Protein AF-0000000070567695 (afdb_homodimer)

Nearest PDB structures (foldseek):
  4chl-assembly1_A  TM=9.919E-01  e=1.614E-39  Homo sapiens
  5ve3-assembly2_A  TM=9.746E-01  e=1.209E-36  Paraburkholderia phytofirmans PsJN
  5ve4-assembly1_A  TM=9.786E-01  e=2.898E-36  Paraburkholderia phytofirmans PsJN
  5ve5-assembly2_B  TM=9.783E-01  e=6.946E-36  Paraburkholderia phytofirmans PsJN
  5ve5-assembly3_C  TM=9.733E-01  e=5.805E-35  Paraburkholderia phytofirmans PsJN

Structure (mmCIF, N/CA/C/O backbone):
data_AF-0000000070567695-model_v1
#
loop_
_entity.id
_entity.type
_entity.pdbx_description
1 polymer 'Persulfide dioxygenase ETHE1, mitochondrial'
#
loop_
_atom_site.group_PDB
_atom_site.id
_atom_site.type_symbol
_atom_site.label_atom_id
_atom_site.label_alt_id
_atom_site.label_comp_id
_atom_site.label_asym_id
_atom_site.label_entity_id
_atom_site.label_seq_id
_atom_site.pdbx_PDB_ins_code
_atom_site.Cartn_x
_atom_site.Cartn_y
_atom_site.Cartn_z
_atom_site.occupancy
_atom_site.B_iso_or_equiv
_atom_site.auth_seq_id
_atom_site.auth_comp_id
_atom_site.auth_asym_id
_atom_site.auth_atom_id
_atom_site.pdbx_PDB_model_num
ATOM 1 N N . MET A 1 1 ? 41.344 11.234 33.781 1 28.08 1 MET A N 1
ATOM 2 C CA . MET A 1 1 ? 39.938 11.641 33.625 1 28.08 1 MET A CA 1
ATOM 3 C C . MET A 1 1 ? 39.219 10.773 32.594 1 28.08 1 MET A C 1
ATOM 5 O O . MET A 1 1 ? 39.562 10.789 31.406 1 28.08 1 MET A O 1
ATOM 9 N N . LEU A 1 2 ? 38.75 9.547 32.938 1 27.72 2 LEU A N 1
ATOM 10 C CA . LEU A 1 2 ? 38.406 8.289 32.281 1 27.72 2 LEU A CA 1
ATOM 11 C C . LEU A 1 2 ? 37.062 8.43 31.562 1 27.72 2 LEU A C 1
ATOM 13 O O . LEU A 1 2 ? 36.031 8.719 32.188 1 27.72 2 LEU A O 1
ATOM 17 N N . GLY A 1 3 ? 37.062 8.945 30.312 1 25.84 3 GLY A N 1
ATOM 18 C CA . GLY A 1 3 ? 35.906 9.266 29.469 1 25.84 3 GLY A CA 1
ATOM 19 C C . GLY A 1 3 ? 34.969 8.094 29.281 1 25.84 3 GLY A C 1
ATOM 20 O O . GLY A 1 3 ? 35.406 7.004 28.891 1 25.84 3 GLY A O 1
ATOM 21 N N . PHE A 1 4 ? 33.812 7.992 30.031 1 26.48 4 PHE A N 1
ATOM 22 C CA . PHE A 1 4 ? 32.781 6.965 30.031 1 26.48 4 PHE A CA 1
ATOM 23 C C . PHE A 1 4 ? 32.125 6.867 28.656 1 26.48 4 PHE A C 1
ATOM 25 O O . PHE A 1 4 ? 31.438 7.797 28.234 1 26.48 4 PHE A O 1
ATOM 32 N N . ALA A 1 5 ? 32.719 6.102 27.719 1 25.38 5 ALA A N 1
ATOM 33 C CA . ALA A 1 5 ? 32.156 5.754 26.422 1 25.38 5 ALA A CA 1
ATOM 34 C C . ALA A 1 5 ? 30.781 5.09 26.594 1 25.38 5 ALA A C 1
ATOM 36 O O . ALA A 1 5 ? 30.703 3.959 27.078 1 25.38 5 ALA A O 1
ATOM 37 N N . ARG A 1 6 ? 29.734 5.883 26.906 1 25.55 6 ARG A N 1
ATOM 38 C CA . ARG A 1 6 ? 28.391 5.297 26.891 1 25.55 6 ARG A CA 1
ATOM 39 C C . ARG A 1 6 ? 28.109 4.656 25.531 1 25.55 6 ARG A C 1
ATOM 41 O O . ARG A 1 6 ? 28.062 5.348 24.516 1 25.55 6 ARG A O 1
ATOM 48 N N . HIS A 1 7 ? 28.469 3.512 25.281 1 25.66 7 HIS A N 1
ATOM 49 C CA . HIS A 1 7 ? 28.062 2.68 24.156 1 25.66 7 HIS A CA 1
ATOM 50 C C . HIS A 1 7 ? 26.547 2.547 24.094 1 25.66 7 HIS A C 1
ATOM 52 O O . HIS A 1 7 ? 25.953 1.84 24.906 1 25.66 7 HIS A O 1
ATOM 58 N N . LEU A 1 8 ? 25.859 3.633 23.844 1 25.98 8 LEU A N 1
ATOM 59 C CA . LEU A 1 8 ? 24.422 3.473 23.625 1 25.98 8 LEU A CA 1
ATOM 60 C C . LEU A 1 8 ? 24.156 2.398 22.578 1 25.98 8 LEU A C 1
ATOM 62 O O . LEU A 1 8 ? 24.609 2.504 21.438 1 25.98 8 LEU A O 1
ATOM 66 N N . SER A 1 9 ? 24 1.186 23 1 25.98 9 SER A N 1
ATOM 67 C CA . SER A 1 9 ? 23.547 0.018 22.25 1 25.98 9 SER A CA 1
ATOM 68 C C . SER A 1 9 ? 22.297 0.337 21.438 1 25.98 9 SER A C 1
ATOM 70 O O . SER A 1 9 ? 21.344 0.899 21.969 1 25.98 9 SER A O 1
ATOM 72 N N . ALA A 1 10 ? 22.422 0.593 20.203 1 28.17 10 ALA A N 1
ATOM 73 C CA . ALA A 1 10 ? 21.406 0.674 19.156 1 28.17 10 ALA A CA 1
ATOM 74 C C . ALA A 1 10 ? 20.438 -0.498 19.25 1 28.17 10 ALA A C 1
ATOM 76 O O . ALA A 1 10 ? 20.734 -1.6 18.781 1 28.17 10 ALA A O 1
ATOM 77 N N . GLY A 1 11 ? 19.766 -0.675 20.312 1 29.2 11 GLY A N 1
ATOM 78 C CA . GLY A 1 11 ? 18.719 -1.691 20.25 1 29.2 11 GLY A CA 1
ATOM 79 C C . GLY A 1 11 ? 17.688 -1.421 19.172 1 29.2 11 GLY A C 1
ATOM 80 O O . GLY A 1 11 ? 16.953 -0.436 19.25 1 29.2 11 GLY A O 1
ATOM 81 N N . ALA A 1 12 ? 17.938 -1.574 17.938 1 31.03 12 ALA A N 1
ATOM 82 C CA . ALA A 1 12 ? 16.922 -1.664 16.891 1 31.03 12 ALA A CA 1
ATOM 83 C C . ALA A 1 12 ? 15.688 -2.391 17.406 1 31.03 12 ALA A C 1
ATOM 85 O O . ALA A 1 12 ? 15.766 -3.545 17.828 1 31.03 12 ALA A O 1
ATOM 86 N N . ASN A 1 13 ? 14.852 -1.794 18.031 1 29.75 13 ASN A N 1
ATOM 87 C CA . ASN A 1 13 ? 13.57 -2.42 18.344 1 29.75 13 ASN A CA 1
ATOM 88 C C . ASN A 1 13 ? 13.039 -3.232 17.156 1 29.75 13 ASN A C 1
ATOM 90 O O . ASN A 1 13 ? 12.617 -2.666 16.141 1 29.75 13 ASN A O 1
ATOM 94 N N . LYS A 1 14 ? 13.555 -4.395 16.812 1 37.34 14 LYS A N 1
ATOM 95 C CA . LYS A 1 14 ? 13.07 -5.449 15.922 1 37.34 14 LYS A CA 1
ATOM 96 C C . LYS A 1 14 ? 11.555 -5.574 16 1 37.34 14 LYS A C 1
ATOM 98 O O . LYS A 1 14 ? 10.977 -5.551 17.094 1 37.34 14 LYS A O 1
ATOM 103 N N . ALA A 1 15 ? 10.836 -5.191 15.07 1 44.59 15 ALA A N 1
ATOM 104 C CA . ALA A 1 15 ? 9.43 -5.602 15.031 1 44.59 15 ALA A CA 1
ATOM 105 C C . ALA A 1 15 ? 9.195 -6.828 15.914 1 44.59 15 ALA A C 1
ATOM 107 O O . ALA A 1 15 ? 10.086 -7.664 16.078 1 44.59 15 ALA A O 1
ATOM 108 N N . LYS A 1 16 ? 8.281 -6.848 16.781 1 49.5 16 LYS A N 1
ATOM 109 C CA . LYS A 1 16 ? 8.039 -7.953 17.703 1 49.5 16 LYS A CA 1
ATOM 110 C C . LYS A 1 16 ? 8.609 -9.258 17.156 1 49.5 16 LYS A C 1
ATOM 112 O O . LYS A 1 16 ? 9.133 -10.078 17.922 1 49.5 16 LYS A O 1
ATOM 117 N N . ASN A 1 17 ? 8.43 -9.57 15.812 1 61.09 17 ASN A N 1
ATOM 118 C CA . ASN A 1 17 ? 8.875 -10.883 15.359 1 61.09 17 ASN A CA 1
ATOM 119 C C . ASN A 1 17 ? 10.07 -10.781 14.422 1 61.09 17 ASN A C 1
ATOM 121 O O . ASN A 1 17 ? 10.484 -11.773 13.82 1 61.09 17 ASN A O 1
ATOM 125 N N . GLY A 1 18 ? 10.703 -9.57 14.336 1 88.69 18 GLY A N 1
ATOM 126 C CA . GLY A 1 18 ? 11.938 -9.508 13.562 1 88.69 18 GLY A CA 1
ATOM 127 C C . GLY A 1 18 ? 11.719 -9.68 12.078 1 88.69 18 GLY A C 1
ATOM 128 O O . GLY A 1 18 ? 12.578 -10.227 11.375 1 88.69 18 GLY A O 1
ATOM 129 N N . VAL A 1 19 ? 10.43 -9.289 11.625 1 95.56 19 VAL A N 1
ATOM 130 C CA . VAL A 1 19 ? 10.18 -9.477 10.203 1 95.56 19 VAL A CA 1
ATOM 131 C C . VAL A 1 19 ? 9.945 -8.125 9.531 1 95.56 19 VAL A C 1
ATOM 133 O O . VAL A 1 19 ? 9.539 -7.164 10.188 1 95.56 19 VAL A O 1
ATOM 136 N N . LEU A 1 20 ? 10.242 -8.055 8.305 1 97.62 20 LEU A N 1
ATOM 137 C CA . LEU A 1 20 ? 9.953 -6.91 7.457 1 97.62 20 LEU A CA 1
ATOM 138 C C . LEU A 1 20 ? 8.969 -7.293 6.352 1 97.62 20 LEU A C 1
ATOM 140 O O . LEU A 1 20 ? 9.102 -8.352 5.734 1 97.62 20 LEU A O 1
ATOM 144 N N . PHE A 1 21 ? 7.969 -6.523 6.141 1 98.31 21 PHE A N 1
ATOM 145 C CA . PHE A 1 21 ? 7.023 -6.625 5.035 1 98.31 21 PHE A CA 1
ATOM 146 C C . PHE A 1 21 ? 6.891 -5.289 4.312 1 98.31 21 PHE A C 1
ATOM 148 O O . PHE A 1 21 ? 6.586 -4.27 4.93 1 98.31 21 PHE A O 1
ATOM 155 N N . ARG A 1 22 ? 7.168 -5.309 2.973 1 98.75 22 ARG A N 1
ATOM 156 C CA . ARG A 1 22 ? 6.941 -4.148 2.119 1 98.75 22 ARG A CA 1
ATOM 157 C C . ARG A 1 22 ? 6.121 -4.523 0.891 1 98.75 22 ARG A C 1
ATOM 159 O O . ARG A 1 22 ? 6.41 -5.52 0.225 1 98.75 22 ARG A O 1
ATOM 166 N N . GLN A 1 23 ? 5.07 -3.766 0.681 1 98.88 23 GLN A N 1
ATOM 167 C CA . GLN A 1 23 ? 4.352 -3.795 -0.589 1 98.88 23 GLN A CA 1
ATOM 168 C C . GLN A 1 23 ? 4.848 -2.697 -1.525 1 98.88 23 GLN A C 1
ATOM 170 O O . GLN A 1 23 ? 4.922 -1.529 -1.138 1 98.88 23 GLN A O 1
ATOM 175 N N . LEU A 1 24 ? 5.273 -3.061 -2.711 1 98.88 24 LEU A N 1
ATOM 176 C CA . LEU A 1 24 ? 5.77 -2.146 -3.734 1 98.88 24 LEU A CA 1
ATOM 177 C C . LEU A 1 24 ? 4.848 -2.141 -4.949 1 98.88 24 LEU A C 1
ATOM 179 O O . LEU A 1 24 ? 4.094 -3.094 -5.168 1 98.88 24 LEU A O 1
ATOM 183 N N . PHE A 1 25 ? 4.895 -1.035 -5.695 1 98.81 25 PHE A N 1
ATOM 184 C CA . PHE A 1 25 ? 3.91 -0.867 -6.758 1 98.81 25 PHE A CA 1
ATOM 185 C C . PHE A 1 25 ? 4.582 -0.434 -8.055 1 98.81 25 PHE A C 1
ATOM 187 O O . PHE A 1 25 ? 5.418 0.471 -8.055 1 98.81 25 PHE A O 1
ATOM 194 N N . ASP A 1 26 ? 4.262 -1.122 -9.133 1 98.38 26 ASP A N 1
ATOM 195 C CA . ASP A 1 26 ? 4.629 -0.687 -10.477 1 98.38 26 ASP A CA 1
ATOM 196 C C . ASP A 1 26 ? 3.445 -0.023 -11.18 1 98.38 26 ASP A C 1
ATOM 198 O O . ASP A 1 26 ? 2.449 -0.681 -11.484 1 98.38 26 ASP A O 1
ATOM 202 N N . GLU A 1 27 ? 3.598 1.193 -11.508 1 95.81 27 GLU A N 1
ATOM 203 C CA . GLU A 1 27 ? 2.51 1.985 -12.07 1 95.81 27 GLU A CA 1
ATOM 204 C C . GLU A 1 27 ? 2.148 1.508 -13.477 1 95.81 27 GLU A C 1
ATOM 206 O O . GLU A 1 27 ? 0.975 1.508 -13.852 1 95.81 27 GLU A O 1
ATOM 211 N N . LYS A 1 28 ? 3.137 1.123 -14.25 1 95.5 28 LYS A N 1
ATOM 212 C CA . LYS A 1 28 ? 2.9 0.802 -15.656 1 95.5 28 LYS A CA 1
ATOM 213 C C . LYS A 1 28 ? 2.045 -0.454 -15.789 1 95.5 28 LYS A C 1
ATOM 215 O O . LYS A 1 28 ? 1.086 -0.475 -16.562 1 95.5 28 LYS A O 1
ATOM 220 N N . SER A 1 29 ? 2.348 -1.438 -15.008 1 96 29 SER A N 1
ATOM 221 C CA . SER A 1 29 ? 1.638 -2.705 -15.141 1 96 29 SER A CA 1
ATOM 222 C C . SER A 1 29 ? 0.618 -2.889 -14.023 1 96 29 SER A C 1
ATOM 224 O O . SER A 1 29 ? -0.108 -3.885 -13.992 1 96 29 SER A O 1
ATOM 226 N N . TRP A 1 30 ? 0.56 -1.921 -13.078 1 97 30 TRP A N 1
ATOM 227 C CA . TRP A 1 30 ? -0.306 -2.014 -11.914 1 97 30 TRP A CA 1
ATOM 228 C C . TRP A 1 30 ? -0.037 -3.299 -11.133 1 97 30 TRP A C 1
ATOM 230 O O . TRP A 1 30 ? -0.971 -4.004 -10.742 1 97 30 TRP A O 1
ATOM 240 N N . THR A 1 31 ? 1.224 -3.586 -10.938 1 98.44 31 THR A N 1
ATOM 241 C CA . THR A 1 31 ? 1.647 -4.812 -10.266 1 98.44 31 THR A CA 1
ATOM 242 C C . THR A 1 31 ? 2.141 -4.512 -8.852 1 98.44 31 THR A C 1
ATOM 244 O O . THR A 1 31 ? 2.869 -3.541 -8.633 1 98.44 31 THR A O 1
ATOM 247 N N . TYR A 1 32 ? 1.685 -5.312 -7.941 1 98.88 32 TYR A N 1
ATOM 248 C CA . TYR A 1 32 ? 2.273 -5.289 -6.605 1 98.88 32 TYR A CA 1
ATOM 249 C C . TYR A 1 32 ? 3.404 -6.301 -6.492 1 98.88 32 TYR A C 1
ATOM 251 O O . TYR A 1 32 ? 3.295 -7.422 -6.996 1 98.88 32 TYR A O 1
ATOM 259 N N . THR A 1 33 ? 4.512 -5.871 -5.941 1 98.94 33 THR A N 1
ATOM 260 C CA . THR A 1 33 ? 5.648 -6.684 -5.523 1 98.94 33 THR A CA 1
ATOM 261 C C . THR A 1 33 ? 5.785 -6.684 -4.004 1 98.94 33 THR A C 1
ATOM 263 O O . THR A 1 33 ? 5.566 -5.66 -3.355 1 98.94 33 THR A O 1
ATOM 266 N N . TYR A 1 34 ? 6.109 -7.84 -3.447 1 98.94 34 TYR A N 1
ATOM 267 C CA . TYR A 1 34 ? 6.168 -7.945 -1.993 1 98.94 34 TYR A CA 1
ATOM 268 C C . TYR A 1 34 ? 7.562 -8.344 -1.53 1 98.94 34 TYR A C 1
ATOM 270 O O . TYR A 1 34 ? 8.086 -9.375 -1.952 1 98.94 34 TYR A O 1
ATOM 278 N N . LEU A 1 35 ? 8.164 -7.512 -0.658 1 98.94 35 LEU A N 1
ATOM 279 C CA . LEU A 1 35 ? 9.445 -7.801 -0.02 1 98.94 35 LEU A CA 1
ATOM 280 C C . LEU A 1 35 ? 9.242 -8.336 1.394 1 98.94 35 LEU A C 1
ATOM 282 O O . LEU A 1 35 ? 8.625 -7.668 2.23 1 98.94 35 LEU A O 1
ATOM 286 N N . LEU A 1 36 ? 9.617 -9.547 1.626 1 98.88 36 LEU A N 1
ATOM 287 C CA . LEU A 1 36 ? 9.57 -10.188 2.934 1 98.88 36 LEU A CA 1
ATOM 288 C C . LEU A 1 36 ? 10.977 -10.492 3.445 1 98.88 36 LEU A C 1
ATOM 290 O O . LEU A 1 36 ? 11.812 -11.008 2.703 1 98.88 36 LEU A O 1
ATOM 294 N N . ALA A 1 37 ? 11.211 -10.227 4.754 1 98.75 37 ALA A N 1
ATOM 295 C CA . ALA A 1 37 ? 12.57 -10.453 5.246 1 98.75 37 ALA A CA 1
ATOM 296 C C . ALA A 1 37 ? 12.562 -10.805 6.73 1 98.75 37 ALA A C 1
ATOM 298 O O . ALA A 1 37 ? 11.648 -10.422 7.461 1 98.75 37 ALA A O 1
ATOM 299 N N . ASP A 1 38 ? 13.516 -11.555 7.062 1 98 38 ASP A N 1
ATOM 300 C CA . ASP A 1 38 ? 13.922 -11.727 8.453 1 98 38 ASP A CA 1
ATOM 301 C C . ASP A 1 38 ? 14.969 -10.688 8.852 1 98 38 ASP A C 1
ATOM 303 O O . ASP A 1 38 ? 16.109 -10.719 8.375 1 98 38 ASP A O 1
ATOM 307 N N . LEU A 1 39 ? 14.633 -9.836 9.773 1 96.06 39 LEU A N 1
ATOM 308 C CA . LEU A 1 39 ? 15.5 -8.711 10.109 1 96.06 39 LEU A CA 1
ATOM 309 C C . LEU A 1 39 ? 16.688 -9.172 10.945 1 96.06 39 LEU A C 1
ATOM 311 O O . LEU A 1 39 ? 17.688 -8.445 11.062 1 96.06 39 LEU A O 1
ATOM 315 N N . ASN A 1 40 ? 16.594 -10.312 11.523 1 95.69 40 ASN A N 1
ATOM 316 C CA . ASN A 1 40 ? 17.734 -10.859 12.266 1 95.69 40 ASN A CA 1
ATOM 317 C C . ASN A 1 40 ? 18.797 -11.438 11.336 1 95.69 40 ASN A C 1
ATOM 319 O O . ASN A 1 40 ? 19.953 -11.031 11.391 1 95.69 40 ASN A O 1
ATOM 323 N N . SER A 1 41 ? 18.375 -12.297 10.445 1 97.19 41 SER A N 1
ATOM 324 C CA . SER A 1 41 ? 19.328 -12.906 9.516 1 97.19 41 SER A CA 1
ATOM 325 C C . SER A 1 41 ? 19.609 -11.984 8.336 1 97.19 41 SER A C 1
ATOM 327 O O . SER A 1 41 ? 20.578 -12.203 7.59 1 97.19 41 SER A O 1
ATOM 329 N N . LYS A 1 42 ? 18.719 -11.047 8.094 1 98.12 42 LYS A N 1
ATOM 330 C CA . LYS A 1 42 ? 18.766 -10.086 6.992 1 98.12 42 LYS A CA 1
ATOM 331 C C . LYS A 1 42 ? 18.484 -10.766 5.652 1 98.12 42 LYS A C 1
ATOM 333 O O . LYS A 1 42 ? 18.719 -10.18 4.594 1 98.12 42 LYS A O 1
ATOM 338 N N . GLU A 1 43 ? 18.016 -11.977 5.699 1 98.69 43 GLU A N 1
ATOM 339 C CA . GLU A 1 43 ? 17.641 -12.68 4.48 1 98.69 43 GLU A CA 1
ATOM 340 C C . GLU A 1 43 ? 16.25 -12.273 4.016 1 98.69 43 GLU A C 1
ATOM 342 O O . GLU A 1 43 ? 15.352 -12.047 4.836 1 98.69 43 GLU A O 1
ATOM 347 N N . ALA A 1 44 ? 16.109 -12.18 2.68 1 98.88 44 ALA A N 1
ATOM 348 C CA . ALA A 1 44 ? 14.852 -11.672 2.129 1 98.88 44 ALA A CA 1
ATOM 349 C C . ALA A 1 44 ? 14.43 -12.469 0.901 1 98.88 44 ALA A C 1
ATOM 351 O O . ALA A 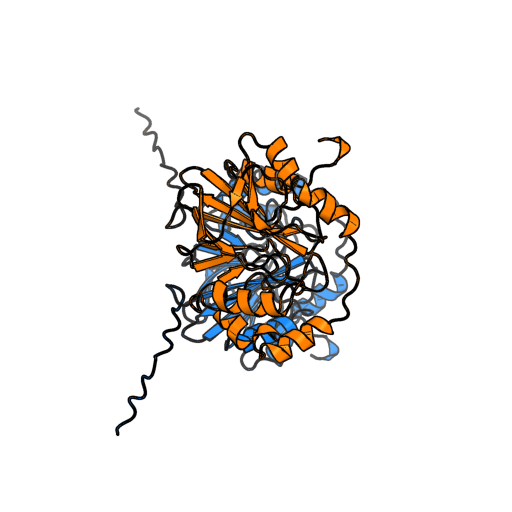1 44 ? 15.234 -13.195 0.315 1 98.88 44 ALA A O 1
ATOM 352 N N . LEU A 1 45 ? 13.219 -12.383 0.578 1 98.94 45 LEU A N 1
ATOM 353 C CA . LEU A 1 45 ? 12.688 -12.82 -0.708 1 98.94 45 LEU A CA 1
ATOM 354 C C . LEU A 1 45 ? 11.734 -11.773 -1.284 1 98.94 45 LEU A C 1
ATOM 356 O O . LEU A 1 45 ? 11.219 -10.922 -0.551 1 98.94 45 LEU A O 1
ATOM 360 N N . LEU A 1 46 ? 11.586 -11.734 -2.557 1 98.94 46 LEU A N 1
ATOM 361 C CA . LEU A 1 46 ? 10.781 -10.789 -3.312 1 98.94 46 LEU A CA 1
ATOM 362 C C . LEU A 1 46 ? 9.789 -11.516 -4.211 1 98.94 46 LEU A C 1
ATOM 364 O O . LEU A 1 46 ? 10.18 -12.344 -5.039 1 98.94 46 LEU A O 1
ATOM 368 N N . ILE A 1 47 ? 8.492 -11.25 -4.016 1 98.94 47 ILE A N 1
ATOM 369 C CA . ILE A 1 47 ? 7.445 -11.922 -4.77 1 98.94 47 ILE A CA 1
ATOM 370 C C . ILE A 1 47 ? 7.016 -11.055 -5.949 1 98.94 47 ILE A C 1
ATOM 372 O O . ILE A 1 47 ? 6.691 -9.875 -5.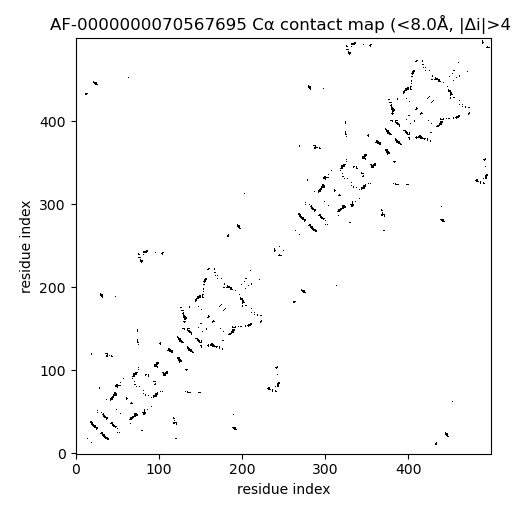773 1 98.94 47 ILE A O 1
ATOM 376 N N . ASP A 1 48 ? 7.031 -11.594 -7.145 1 98.88 48 ASP A N 1
ATOM 377 C CA . ASP A 1 48 ? 6.523 -11.023 -8.391 1 98.88 48 ASP A CA 1
ATOM 378 C C . ASP A 1 48 ? 7.266 -9.742 -8.758 1 98.88 48 ASP A C 1
ATOM 380 O O . ASP A 1 48 ? 6.641 -8.703 -9 1 98.88 48 ASP A O 1
ATOM 384 N N . PRO A 1 49 ? 8.594 -9.805 -8.836 1 98.88 49 PRO A N 1
ATOM 385 C CA . PRO A 1 49 ? 9.336 -8.617 -9.258 1 98.88 49 PRO A CA 1
ATOM 386 C C . PRO A 1 49 ? 9.062 -8.234 -10.711 1 98.88 49 PRO A C 1
ATOM 388 O O . PRO A 1 49 ? 8.734 -9.102 -11.531 1 98.88 49 PRO A O 1
ATOM 391 N N . VAL A 1 50 ? 9.156 -7.008 -11.008 1 98.81 50 VAL A N 1
ATOM 392 C CA . VAL A 1 50 ? 8.938 -6.449 -12.336 1 98.81 50 VAL A CA 1
ATOM 393 C C . VAL A 1 50 ? 10.258 -5.949 -12.914 1 98.81 50 VAL A C 1
ATOM 395 O O . VAL A 1 50 ? 11 -5.234 -12.234 1 98.81 50 VAL A O 1
ATOM 398 N N . LEU A 1 51 ? 10.492 -6.262 -14.094 1 98.5 51 LEU A N 1
ATOM 399 C CA . LEU A 1 51 ? 11.773 -5.98 -14.727 1 98.5 51 LEU A CA 1
ATOM 400 C C . LEU A 1 51 ? 12.117 -4.5 -14.633 1 98.5 51 LEU A C 1
ATOM 402 O O . LEU A 1 51 ? 13.219 -4.137 -14.234 1 98.5 51 LEU A O 1
ATOM 406 N N . GLU A 1 52 ? 11.18 -3.609 -14.977 1 98.19 52 GLU A N 1
ATOM 407 C CA . GLU A 1 52 ? 11.391 -2.164 -15.016 1 98.19 52 GLU A CA 1
ATOM 408 C C . GLU A 1 52 ? 11.648 -1.606 -13.617 1 98.19 52 GLU A C 1
ATOM 410 O O . GLU A 1 52 ? 12.094 -0.465 -13.477 1 98.19 52 GLU A O 1
ATOM 415 N N . GLN A 1 53 ? 11.43 -2.42 -12.562 1 98.75 53 GLN A N 1
ATOM 416 C CA . GLN A 1 53 ? 11.562 -1.928 -11.195 1 98.75 53 GLN A CA 1
ATOM 417 C C . GLN A 1 53 ? 12.766 -2.559 -10.5 1 98.75 53 GLN A C 1
ATOM 419 O O . GLN A 1 53 ? 12.969 -2.375 -9.297 1 98.75 53 GLN A O 1
ATOM 424 N N . VAL A 1 54 ? 13.602 -3.246 -11.203 1 98.69 54 VAL A N 1
ATOM 425 C CA . VAL A 1 54 ? 14.727 -3.963 -10.602 1 98.69 54 VAL A CA 1
ATOM 426 C C . VAL A 1 54 ? 15.656 -2.975 -9.906 1 98.69 54 VAL A C 1
ATOM 428 O O . VAL A 1 54 ? 16.125 -3.234 -8.797 1 98.69 54 VAL A O 1
ATOM 431 N N . GLU A 1 55 ? 15.93 -1.863 -10.562 1 98.56 55 GLU A N 1
ATOM 432 C CA . GLU A 1 55 ? 16.812 -0.874 -9.945 1 98.56 55 GLU A CA 1
ATOM 433 C C . GLU A 1 55 ? 16.234 -0.389 -8.617 1 98.56 55 GLU A C 1
ATOM 435 O O . GLU A 1 55 ? 16.969 -0.265 -7.633 1 98.56 55 GLU A O 1
ATOM 440 N N . ARG A 1 56 ? 14.953 -0.111 -8.609 1 98.62 56 ARG A N 1
ATOM 441 C CA . ARG A 1 56 ? 14.273 0.303 -7.383 1 98.62 56 ARG A CA 1
ATOM 442 C C . ARG A 1 56 ? 14.414 -0.757 -6.293 1 98.62 56 ARG A C 1
ATOM 444 O O . ARG A 1 56 ? 14.734 -0.439 -5.148 1 98.62 56 ARG A O 1
ATOM 451 N N . ASP A 1 57 ? 14.195 -1.971 -6.652 1 98.81 57 ASP A N 1
ATOM 452 C CA . ASP A 1 57 ? 14.188 -3.074 -5.695 1 98.81 57 ASP A CA 1
ATOM 453 C C . ASP A 1 57 ? 15.594 -3.33 -5.145 1 98.81 57 ASP A C 1
ATOM 455 O O . ASP A 1 57 ? 15.766 -3.535 -3.943 1 98.81 57 ASP A O 1
ATOM 459 N N . VAL A 1 58 ? 16.547 -3.297 -6.008 1 98.88 58 VAL A N 1
ATOM 460 C CA . VAL A 1 58 ? 17.938 -3.502 -5.594 1 98.88 58 VAL A CA 1
ATOM 461 C C . VAL A 1 58 ? 18.344 -2.398 -4.621 1 98.88 58 VAL A C 1
ATOM 463 O O . VAL A 1 58 ? 18.984 -2.67 -3.598 1 98.88 58 VAL A O 1
ATOM 466 N N . LYS A 1 59 ? 18.031 -1.206 -4.941 1 98.75 59 LYS A N 1
ATOM 467 C CA . LYS A 1 59 ? 18.359 -0.081 -4.074 1 98.75 59 LYS A CA 1
ATOM 468 C C . LYS A 1 59 ? 17.734 -0.247 -2.695 1 98.75 59 LYS A C 1
ATOM 470 O O . LYS A 1 59 ? 18.391 -0.042 -1.674 1 98.75 59 LYS A O 1
ATOM 475 N N . LEU A 1 60 ? 16.469 -0.579 -2.645 1 98.75 60 LEU A N 1
ATOM 476 C CA . LEU A 1 60 ? 15.766 -0.763 -1.377 1 98.75 60 LEU A CA 1
ATOM 477 C C . LEU A 1 60 ? 16.406 -1.874 -0.557 1 98.75 60 LEU A C 1
ATOM 479 O O . LEU A 1 60 ? 16.656 -1.704 0.639 1 98.75 60 LEU A O 1
ATOM 483 N N . ILE A 1 61 ? 16.656 -2.986 -1.192 1 98.75 61 ILE A N 1
ATOM 484 C CA . ILE A 1 61 ? 17.266 -4.141 -0.539 1 98.75 61 ILE A CA 1
ATOM 485 C C . ILE A 1 61 ? 18.625 -3.75 0.04 1 98.75 61 ILE A C 1
ATOM 487 O O . ILE A 1 61 ? 18.938 -4.078 1.188 1 98.75 61 ILE A O 1
ATOM 491 N N . SER A 1 62 ? 19.391 -3.057 -0.736 1 98.56 62 SER A N 1
ATOM 492 C CA . SER A 1 62 ? 20.719 -2.613 -0.307 1 98.56 62 SER A CA 1
ATOM 493 C C . SER A 1 62 ? 20.625 -1.638 0.861 1 98.56 62 SER A C 1
ATOM 495 O O . SER A 1 62 ? 21.328 -1.786 1.861 1 98.56 62 SER A O 1
ATOM 497 N N . GLU A 1 63 ? 19.797 -0.652 0.744 1 98.5 63 GLU A N 1
ATOM 498 C CA . GLU A 1 63 ? 19.625 0.344 1.799 1 98.5 63 GLU A CA 1
ATOM 499 C C . GLU A 1 63 ? 19.203 -0.309 3.111 1 98.5 63 GLU A C 1
ATOM 501 O O . GLU A 1 63 ? 19.609 0.129 4.188 1 98.5 63 GLU A O 1
ATOM 506 N N . LEU A 1 64 ? 18.406 -1.365 3.043 1 98.25 64 LEU A N 1
ATOM 507 C CA . LEU A 1 64 ? 17.891 -2.023 4.238 1 98.25 64 LEU A CA 1
ATOM 508 C C . LEU A 1 64 ? 18.891 -3.047 4.77 1 98.25 64 LEU A C 1
ATOM 510 O O . LEU A 1 64 ? 18.641 -3.693 5.789 1 98.25 64 LEU A O 1
ATOM 514 N N . GLY A 1 65 ? 19.984 -3.193 4.062 1 97.94 65 GLY A N 1
ATOM 515 C CA . GLY A 1 65 ? 21.016 -4.137 4.484 1 97.94 65 GLY A CA 1
ATOM 516 C C . GLY A 1 65 ? 20.578 -5.582 4.363 1 97.94 65 GLY A C 1
ATOM 517 O O . GLY A 1 65 ? 20.953 -6.422 5.184 1 97.94 65 GLY A O 1
ATOM 518 N N . LEU A 1 66 ? 19.766 -5.887 3.398 1 98.56 66 LEU A N 1
ATOM 519 C CA . LEU A 1 66 ? 19.219 -7.23 3.238 1 98.56 66 LEU A CA 1
ATOM 520 C C . LEU A 1 66 ? 20 -8.016 2.186 1 98.56 66 LEU A C 1
ATOM 522 O O . LEU A 1 66 ? 20.688 -7.422 1.352 1 98.56 66 LEU A O 1
ATOM 526 N N . ARG A 1 67 ? 19.891 -9.289 2.33 1 98.69 67 ARG A N 1
ATOM 527 C CA . ARG A 1 67 ? 20.359 -10.219 1.311 1 98.69 67 ARG A CA 1
ATOM 528 C C . ARG A 1 67 ? 19.188 -10.945 0.653 1 98.69 67 ARG A C 1
ATOM 530 O O . ARG A 1 67 ? 18.5 -11.734 1.3 1 98.69 67 ARG A O 1
ATOM 537 N N . LEU A 1 68 ? 18.984 -10.664 -0.592 1 98.88 68 LEU A N 1
ATOM 538 C CA . LEU A 1 68 ? 17.891 -11.312 -1.305 1 98.88 68 LEU A CA 1
ATOM 539 C C . LEU A 1 68 ? 18.281 -12.734 -1.714 1 98.88 68 LEU A C 1
ATOM 541 O O . LEU A 1 68 ? 19.156 -12.922 -2.555 1 98.88 68 LEU A O 1
ATOM 545 N N . LEU A 1 69 ? 17.594 -13.664 -1.211 1 98.88 69 LEU A N 1
ATOM 546 C CA . LEU A 1 69 ? 17.922 -15.055 -1.516 1 98.88 69 LEU A CA 1
ATOM 547 C C . LEU A 1 69 ? 17.031 -15.586 -2.633 1 98.88 69 LEU A C 1
ATOM 549 O O . LEU A 1 69 ? 17.453 -16.438 -3.42 1 98.88 69 LEU A O 1
ATOM 553 N N . TYR A 1 70 ? 15.781 -15.102 -2.662 1 98.88 70 TYR A N 1
ATOM 554 C CA . TYR A 1 70 ? 14.852 -15.664 -3.635 1 98.88 70 TYR A CA 1
ATOM 555 C C . TYR A 1 70 ? 14.047 -14.57 -4.32 1 98.88 70 TYR A C 1
ATOM 557 O O . TYR A 1 70 ? 13.531 -13.664 -3.658 1 98.88 70 TYR A O 1
ATOM 565 N N . ALA A 1 71 ? 13.992 -14.586 -5.574 1 98.88 71 ALA A N 1
ATOM 566 C CA . ALA A 1 71 ? 12.984 -13.914 -6.395 1 98.88 71 ALA A CA 1
ATOM 567 C C . ALA A 1 71 ? 11.891 -14.891 -6.824 1 98.88 71 ALA A C 1
ATOM 569 O O . ALA A 1 71 ? 12.125 -15.766 -7.652 1 98.88 71 ALA A O 1
ATOM 570 N N . VAL A 1 72 ? 10.703 -14.719 -6.301 1 98.88 72 VAL A N 1
ATOM 571 C CA . VAL A 1 72 ? 9.633 -15.695 -6.398 1 98.88 72 VAL A CA 1
ATOM 572 C C . VAL A 1 72 ? 8.523 -15.164 -7.305 1 98.88 72 VAL A C 1
ATOM 574 O O . VAL A 1 72 ? 8.141 -13.992 -7.211 1 98.88 72 VAL A O 1
ATOM 577 N N . ASN A 1 73 ? 8.039 -16 -8.172 1 98.88 73 ASN A N 1
ATOM 578 C CA . ASN A 1 73 ? 6.879 -15.641 -8.984 1 98.88 73 ASN A CA 1
ATOM 579 C C . ASN A 1 73 ? 5.668 -16.5 -8.656 1 98.88 73 ASN A C 1
ATOM 581 O O . ASN A 1 73 ? 5.793 -17.719 -8.508 1 98.88 73 ASN A O 1
ATOM 585 N N . THR A 1 74 ? 4.551 -15.852 -8.586 1 98.88 74 THR A N 1
ATOM 586 C CA . THR A 1 74 ? 3.305 -16.562 -8.352 1 98.88 74 THR A CA 1
ATOM 587 C C . THR A 1 74 ? 2.869 -17.328 -9.602 1 98.88 74 THR A C 1
ATOM 589 O O . THR A 1 74 ? 2.168 -18.344 -9.508 1 98.88 74 THR A O 1
ATOM 592 N N . HIS A 1 75 ? 3.178 -16.828 -10.742 1 98.44 75 HIS A N 1
ATOM 593 C CA . HIS A 1 75 ? 2.883 -17.438 -12.031 1 98.44 75 HIS A CA 1
ATOM 594 C C . HIS A 1 75 ? 3.703 -16.797 -13.148 1 98.44 75 HIS A C 1
ATOM 596 O O . HIS A 1 75 ? 4.461 -15.852 -12.906 1 98.44 75 HIS A O 1
ATOM 602 N N . ALA A 1 76 ? 3.678 -17.453 -14.328 1 97.19 76 ALA A N 1
ATOM 603 C CA . ALA A 1 76 ? 4.258 -16.797 -15.5 1 97.19 76 ALA A CA 1
ATOM 604 C C . ALA A 1 76 ? 3.379 -15.641 -15.977 1 97.19 76 ALA A C 1
ATOM 606 O O . ALA A 1 76 ? 2.33 -15.859 -16.578 1 97.19 76 ALA A O 1
ATOM 607 N N . HIS A 1 77 ? 3.865 -14.445 -15.781 1 96.81 77 HIS A N 1
ATOM 608 C CA . HIS A 1 77 ? 3.068 -13.25 -16 1 96.81 77 HIS A CA 1
ATOM 609 C C . HIS A 1 77 ? 2.889 -12.984 -17.5 1 96.81 77 HIS A C 1
ATOM 611 O O . HIS A 1 77 ? 3.781 -13.281 -18.297 1 96.81 77 HIS A O 1
ATOM 617 N N . ALA A 1 78 ? 1.791 -12.344 -17.844 1 94.62 78 ALA A N 1
ATOM 618 C CA . ALA A 1 78 ? 1.523 -11.984 -19.234 1 94.62 78 ALA A CA 1
ATOM 619 C C . ALA A 1 78 ? 1.544 -10.469 -19.422 1 94.62 78 ALA A C 1
ATOM 621 O O . ALA A 1 78 ? 1.618 -9.984 -20.547 1 94.62 78 ALA A O 1
ATOM 622 N N . ASP A 1 79 ? 1.505 -9.766 -18.359 1 94.69 79 ASP A N 1
ATOM 623 C CA . ASP A 1 79 ? 1.303 -8.328 -18.453 1 94.69 79 ASP A CA 1
ATOM 624 C C . ASP A 1 79 ? 2.609 -7.57 -18.203 1 94.69 79 ASP A C 1
ATOM 626 O O . ASP A 1 79 ? 2.695 -6.371 -18.469 1 94.69 79 ASP A O 1
ATOM 630 N N . HIS A 1 80 ? 3.621 -8.289 -17.688 1 96.94 80 HIS A N 1
ATOM 631 C CA . HIS A 1 80 ? 4.953 -7.727 -17.5 1 96.94 80 HIS A CA 1
ATOM 632 C C . HIS A 1 80 ? 6.023 -8.812 -17.516 1 96.94 80 HIS A C 1
ATOM 634 O O . HIS A 1 80 ? 5.707 -10 -17.391 1 96.94 80 HIS A O 1
ATOM 640 N N . ILE A 1 81 ? 7.219 -8.391 -17.734 1 97.88 81 ILE A N 1
ATOM 641 C CA . ILE A 1 81 ? 8.352 -9.305 -17.625 1 97.88 81 ILE A CA 1
ATOM 642 C C . ILE A 1 81 ? 8.883 -9.312 -16.203 1 97.88 81 ILE A C 1
ATOM 644 O O . ILE A 1 81 ? 9.078 -8.25 -15.594 1 97.88 81 ILE A O 1
ATOM 648 N N . THR A 1 82 ? 9.047 -10.484 -15.664 1 98.62 82 THR A N 1
ATOM 649 C CA . THR A 1 82 ? 9.555 -10.609 -14.305 1 98.62 82 THR A CA 1
ATOM 650 C C . THR A 1 82 ? 10.977 -10.062 -14.203 1 98.62 82 THR A C 1
ATOM 652 O O . THR A 1 82 ? 11.758 -10.172 -15.148 1 98.62 82 THR A O 1
ATOM 655 N N . GLY A 1 83 ? 11.297 -9.5 -13.016 1 98.56 83 GLY A N 1
ATOM 656 C CA . GLY A 1 83 ? 12.648 -9.031 -12.75 1 98.56 83 GLY A CA 1
ATOM 657 C C . GLY A 1 83 ? 13.562 -10.117 -12.211 1 98.56 83 GLY A C 1
ATOM 658 O O . GLY A 1 83 ? 14.727 -9.852 -11.898 1 98.56 83 GLY A O 1
ATOM 659 N N . SER A 1 84 ? 13.133 -11.367 -12.102 1 98.19 84 SER A N 1
ATOM 660 C CA . SER A 1 84 ? 13.867 -12.43 -11.43 1 98.19 84 SER A CA 1
ATOM 661 C C . SER A 1 84 ? 15.227 -12.656 -12.07 1 98.19 84 SER A C 1
ATOM 663 O O . SER A 1 84 ? 16.234 -12.75 -11.375 1 98.19 84 SER A O 1
ATOM 665 N N . GLY A 1 85 ? 15.219 -12.758 -13.383 1 97.5 85 GLY A N 1
ATOM 666 C CA . GLY A 1 85 ? 16.484 -12.984 -14.07 1 97.5 85 GLY A CA 1
ATOM 667 C C . GLY A 1 85 ? 17.5 -11.891 -13.82 1 97.5 85 GLY A C 1
ATOM 668 O O . GLY A 1 85 ? 18.656 -12.172 -13.484 1 97.5 85 GLY A O 1
ATOM 669 N N . LYS A 1 86 ? 17.047 -10.672 -14.023 1 98 86 LYS A N 1
ATOM 670 C CA . LYS A 1 86 ? 17.953 -9.539 -13.828 1 98 86 LYS A CA 1
ATOM 671 C C . LYS A 1 86 ? 18.406 -9.445 -12.375 1 98 86 LYS A C 1
ATOM 673 O O . LYS A 1 86 ? 19.578 -9.141 -12.109 1 98 86 LYS A O 1
ATOM 678 N N . LEU A 1 87 ? 17.562 -9.695 -11.422 1 98.56 87 LEU A N 1
ATOM 679 C CA . LEU A 1 87 ? 17.906 -9.664 -10 1 98.56 87 LEU A CA 1
ATOM 680 C C . LEU A 1 87 ? 18.984 -10.688 -9.68 1 98.56 87 LEU A C 1
ATOM 682 O O . LEU A 1 87 ? 19.938 -10.391 -8.961 1 98.56 87 LEU A O 1
ATOM 686 N N . LYS A 1 88 ? 18.875 -11.844 -10.211 1 96.5 88 LYS A N 1
ATOM 687 C CA . LYS A 1 88 ? 19.859 -12.898 -9.984 1 96.5 88 LYS A CA 1
ATOM 688 C C . LYS A 1 88 ? 21.234 -12.5 -10.531 1 96.5 88 LYS A C 1
ATOM 690 O O . LYS A 1 88 ? 22.266 -12.898 -9.984 1 96.5 88 LYS A O 1
ATOM 695 N N . GLY A 1 89 ? 21.172 -11.789 -11.578 1 95.81 89 GLY A N 1
ATOM 696 C CA . GLY A 1 89 ? 22.422 -11.344 -12.172 1 95.81 89 GLY A CA 1
ATOM 697 C C . GLY A 1 89 ? 23.125 -10.273 -11.359 1 95.81 89 GLY A C 1
ATOM 698 O O . GLY A 1 89 ? 24.359 -10.195 -11.367 1 95.81 89 GLY A O 1
ATOM 699 N N . ILE A 1 90 ? 22.406 -9.508 -10.633 1 97.44 90 ILE A N 1
ATOM 700 C CA . ILE A 1 90 ? 22.953 -8.359 -9.914 1 97.44 90 ILE A CA 1
ATOM 701 C C . ILE A 1 90 ? 23.297 -8.766 -8.477 1 97.44 90 ILE A C 1
ATOM 703 O O . ILE A 1 90 ? 24.312 -8.328 -7.934 1 97.44 90 ILE A O 1
ATOM 707 N N . LEU A 1 91 ? 22.406 -9.562 -7.898 1 98 91 LEU A N 1
ATOM 708 C CA . LEU A 1 91 ? 22.547 -9.883 -6.48 1 98 91 LEU A CA 1
ATOM 709 C C . LEU A 1 91 ? 23.094 -11.289 -6.289 1 98 91 LEU A C 1
ATOM 711 O O . LEU A 1 91 ? 22.391 -12.273 -6.543 1 98 91 LEU A O 1
ATOM 715 N N . LYS A 1 92 ? 24.234 -11.375 -5.762 1 96.38 92 LYS A N 1
ATOM 716 C CA . LYS A 1 92 ? 24.922 -12.656 -5.598 1 96.38 92 LYS A CA 1
ATOM 717 C C . LYS A 1 92 ? 24.125 -13.594 -4.703 1 96.38 92 LYS A C 1
ATOM 719 O O . LYS A 1 92 ? 23.672 -13.203 -3.621 1 96.38 92 LYS A O 1
ATOM 724 N N . GLY A 1 93 ? 23.906 -14.781 -5.238 1 97.25 93 GLY A N 1
ATOM 725 C CA . GLY A 1 93 ? 23.266 -15.805 -4.43 1 97.25 93 GLY A CA 1
ATOM 726 C C . GLY A 1 93 ? 21.766 -15.852 -4.613 1 97.25 93 GLY A C 1
ATOM 727 O O . GLY A 1 93 ? 21.109 -16.797 -4.176 1 97.25 93 GLY A O 1
ATOM 728 N N . CYS A 1 94 ? 21.234 -14.883 -5.238 1 98.44 94 CYS A N 1
ATOM 729 C CA . CYS A 1 94 ? 19.797 -14.852 -5.469 1 98.44 94 CYS A CA 1
ATOM 730 C C . CYS A 1 94 ? 19.375 -15.961 -6.43 1 98.44 94 CYS A C 1
ATOM 732 O O . CYS A 1 94 ? 20.031 -16.203 -7.438 1 98.44 94 CYS A O 1
ATOM 734 N N . ARG A 1 95 ? 18.312 -16.641 -6.121 1 98.69 95 ARG A N 1
ATOM 735 C CA . ARG A 1 95 ? 17.766 -17.703 -6.953 1 98.69 95 ARG A CA 1
ATOM 736 C C . ARG A 1 95 ? 16.312 -17.422 -7.328 1 98.69 95 ARG A C 1
ATOM 738 O O . ARG A 1 95 ? 15.539 -16.922 -6.504 1 98.69 95 ARG A O 1
ATOM 745 N N . SER A 1 96 ? 15.977 -17.734 -8.539 1 98.56 96 SER A N 1
ATOM 746 C CA . SER A 1 96 ? 14.594 -17.594 -8.992 1 98.56 96 SER A CA 1
ATOM 747 C C . SER A 1 96 ? 13.758 -18.797 -8.57 1 98.56 96 SER A C 1
ATOM 749 O O . SER A 1 96 ? 14.266 -19.922 -8.516 1 98.56 96 SER A O 1
ATOM 751 N N . VAL A 1 97 ? 12.531 -18.578 -8.227 1 98.81 97 VAL A N 1
ATOM 752 C CA . VAL A 1 97 ? 11.617 -19.609 -7.75 1 98.81 97 VAL A CA 1
ATOM 753 C C . VAL A 1 97 ? 10.266 -19.469 -8.438 1 98.81 97 VAL A C 1
ATOM 755 O O . VAL A 1 97 ? 9.742 -18.359 -8.578 1 98.81 97 VAL A O 1
ATOM 758 N N . ILE A 1 98 ? 9.672 -20.547 -8.859 1 98.69 98 ILE A N 1
ATOM 759 C CA . ILE A 1 98 ? 8.336 -20.562 -9.445 1 98.69 98 ILE A CA 1
ATOM 760 C C . ILE A 1 98 ? 7.754 -21.984 -9.359 1 98.69 98 ILE A C 1
ATOM 762 O O . ILE A 1 98 ? 8.469 -22.938 -9.07 1 98.69 98 ILE A O 1
ATOM 766 N N . ALA A 1 99 ? 6.527 -22.125 -9.547 1 98.75 99 ALA A N 1
ATOM 767 C CA . ALA A 1 99 ? 5.855 -23.406 -9.516 1 98.75 99 ALA A CA 1
ATOM 768 C C . ALA A 1 99 ? 6.391 -24.328 -10.617 1 98.75 99 ALA A C 1
ATOM 770 O O . ALA A 1 99 ? 6.613 -23.891 -11.742 1 98.75 99 ALA A O 1
ATOM 771 N N . ALA A 1 100 ? 6.547 -25.594 -10.328 1 98.62 100 ALA A N 1
ATOM 772 C CA . ALA A 1 100 ? 6.918 -26.594 -11.328 1 98.62 100 ALA A CA 1
ATOM 773 C C . ALA A 1 100 ? 5.875 -26.656 -12.445 1 98.62 100 ALA A C 1
ATOM 775 O O . ALA A 1 100 ? 6.223 -26.797 -13.617 1 98.62 100 ALA A O 1
ATOM 776 N N . ALA A 1 101 ? 4.676 -26.516 -12.094 1 98.31 101 ALA A N 1
ATOM 777 C CA . ALA A 1 101 ? 3.562 -26.656 -13.023 1 98.31 101 ALA A CA 1
ATOM 778 C C . ALA A 1 101 ? 3.57 -25.547 -14.07 1 98.31 101 ALA A C 1
ATOM 780 O O . ALA A 1 101 ? 2.891 -25.641 -15.094 1 98.31 101 ALA A O 1
ATOM 781 N N . SER A 1 102 ? 4.262 -24.438 -13.797 1 97.44 102 SER A N 1
ATOM 782 C CA . SER A 1 102 ? 4.34 -23.344 -14.75 1 97.44 102 SER A CA 1
ATOM 783 C C . SER A 1 102 ? 5.145 -23.734 -15.984 1 97.44 102 SER A C 1
ATOM 785 O O . SER A 1 102 ? 5.012 -23.125 -17.047 1 97.44 102 SER A O 1
ATOM 787 N N . LYS A 1 103 ? 6.043 -24.703 -15.789 1 96.5 103 LYS A N 1
ATOM 788 C CA . LYS A 1 103 ? 6.961 -25.172 -16.812 1 96.5 103 LYS A CA 1
ATOM 789 C C . LYS A 1 103 ? 7.984 -24.094 -17.188 1 96.5 103 LYS A C 1
ATOM 791 O O . LYS A 1 103 ? 8.711 -24.234 -18.172 1 96.5 103 LYS A O 1
ATOM 796 N N . ALA A 1 104 ? 7.973 -23.031 -16.469 1 97.31 104 ALA A N 1
ATOM 797 C CA . ALA A 1 104 ? 8.969 -22 -16.688 1 97.31 104 ALA A CA 1
ATOM 798 C C . ALA A 1 104 ? 10.312 -22.391 -16.078 1 97.31 104 ALA A C 1
ATOM 800 O O . ALA A 1 104 ? 10.367 -23.125 -15.086 1 97.31 104 ALA A O 1
ATOM 801 N N . ARG A 1 105 ? 11.328 -21.875 -16.688 1 97.12 105 ARG A N 1
ATOM 802 C CA . ARG A 1 105 ? 12.672 -22.078 -16.141 1 97.12 105 ARG A CA 1
ATOM 803 C C . ARG A 1 105 ? 12.867 -21.281 -14.852 1 97.12 105 ARG A C 1
ATOM 805 O O . ARG A 1 105 ? 12.422 -20.141 -14.75 1 97.12 105 ARG A O 1
ATOM 812 N N . ALA A 1 106 ? 13.492 -21.906 -13.883 1 97.75 106 ALA A N 1
ATOM 813 C CA . ALA A 1 106 ? 13.875 -21.281 -12.625 1 97.75 106 ALA A CA 1
ATOM 814 C C . ALA A 1 106 ? 14.945 -22.109 -11.914 1 97.75 106 ALA A C 1
ATOM 816 O O . ALA A 1 106 ? 15.172 -23.266 -12.242 1 97.75 106 ALA A O 1
ATOM 817 N N . ASP A 1 107 ? 15.609 -21.469 -11 1 98.38 107 ASP A N 1
ATOM 818 C CA . ASP A 1 107 ? 16.625 -22.172 -10.211 1 98.38 107 ASP A CA 1
ATOM 819 C C . ASP A 1 107 ? 15.969 -23.172 -9.258 1 98.38 107 ASP A C 1
ATOM 821 O O . ASP A 1 107 ? 16.578 -24.203 -8.914 1 98.38 107 ASP A O 1
ATOM 825 N N . LYS A 1 108 ? 14.805 -22.859 -8.797 1 98.31 108 LYS A N 1
ATOM 826 C CA . LYS A 1 108 ? 14.031 -23.719 -7.902 1 98.31 108 LYS A CA 1
ATOM 827 C C . LYS A 1 108 ? 12.57 -23.781 -8.328 1 98.31 108 LYS A C 1
ATOM 829 O O . LYS A 1 108 ? 11.984 -22.766 -8.711 1 98.31 108 LYS A O 1
ATOM 834 N N . HIS A 1 109 ? 12 -24.953 -8.234 1 98.81 109 HIS A N 1
ATOM 835 C CA . HIS A 1 109 ? 10.594 -25.172 -8.539 1 98.81 109 HIS A CA 1
ATOM 836 C C . HIS A 1 109 ? 9.828 -25.656 -7.309 1 98.81 109 HIS A C 1
ATOM 838 O O . HIS A 1 109 ? 10.336 -26.453 -6.523 1 98.81 109 HIS A O 1
ATOM 844 N N . LEU A 1 110 ? 8.656 -25.156 -7.145 1 98.75 110 LEU A N 1
ATOM 845 C CA . LEU A 1 110 ? 7.812 -25.5 -6.004 1 98.75 110 LEU A CA 1
ATOM 846 C C . LEU A 1 110 ? 6.707 -26.453 -6.418 1 98.75 110 LEU A C 1
ATOM 848 O O . LEU A 1 110 ? 6.164 -26.344 -7.52 1 98.75 110 LEU A O 1
ATOM 852 N N . ASN A 1 111 ? 6.363 -27.312 -5.52 1 98.75 111 ASN A N 1
ATOM 853 C CA . ASN A 1 111 ? 5.188 -28.172 -5.621 1 98.75 111 ASN A CA 1
ATOM 854 C C . ASN A 1 111 ? 4.121 -27.781 -4.605 1 98.75 111 ASN A C 1
ATOM 856 O O . ASN A 1 111 ? 4.422 -27.141 -3.6 1 98.75 111 ASN A O 1
ATOM 860 N N . PRO A 1 112 ? 2.912 -28.172 -4.898 1 98.69 112 PRO A N 1
ATOM 861 C CA . PRO A 1 112 ? 1.853 -27.875 -3.932 1 98.69 112 PRO A CA 1
ATOM 862 C C . PRO A 1 112 ? 2.158 -28.422 -2.535 1 98.69 112 PRO A C 1
ATOM 864 O O . PRO A 1 112 ? 2.549 -29.578 -2.389 1 98.69 112 PRO A O 1
ATOM 867 N N . GLY A 1 113 ? 2.068 -27.547 -1.549 1 98.38 113 GLY A N 1
ATOM 868 C CA . GLY A 1 113 ? 2.258 -27.969 -0.168 1 98.38 113 GLY A CA 1
ATOM 869 C C . GLY A 1 113 ? 3.658 -27.703 0.347 1 98.38 113 GLY A C 1
ATOM 870 O O . GLY A 1 113 ? 3.896 -27.719 1.557 1 98.38 113 GLY A O 1
ATOM 871 N N . ASP A 1 114 ? 4.57 -27.359 -0.547 1 98.69 114 ASP A N 1
ATOM 872 C CA . ASP A 1 114 ? 5.922 -27.031 -0.103 1 98.69 114 ASP A CA 1
ATOM 873 C C . ASP A 1 114 ? 5.906 -25.859 0.865 1 98.69 114 ASP A C 1
ATOM 875 O O . ASP A 1 114 ? 5.141 -24.906 0.685 1 98.69 114 ASP A O 1
ATOM 879 N N . VAL A 1 115 ? 6.672 -25.969 1.9 1 98.62 115 VAL A N 1
ATOM 880 C CA . VAL A 1 115 ? 6.965 -24.812 2.758 1 98.62 115 VAL A CA 1
ATOM 881 C C . VAL A 1 115 ? 8.359 -24.281 2.449 1 98.62 115 VAL A C 1
ATOM 883 O O . VAL A 1 115 ? 9.336 -25.031 2.451 1 98.62 115 VAL A O 1
ATOM 886 N N . PHE A 1 116 ? 8.469 -23 2.148 1 98.31 116 PHE A N 1
ATOM 887 C CA . PHE A 1 116 ? 9.734 -22.344 1.813 1 98.31 116 PHE A CA 1
ATOM 888 C C . PHE A 1 116 ? 9.812 -20.953 2.436 1 98.31 116 PHE A C 1
ATOM 890 O O . PHE A 1 116 ? 8.852 -20.5 3.057 1 98.31 116 PHE A O 1
ATOM 897 N N . GLY A 1 117 ? 11 -20.328 2.326 1 98.06 117 GLY A N 1
ATOM 898 C CA . GLY A 1 117 ? 11.172 -19.016 2.902 1 98.06 117 GLY A CA 1
ATOM 899 C C . GLY A 1 117 ? 12.609 -18.688 3.24 1 98.06 117 GLY A C 1
ATOM 900 O O . GLY A 1 117 ? 13.531 -19.234 2.641 1 98.06 117 GLY A O 1
ATOM 901 N N . VAL A 1 118 ? 12.758 -17.641 4.082 1 98.19 118 VAL A N 1
ATOM 902 C CA . VAL A 1 118 ? 14.062 -17.172 4.539 1 98.19 118 VAL A CA 1
ATOM 903 C C . VAL A 1 118 ? 14 -16.875 6.035 1 98.19 118 VAL A C 1
ATOM 905 O O . VAL A 1 118 ? 13.133 -16.125 6.488 1 98.19 118 VAL A O 1
ATOM 908 N N . GLY A 1 119 ? 14.906 -17.359 6.766 1 96.81 119 GLY A N 1
ATOM 909 C CA . GLY A 1 119 ? 14.891 -17.141 8.203 1 96.81 119 GLY A CA 1
ATOM 910 C C . GLY A 1 119 ? 13.57 -17.531 8.852 1 96.81 119 GLY A C 1
ATOM 911 O O . GLY A 1 119 ? 13.086 -18.656 8.664 1 96.81 119 GLY A O 1
ATOM 912 N N . CYS A 1 120 ? 13.008 -16.547 9.492 1 96.56 120 CYS A N 1
ATOM 913 C CA . CYS A 1 120 ? 11.773 -16.844 10.203 1 96.56 120 CYS A CA 1
ATOM 914 C C . CYS A 1 120 ? 10.562 -16.672 9.289 1 96.56 120 CYS A C 1
ATOM 916 O O . CYS A 1 120 ? 9.438 -16.984 9.68 1 96.56 120 CYS A O 1
ATOM 918 N N . VAL A 1 121 ? 10.742 -16.234 8.078 1 98.06 121 VAL A N 1
ATOM 919 C CA . VAL A 1 121 ? 9.664 -16.156 7.094 1 98.06 121 VAL A CA 1
ATOM 920 C C . VAL A 1 121 ? 9.398 -17.547 6.512 1 98.06 121 VAL A C 1
ATOM 922 O O . VAL A 1 121 ? 10.266 -18.141 5.863 1 98.06 121 VAL A O 1
ATOM 925 N N . LYS A 1 122 ? 8.227 -18.031 6.734 1 98.44 122 LYS A N 1
ATOM 926 C CA . LYS A 1 122 ? 7.809 -19.328 6.211 1 98.44 122 LYS A CA 1
ATOM 927 C C . LYS A 1 122 ? 6.512 -19.203 5.418 1 98.44 122 LYS A C 1
ATOM 929 O O . LYS A 1 122 ? 5.496 -18.75 5.945 1 98.44 122 LYS A O 1
ATOM 934 N N . LEU A 1 123 ? 6.562 -19.672 4.191 1 98.81 123 LEU A N 1
ATOM 935 C CA . LEU A 1 123 ? 5.422 -19.594 3.291 1 98.81 123 LEU A CA 1
ATOM 936 C C . LEU A 1 123 ? 4.988 -20.984 2.83 1 98.81 123 LEU A C 1
ATOM 938 O O . LEU A 1 123 ? 5.824 -21.781 2.418 1 98.81 123 LEU A O 1
ATOM 942 N N . GLU A 1 124 ? 3.764 -21.203 2.957 1 98.94 124 GLU A N 1
ATOM 943 C CA . GLU A 1 124 ? 3.186 -22.391 2.334 1 98.94 124 GLU A CA 1
ATOM 944 C C . GLU A 1 124 ? 2.781 -22.109 0.89 1 98.94 124 GLU A C 1
ATOM 946 O O . GLU A 1 124 ? 2.049 -21.156 0.616 1 98.94 124 GLU A O 1
ATOM 951 N N . ALA A 1 125 ? 3.27 -22.984 -0.004 1 98.94 125 ALA A N 1
ATOM 952 C CA . ALA A 1 125 ? 2.895 -22.859 -1.41 1 98.94 125 ALA A CA 1
ATOM 953 C C . ALA A 1 125 ? 1.624 -23.656 -1.711 1 98.94 125 ALA A C 1
ATOM 955 O O . ALA A 1 125 ? 1.605 -24.875 -1.591 1 98.94 125 ALA A O 1
ATOM 956 N N . ARG A 1 126 ? 0.604 -22.969 -2.107 1 98.94 126 ARG A N 1
ATOM 957 C CA . ARG A 1 126 ? -0.651 -23.609 -2.494 1 98.94 126 ARG A CA 1
ATOM 958 C C . ARG A 1 126 ? -0.9 -23.469 -3.992 1 98.94 126 ARG A C 1
ATOM 960 O O . ARG A 1 126 ? -0.799 -22.359 -4.539 1 98.94 126 ARG A O 1
ATOM 967 N N . ALA A 1 127 ? -1.204 -24.578 -4.578 1 98.88 127 ALA A N 1
ATOM 968 C CA . ALA A 1 127 ? -1.544 -24.5 -5.996 1 98.88 127 ALA A CA 1
ATOM 969 C C . ALA A 1 127 ? -2.916 -23.859 -6.195 1 98.88 127 ALA A C 1
ATOM 971 O O . ALA A 1 127 ? -3.898 -24.281 -5.586 1 98.88 127 ALA A O 1
ATOM 972 N N . THR A 1 128 ? -2.971 -22.859 -7.027 1 98.88 128 THR A N 1
ATOM 973 C CA . THR A 1 128 ? -4.23 -22.203 -7.363 1 98.88 128 THR A CA 1
ATOM 974 C C . THR A 1 128 ? -4.383 -22.062 -8.875 1 98.88 128 THR A C 1
ATOM 976 O O . THR A 1 128 ? -4.625 -20.969 -9.383 1 98.88 128 THR A O 1
ATOM 979 N N . PRO A 1 129 ? -4.34 -23.172 -9.625 1 98.81 129 PRO A N 1
ATOM 980 C CA . PRO A 1 129 ? -4.48 -23.094 -11.078 1 98.81 129 PRO A CA 1
ATOM 981 C C . PRO A 1 129 ? -5.848 -22.578 -11.516 1 98.81 129 PRO A C 1
ATOM 983 O O . PRO A 1 129 ? -6.809 -22.625 -10.742 1 98.81 129 PRO A O 1
ATOM 986 N N . GLY A 1 130 ? -5.93 -22.125 -12.734 1 98.62 130 GLY A N 1
ATOM 987 C CA . GLY A 1 130 ? -7.141 -21.578 -13.328 1 98.62 130 GLY A CA 1
ATOM 988 C C . GLY A 1 130 ? -6.887 -20.359 -14.188 1 98.62 130 GLY A C 1
ATOM 989 O O . GLY A 1 130 ? -7.289 -20.312 -15.352 1 98.62 130 GLY A O 1
ATOM 990 N N . HIS A 1 131 ? -6.219 -19.344 -13.57 1 98.25 131 HIS A N 1
ATOM 991 C CA . HIS A 1 131 ? -5.703 -18.234 -14.367 1 98.25 131 HIS A CA 1
ATOM 992 C C . HIS A 1 131 ? -4.574 -18.688 -15.281 1 98.25 131 HIS A C 1
ATOM 994 O O . HIS A 1 131 ? -4.543 -18.328 -16.469 1 98.25 131 HIS A O 1
ATOM 1000 N N . THR A 1 132 ? -3.627 -19.359 -14.773 1 97.75 132 THR A N 1
ATOM 1001 C CA . THR A 1 132 ? -2.658 -20.219 -15.453 1 97.75 132 THR A CA 1
ATOM 1002 C C . THR A 1 132 ? -2.52 -21.562 -14.75 1 97.75 132 THR A C 1
ATOM 1004 O O . THR A 1 132 ? -2.975 -21.719 -13.617 1 97.75 132 THR A O 1
ATOM 1007 N N . ASN A 1 133 ? -1.858 -22.453 -15.391 1 96.81 133 ASN A N 1
ATOM 1008 C CA . ASN A 1 133 ? -1.662 -23.766 -14.789 1 96.81 133 ASN A CA 1
ATOM 1009 C C . ASN A 1 133 ? -0.682 -23.703 -13.625 1 96.81 133 ASN A C 1
ATOM 1011 O O . ASN A 1 133 ? -0.738 -24.547 -12.719 1 96.81 133 ASN A O 1
ATOM 1015 N N . GLY A 1 134 ? 0.142 -22.75 -13.641 1 97.88 134 GLY A N 1
ATOM 1016 C CA . GLY A 1 134 ? 1.217 -22.703 -12.664 1 97.88 134 GLY A CA 1
ATOM 1017 C C . GLY A 1 134 ? 0.959 -21.703 -11.547 1 97.88 134 GLY A C 1
ATOM 1018 O O . GLY A 1 134 ? 1.853 -21.422 -10.742 1 97.88 134 GLY A O 1
ATOM 1019 N N . CYS A 1 135 ? -0.263 -21.156 -11.469 1 98.69 135 CYS A N 1
ATOM 1020 C CA . CYS A 1 135 ? -0.564 -20.172 -10.438 1 98.69 135 CYS A CA 1
ATOM 1021 C C . CYS A 1 135 ? -0.408 -20.766 -9.047 1 98.69 135 CYS A C 1
ATOM 1023 O O . CYS A 1 135 ? -0.857 -21.891 -8.797 1 98.69 135 CYS A O 1
ATOM 1025 N N . MET A 1 136 ? 0.232 -20.016 -8.18 1 98.81 136 MET A N 1
ATOM 1026 C CA . MET A 1 136 ? 0.374 -20.359 -6.773 1 98.81 136 MET A CA 1
ATOM 1027 C C . MET A 1 136 ? -0.048 -19.203 -5.879 1 98.81 136 MET A C 1
ATOM 1029 O O . MET A 1 136 ? 0.125 -18.031 -6.238 1 98.81 136 MET A O 1
ATOM 1033 N N . THR A 1 137 ? -0.597 -19.547 -4.723 1 98.94 137 THR A N 1
ATOM 1034 C CA . THR A 1 137 ? -0.771 -18.641 -3.584 1 98.94 137 THR A CA 1
ATOM 1035 C C . THR A 1 137 ? 0.22 -18.984 -2.475 1 98.94 137 THR A C 1
ATOM 1037 O O . THR A 1 137 ? 0.396 -20.156 -2.125 1 98.94 137 THR A O 1
ATOM 1040 N N . TYR A 1 138 ? 0.94 -18.016 -1.965 1 99 138 TYR A N 1
ATOM 1041 C CA . TYR A 1 138 ? 1.87 -18.188 -0.856 1 99 138 TYR A CA 1
ATOM 1042 C C . TYR A 1 138 ? 1.263 -17.703 0.453 1 99 138 TYR A C 1
ATOM 1044 O O . TYR A 1 138 ? 0.9 -16.531 0.576 1 99 138 TYR A O 1
ATOM 1052 N N . VAL A 1 139 ? 1.161 -18.609 1.425 1 98.94 139 VAL A N 1
ATOM 1053 C CA . VAL A 1 139 ? 0.478 -18.297 2.676 1 98.94 139 VAL A CA 1
ATOM 1054 C C . VAL A 1 139 ? 1.5 -18.156 3.803 1 98.94 139 VAL A C 1
ATOM 1056 O O . VAL A 1 139 ? 2.307 -19.062 4.031 1 98.94 139 VAL A O 1
ATOM 1059 N N . TRP A 1 140 ? 1.484 -17.016 4.391 1 98.69 140 TRP A N 1
ATOM 1060 C CA . TRP A 1 140 ? 2.285 -16.719 5.574 1 98.69 140 TRP A CA 1
ATOM 1061 C C . TRP A 1 140 ? 1.447 -16.828 6.844 1 98.69 140 TRP A C 1
ATOM 1063 O O . TRP A 1 140 ? 1.021 -15.812 7.402 1 98.69 140 TRP A O 1
ATOM 1073 N N . HIS A 1 141 ? 1.332 -18.031 7.387 1 98.25 141 HIS A N 1
ATOM 1074 C CA . HIS A 1 141 ? 0.412 -18.312 8.484 1 98.25 141 HIS A CA 1
ATOM 1075 C C . HIS A 1 141 ? 0.767 -17.484 9.719 1 98.25 141 HIS A C 1
ATOM 1077 O O . HIS A 1 141 ? -0.12 -16.984 10.414 1 98.25 141 HIS A O 1
ATOM 1083 N N . ASP A 1 142 ? 2.055 -17.281 9.992 1 96.25 142 ASP A N 1
ATOM 1084 C CA . ASP A 1 142 ? 2.488 -16.594 11.203 1 96.25 142 ASP A CA 1
ATOM 1085 C C . ASP A 1 142 ? 1.921 -15.172 11.25 1 96.25 142 ASP A C 1
ATOM 1087 O O . ASP A 1 142 ? 1.679 -14.633 12.336 1 96.25 142 ASP A O 1
ATOM 1091 N N . LEU A 1 143 ? 1.732 -14.602 10.07 1 96.81 143 LEU A N 1
ATOM 1092 C CA . LEU A 1 143 ? 1.239 -13.227 10.039 1 96.81 143 LEU A CA 1
ATOM 1093 C C . LEU A 1 143 ? -0.153 -13.164 9.422 1 96.81 143 LEU A C 1
ATOM 1095 O O . LEU A 1 143 ? -0.666 -12.078 9.148 1 96.81 143 LEU A O 1
ATOM 1099 N N . ARG A 1 144 ? -0.752 -14.32 9.117 1 98 144 ARG A N 1
ATOM 1100 C CA . ARG A 1 144 ? -2.092 -14.438 8.555 1 98 144 ARG A CA 1
ATOM 1101 C C . ARG A 1 144 ? -2.225 -13.609 7.277 1 98 144 ARG A C 1
ATOM 1103 O O . ARG A 1 144 ? -3.152 -12.805 7.145 1 98 144 ARG A O 1
ATOM 1110 N N . LYS A 1 145 ? -1.262 -13.766 6.391 1 98.81 145 LYS A N 1
ATOM 1111 C CA . LYS A 1 145 ? -1.217 -13.133 5.078 1 98.81 145 LYS A CA 1
ATOM 1112 C C . LYS A 1 145 ? -1.138 -14.172 3.963 1 98.81 145 LYS A C 1
ATOM 1114 O O . LYS A 1 145 ? -0.528 -15.227 4.137 1 98.81 145 LYS A O 1
ATOM 1119 N N . ALA A 1 146 ? -1.763 -13.859 2.891 1 98.94 146 ALA A N 1
ATOM 1120 C CA . ALA A 1 146 ? -1.628 -14.695 1.7 1 98.94 146 ALA A CA 1
ATOM 1121 C C . ALA A 1 146 ? -1.406 -13.844 0.453 1 98.94 146 ALA A C 1
ATOM 1123 O O . ALA A 1 146 ? -2.09 -12.836 0.252 1 98.94 146 ALA A O 1
ATOM 1124 N N . PHE A 1 147 ? -0.436 -14.195 -0.309 1 99 147 PHE A N 1
ATOM 1125 C CA . PHE A 1 147 ? -0.129 -13.57 -1.59 1 99 147 PHE A CA 1
ATOM 1126 C C . PHE A 1 147 ? -0.738 -14.359 -2.74 1 99 147 PHE A C 1
ATOM 1128 O O . PHE A 1 147 ? -0.231 -15.422 -3.105 1 99 147 PHE A O 1
ATOM 1135 N N . THR A 1 148 ? -1.771 -13.82 -3.363 1 99 148 THR A N 1
ATOM 1136 C CA . THR A 1 148 ? -2.695 -14.633 -4.141 1 99 148 THR A CA 1
ATOM 1137 C C . THR A 1 148 ? -2.373 -14.547 -5.633 1 99 148 THR A C 1
ATOM 1139 O O . THR A 1 148 ? -3.02 -15.203 -6.453 1 99 148 THR A O 1
ATOM 1142 N N . GLY A 1 149 ? -1.326 -13.711 -5.949 1 98.81 149 GLY A N 1
ATOM 1143 C CA . GLY A 1 149 ? -1.087 -13.523 -7.371 1 98.81 149 GLY A CA 1
ATOM 1144 C C . GLY A 1 149 ? -2.32 -13.07 -8.125 1 98.81 149 GLY A C 1
ATOM 1145 O O . GLY A 1 149 ? -2.988 -12.117 -7.719 1 98.81 149 GLY A O 1
ATOM 1146 N N . ASP A 1 150 ? -2.572 -13.789 -9.25 1 98.44 150 ASP A N 1
ATOM 1147 C CA . ASP A 1 150 ? -3.705 -13.391 -10.078 1 98.44 150 ASP A CA 1
ATOM 1148 C C . ASP A 1 150 ? -4.891 -14.328 -9.875 1 98.44 150 ASP A C 1
ATOM 1150 O O . ASP A 1 150 ? -5.938 -14.164 -10.508 1 98.44 150 ASP A O 1
ATOM 1154 N N . ALA A 1 151 ? -4.719 -15.32 -9.008 1 98.81 151 ALA A N 1
ATOM 1155 C CA . ALA A 1 151 ? -5.852 -16.219 -8.758 1 98.81 151 ALA A CA 1
ATOM 1156 C C . ALA A 1 151 ? -7.031 -15.445 -8.164 1 98.81 151 ALA A C 1
ATOM 1158 O O . ALA A 1 151 ? -8.164 -15.57 -8.641 1 98.81 151 ALA A O 1
ATOM 1159 N N . LEU A 1 152 ? -6.773 -14.688 -7.176 1 98.94 152 LEU A N 1
ATOM 1160 C CA . LEU A 1 152 ? -7.77 -13.844 -6.523 1 98.94 152 LEU A CA 1
ATOM 1161 C C . LEU A 1 152 ? -7.277 -12.406 -6.41 1 98.94 152 LEU A C 1
ATOM 1163 O O . LEU A 1 152 ? -6.16 -12.164 -5.949 1 98.94 152 LEU A O 1
ATOM 1167 N N . LEU A 1 153 ? -8.047 -11.5 -6.906 1 98.81 153 LEU A N 1
ATOM 1168 C CA . LEU A 1 153 ? -7.82 -10.062 -6.793 1 98.81 153 LEU A CA 1
ATOM 1169 C C . LEU A 1 153 ? -8.836 -9.43 -5.848 1 98.81 153 LEU A C 1
ATOM 1171 O O . LEU A 1 153 ? -9.719 -10.109 -5.328 1 98.81 153 LEU A O 1
ATOM 1175 N N . ILE A 1 154 ? -8.695 -8.148 -5.496 1 98.81 154 ILE A N 1
ATOM 1176 C CA . ILE A 1 154 ? -9.656 -7.453 -4.645 1 98.81 154 ILE A CA 1
ATOM 1177 C C . ILE A 1 154 ? -10.953 -7.223 -5.414 1 98.81 154 ILE A C 1
ATOM 1179 O O . ILE A 1 154 ? -10.977 -6.465 -6.391 1 98.81 154 ILE A O 1
ATOM 1183 N N . ARG A 1 155 ? -12 -7.898 -4.941 1 98.69 155 ARG A N 1
ATOM 1184 C CA . ARG A 1 155 ? -13.312 -7.848 -5.578 1 98.69 155 ARG A CA 1
ATOM 1185 C C . ARG A 1 155 ? -13.25 -8.344 -7.016 1 98.69 155 ARG A C 1
ATOM 1187 O O . ARG A 1 155 ? -13.883 -7.773 -7.91 1 98.69 155 ARG A O 1
ATOM 1194 N N . GLY A 1 156 ? -12.414 -9.375 -7.266 1 98.19 156 GLY A N 1
ATOM 1195 C CA . GLY A 1 156 ? -12.273 -9.953 -8.594 1 98.19 156 GLY A CA 1
ATOM 1196 C C . GLY A 1 156 ? -11.328 -11.141 -8.625 1 98.19 156 GLY A C 1
ATOM 1197 O O . GLY A 1 156 ? -11.086 -11.781 -7.594 1 98.19 156 GLY A O 1
ATOM 1198 N N . CYS A 1 157 ? -10.891 -11.5 -9.781 1 98.44 157 CYS A N 1
ATOM 1199 C CA . CYS A 1 157 ? -9.93 -12.57 -10.016 1 98.44 157 CYS A CA 1
ATOM 1200 C C . CYS A 1 157 ? -9.258 -12.422 -11.375 1 98.44 157 CYS A C 1
ATOM 1202 O O . CYS A 1 157 ? -9.648 -11.562 -12.172 1 98.44 157 CYS A O 1
ATOM 1204 N N . GLY A 1 158 ? -8.266 -13.203 -11.586 1 97.31 158 GLY A N 1
ATOM 1205 C CA . GLY A 1 158 ? -7.582 -13.172 -12.875 1 97.31 158 GLY A CA 1
ATOM 1206 C C . GLY A 1 158 ? -8.43 -13.711 -14.008 1 97.31 158 GLY A C 1
ATOM 1207 O O . GLY A 1 158 ? -9.352 -14.5 -13.789 1 97.31 158 GLY A O 1
ATOM 1208 N N . ARG A 1 159 ? -8.055 -13.312 -15.18 1 96.25 159 ARG A N 1
ATOM 1209 C CA . ARG A 1 159 ? -8.742 -13.773 -16.391 1 96.25 159 ARG A CA 1
ATOM 1210 C C . ARG A 1 159 ? -8.469 -15.25 -16.641 1 96.25 159 ARG A C 1
ATOM 1212 O O . ARG A 1 159 ? -7.516 -15.812 -16.094 1 96.25 159 ARG A O 1
ATOM 1219 N N . THR A 1 160 ? -9.266 -15.875 -17.422 1 97.12 160 THR A N 1
ATOM 1220 C CA . THR A 1 160 ? -9.133 -17.312 -17.688 1 97.12 160 THR A CA 1
ATOM 1221 C C . THR A 1 160 ? -9.227 -17.594 -19.172 1 97.12 160 THR A C 1
ATOM 1223 O O . THR A 1 160 ? -9.5 -18.734 -19.578 1 97.12 160 THR A O 1
ATOM 1226 N N . ASP A 1 161 ? -9.062 -16.641 -19.969 1 93.94 161 ASP A N 1
ATOM 1227 C CA . ASP A 1 161 ? -9.266 -16.828 -21.391 1 93.94 161 ASP A CA 1
ATOM 1228 C C . ASP A 1 161 ? -7.938 -16.906 -22.141 1 93.94 161 ASP A C 1
ATOM 1230 O O . ASP A 1 161 ? -7.91 -17.047 -23.359 1 93.94 161 ASP A O 1
ATOM 1234 N N . PHE A 1 162 ? -6.844 -16.828 -21.406 1 88.31 162 PHE A N 1
ATOM 1235 C CA . PHE A 1 162 ? -5.512 -16.969 -21.984 1 88.31 162 PHE A CA 1
ATOM 1236 C C . PHE A 1 162 ? -4.66 -17.922 -21.141 1 88.31 162 PHE A C 1
ATOM 1238 O O . PHE A 1 162 ? -5.082 -18.359 -20.078 1 88.31 162 PHE A O 1
ATOM 1245 N N . GLN A 1 163 ? -3.381 -18.297 -21.578 1 85.25 163 GLN A N 1
ATOM 1246 C CA . GLN A 1 163 ? -2.35 -19.078 -20.891 1 85.25 163 GLN A CA 1
ATOM 1247 C C . GLN A 1 163 ? -2.939 -20.328 -20.234 1 85.25 163 GLN A C 1
ATOM 1249 O O . GLN A 1 163 ? -2.729 -20.578 -19.047 1 85.25 163 GLN A O 1
ATOM 1254 N N . GLN A 1 164 ? -3.863 -20.984 -20.875 1 90.12 164 GLN A N 1
ATOM 1255 C CA . GLN A 1 164 ? -4.461 -22.234 -20.406 1 90.12 164 GLN A CA 1
ATOM 1256 C C . GLN A 1 164 ? -5.562 -21.953 -19.375 1 90.12 164 GLN A C 1
ATOM 1258 O O . GLN A 1 164 ? -5.848 -22.797 -18.531 1 90.12 164 GLN A O 1
ATOM 1263 N N . GLY A 1 165 ? -6.102 -20.844 -19.344 1 95.75 165 GLY A N 1
ATOM 1264 C CA . GLY A 1 165 ? -7.129 -20.453 -18.391 1 95.75 165 GLY A CA 1
ATOM 1265 C C . GLY A 1 165 ? -8.336 -21.375 -18.391 1 95.75 165 GLY A C 1
ATOM 1266 O O . GLY A 1 165 ? -8.742 -21.859 -19.438 1 95.75 165 GLY A O 1
ATOM 1267 N N . ASN A 1 166 ? -8.836 -21.625 -17.234 1 98.31 166 ASN A N 1
ATOM 1268 C CA . ASN A 1 166 ? -10 -22.469 -16.984 1 98.31 166 ASN A CA 1
ATOM 1269 C C . ASN A 1 166 ? -10.836 -21.953 -15.82 1 98.31 166 ASN A C 1
ATOM 1271 O O . ASN A 1 166 ? -10.461 -22.094 -14.656 1 98.31 166 ASN A O 1
ATOM 1275 N N . PRO A 1 167 ? -11.969 -21.391 -16.125 1 98.44 167 PRO A N 1
ATOM 1276 C CA . PRO A 1 167 ? -12.75 -20.75 -15.055 1 98.44 167 PRO A CA 1
ATOM 1277 C C . PRO A 1 167 ? -13.25 -21.75 -14.016 1 98.44 167 PRO A C 1
ATOM 1279 O O . PRO A 1 167 ? -13.352 -21.422 -12.828 1 98.44 167 PRO A O 1
ATOM 1282 N N . GLU A 1 168 ? -13.586 -22.984 -14.438 1 98.75 168 GLU A N 1
ATOM 1283 C CA . GLU A 1 168 ? -14.016 -23.984 -13.461 1 98.75 168 GLU A CA 1
ATOM 1284 C C . GLU A 1 168 ? -12.898 -24.312 -12.477 1 98.75 168 GLU A C 1
ATOM 1286 O O . GLU A 1 168 ? -13.133 -24.359 -11.266 1 98.75 168 GLU A O 1
ATOM 1291 N N . LEU A 1 169 ? -11.781 -24.484 -13.039 1 98.75 169 LEU A N 1
ATOM 1292 C CA . LEU A 1 169 ? -10.625 -24.797 -12.203 1 98.75 169 LEU A CA 1
ATOM 1293 C C . LEU A 1 169 ? -10.281 -23.625 -11.281 1 98.75 169 LEU A C 1
ATOM 1295 O O . LEU A 1 169 ? -9.938 -23.828 -10.117 1 98.75 169 LEU A O 1
ATOM 1299 N N . LEU A 1 170 ? -10.367 -22.422 -11.789 1 98.88 170 LEU A N 1
ATOM 1300 C CA . LEU A 1 170 ? -10.086 -21.25 -10.977 1 98.88 170 LEU A CA 1
ATOM 1301 C C . LEU A 1 170 ? -11.047 -21.141 -9.797 1 98.88 170 LEU A C 1
ATOM 1303 O O . LEU A 1 170 ? -10.633 -20.891 -8.664 1 98.88 170 LEU A O 1
ATOM 1307 N N . TYR A 1 171 ? -12.297 -21.328 -10.062 1 98.88 171 TYR A N 1
ATOM 1308 C CA . TYR A 1 171 ? -13.32 -21.281 -9.016 1 98.88 171 TYR A CA 1
ATOM 1309 C C . TYR A 1 171 ? -12.984 -22.266 -7.891 1 98.88 171 TYR A C 1
ATOM 1311 O O . TYR A 1 171 ? -12.992 -21.891 -6.719 1 98.88 171 TYR A O 1
ATOM 1319 N N . ASP A 1 172 ? -12.703 -23.484 -8.258 1 98.88 172 ASP A N 1
ATOM 1320 C CA . ASP A 1 172 ? -12.398 -24.516 -7.277 1 98.88 172 ASP A CA 1
ATOM 1321 C C . ASP A 1 172 ? -11.133 -24.188 -6.496 1 98.88 172 ASP A C 1
ATOM 1323 O O . ASP A 1 172 ? -11.086 -24.359 -5.277 1 98.88 172 ASP A O 1
ATOM 1327 N N . SER A 1 173 ? -10.109 -23.766 -7.215 1 98.8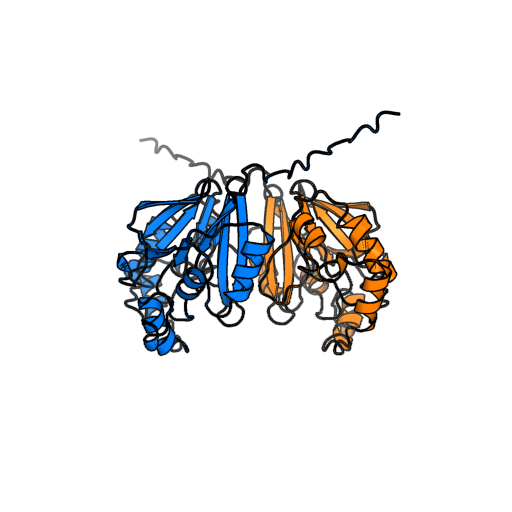8 173 SER A N 1
ATOM 1328 C CA . SER A 1 173 ? -8.828 -23.438 -6.598 1 98.88 173 SER A CA 1
ATOM 1329 C C . SER A 1 173 ? -8.984 -22.312 -5.578 1 98.88 173 SER A C 1
ATOM 1331 O O . SER A 1 173 ? -8.508 -22.422 -4.445 1 98.88 173 SER A O 1
ATOM 1333 N N . VAL A 1 174 ? -9.648 -21.219 -5.949 1 98.94 174 VAL A N 1
ATOM 1334 C CA . VAL A 1 174 ? -9.781 -20.047 -5.082 1 98.94 174 VAL A CA 1
ATOM 1335 C C . VAL A 1 174 ? -10.594 -20.422 -3.844 1 98.94 174 VAL A C 1
ATOM 1337 O O . VAL A 1 174 ? -10.211 -20.078 -2.721 1 98.94 174 VAL A O 1
ATOM 1340 N N . HIS A 1 175 ? -11.68 -21.125 -4.012 1 98.94 175 HIS A N 1
ATOM 1341 C CA . HIS A 1 175 ? -12.539 -21.469 -2.877 1 98.94 175 HIS A CA 1
ATOM 1342 C C . HIS A 1 175 ? -11.859 -22.453 -1.939 1 98.94 175 HIS A C 1
ATOM 1344 O O . HIS A 1 175 ? -11.961 -22.328 -0.717 1 98.94 175 HIS A O 1
ATOM 1350 N N . SER A 1 176 ? -11.125 -23.391 -2.5 1 98.88 176 SER A N 1
ATOM 1351 C CA . SER A 1 176 ? -10.562 -24.453 -1.663 1 98.88 176 SER A CA 1
ATOM 1352 C C . SER A 1 176 ? -9.234 -24.016 -1.047 1 98.88 176 SER A C 1
ATOM 1354 O O . SER A 1 176 ? -8.883 -24.438 0.053 1 98.88 176 SER A O 1
ATOM 1356 N N . GLN A 1 177 ? -8.469 -23.141 -1.706 1 98.94 177 GLN A N 1
ATOM 1357 C CA . GLN A 1 177 ? -7.094 -22.906 -1.276 1 98.94 177 GLN A CA 1
ATOM 1358 C C . GLN A 1 177 ? -6.941 -21.516 -0.655 1 98.94 177 GLN A C 1
ATOM 1360 O O . GLN A 1 177 ? -6.02 -21.281 0.124 1 98.94 177 GLN A O 1
ATOM 1365 N N . ILE A 1 178 ? -7.793 -20.594 -1.019 1 98.94 178 ILE A N 1
ATOM 1366 C CA . ILE A 1 178 ? -7.664 -19.219 -0.53 1 98.94 178 ILE A CA 1
ATOM 1367 C C . ILE A 1 178 ? -8.828 -18.891 0.401 1 98.94 178 ILE A C 1
ATOM 1369 O O . ILE A 1 178 ? -8.633 -18.656 1.594 1 98.94 178 ILE A O 1
ATOM 1373 N N . LEU A 1 179 ? -10.078 -19.047 -0.064 1 98.94 179 LEU A N 1
ATOM 1374 C CA . LEU A 1 179 ? -11.25 -18.625 0.692 1 98.94 179 LEU A CA 1
ATOM 1375 C C . LEU A 1 179 ? -11.586 -19.641 1.783 1 98.94 179 LEU A C 1
ATOM 1377 O O . LEU A 1 179 ? -12.477 -19.391 2.602 1 98.94 179 LEU A O 1
ATOM 1381 N N . SER A 1 180 ? -10.828 -20.703 1.812 1 98.88 180 SER A N 1
ATOM 1382 C CA . SER A 1 180 ? -10.938 -21.672 2.896 1 98.88 180 SER A CA 1
ATOM 1383 C C . SER A 1 180 ? -10.078 -21.266 4.09 1 98.88 180 SER A C 1
ATOM 1385 O O . SER A 1 180 ? -10.211 -21.828 5.18 1 98.88 180 SER A O 1
ATOM 1387 N N . LEU A 1 181 ? -9.195 -20.297 3.926 1 98.88 181 LEU A N 1
ATOM 1388 C CA . LEU A 1 181 ? -8.422 -19.766 5.039 1 98.88 181 LEU A CA 1
ATOM 1389 C C . LEU A 1 181 ? -9.328 -19.047 6.043 1 98.88 181 LEU A C 1
ATOM 1391 O O . LEU A 1 181 ? -10.453 -18.672 5.711 1 98.88 181 LEU A O 1
ATOM 1395 N N . PRO A 1 182 ? -8.781 -18.875 7.305 1 98.69 182 PRO A N 1
ATOM 1396 C CA . PRO A 1 182 ? -9.578 -18.109 8.266 1 98.69 182 PRO A CA 1
ATOM 1397 C C . PRO A 1 182 ? -9.938 -16.719 7.754 1 98.69 182 PRO A C 1
ATOM 1399 O O . PRO A 1 182 ? -9.148 -16.094 7.039 1 98.69 182 PRO A O 1
ATOM 1402 N N . GLU A 1 183 ? -11.031 -16.234 8.133 1 98.06 183 GLU A N 1
ATOM 1403 C CA . GLU A 1 183 ? -11.648 -15.023 7.598 1 98.06 183 GLU A CA 1
ATOM 1404 C C . GLU A 1 183 ? -10.781 -13.797 7.859 1 98.06 183 GLU A C 1
ATOM 1406 O O . GLU A 1 183 ? -10.883 -12.797 7.148 1 98.06 183 GLU A O 1
ATOM 1411 N N . ASP A 1 184 ? -9.945 -13.883 8.844 1 96.88 184 ASP A N 1
ATOM 1412 C CA . ASP A 1 184 ? -9.18 -12.711 9.242 1 96.88 184 ASP A CA 1
ATOM 1413 C C . ASP A 1 184 ? -7.84 -12.648 8.516 1 96.88 184 ASP A C 1
ATOM 1415 O O . ASP A 1 184 ? -7.012 -11.781 8.797 1 96.88 184 ASP A O 1
ATOM 1419 N N . TYR A 1 185 ? -7.598 -13.57 7.562 1 98.62 185 TYR A N 1
ATOM 1420 C CA . TYR A 1 185 ? -6.379 -13.5 6.762 1 98.62 185 TYR A CA 1
ATOM 1421 C C . TYR A 1 185 ? -6.445 -12.344 5.77 1 98.62 185 TYR A C 1
ATOM 1423 O O . TYR A 1 185 ? -7.465 -12.148 5.105 1 98.62 185 TYR A O 1
ATOM 1431 N N . TYR A 1 186 ? -5.352 -11.57 5.762 1 98.75 186 TYR A N 1
ATOM 1432 C CA . TYR A 1 186 ? -5.199 -10.547 4.738 1 98.75 186 TYR A CA 1
ATOM 1433 C C . TYR A 1 186 ? -4.734 -11.148 3.42 1 98.75 186 TYR A C 1
ATOM 1435 O O . TYR A 1 186 ? -3.889 -12.047 3.406 1 98.75 186 TYR A O 1
ATOM 1443 N N . LEU A 1 187 ? -5.34 -10.695 2.359 1 98.94 187 LEU A N 1
ATOM 1444 C CA . LEU A 1 187 ? -4.969 -11.133 1.019 1 98.94 187 LEU A CA 1
ATOM 1445 C C . LEU A 1 187 ? -4.27 -10.016 0.253 1 98.94 187 LEU A C 1
ATOM 1447 O O . LEU A 1 187 ? -4.719 -8.875 0.272 1 98.94 187 LEU A O 1
ATOM 1451 N N . TYR A 1 188 ? -3.145 -10.328 -0.341 1 98.94 188 TYR A N 1
ATOM 1452 C CA . TYR A 1 188 ? -2.305 -9.414 -1.107 1 98.94 188 TYR A CA 1
ATOM 1453 C C . TYR A 1 188 ? -2.156 -9.891 -2.547 1 98.94 188 TYR A C 1
ATOM 1455 O O . TYR A 1 188 ? -1.294 -10.719 -2.848 1 98.94 188 TYR A O 1
ATOM 1463 N N . PRO A 1 189 ? -2.965 -9.367 -3.482 1 98.94 189 PRO A N 1
ATOM 1464 C CA . PRO A 1 189 ? -2.965 -9.82 -4.875 1 98.94 189 PRO A CA 1
ATOM 1465 C C . PRO A 1 189 ? -1.813 -9.227 -5.688 1 98.94 189 PRO A C 1
ATOM 1467 O O . PRO A 1 189 ? -1.061 -8.391 -5.18 1 98.94 189 PRO A O 1
ATOM 1470 N N . ALA A 1 190 ? -1.725 -9.656 -6.879 1 98.75 190 ALA A N 1
ATOM 1471 C CA . ALA A 1 190 ? -0.677 -9.164 -7.77 1 98.75 190 ALA A CA 1
ATOM 1472 C C . ALA A 1 190 ? -1.047 -7.805 -8.352 1 98.75 190 ALA A C 1
ATOM 1474 O O . ALA A 1 190 ? -0.171 -7.039 -8.758 1 98.75 190 ALA A O 1
ATOM 1475 N N . HIS A 1 191 ? -2.365 -7.57 -8.398 1 98.12 191 HIS A N 1
ATOM 1476 C CA . HIS A 1 191 ? -2.807 -6.332 -9.031 1 98.12 191 HIS A CA 1
ATOM 1477 C C . HIS A 1 191 ? -4 -5.734 -8.305 1 98.12 191 HIS A C 1
ATOM 1479 O O . HIS A 1 191 ? -4.793 -6.461 -7.695 1 98.12 191 HIS A O 1
ATOM 1485 N N . ASP A 1 192 ? -4.105 -4.477 -8.391 1 97.81 192 ASP A N 1
ATOM 1486 C CA . ASP A 1 192 ? -5.336 -3.725 -8.172 1 97.81 192 ASP A CA 1
ATOM 1487 C C . ASP A 1 192 ? -5.363 -2.449 -9.008 1 97.81 192 ASP A C 1
ATOM 1489 O O . ASP A 1 192 ? -4.352 -1.761 -9.133 1 97.81 192 ASP A O 1
ATOM 1493 N N . TYR A 1 193 ? -6.492 -2.166 -9.508 1 96.31 193 TYR A N 1
ATOM 1494 C CA . TYR A 1 193 ? -6.605 -1.039 -10.43 1 96.31 193 TYR A CA 1
ATOM 1495 C C . TYR A 1 193 ? -7.488 0.056 -9.836 1 96.31 193 TYR A C 1
ATOM 1497 O O . TYR A 1 193 ? -7.844 1.014 -10.531 1 96.31 193 TYR A O 1
ATOM 1505 N N . LYS A 1 194 ? -7.859 -0.114 -8.602 1 96.81 194 LYS A N 1
ATOM 1506 C CA . LYS A 1 194 ? -8.805 0.817 -7.988 1 96.81 194 LYS A CA 1
ATOM 1507 C C . LYS A 1 194 ? -8.18 1.509 -6.777 1 96.81 194 LYS A C 1
ATOM 1509 O O . LYS A 1 194 ? -8.883 2.184 -6.02 1 96.81 194 LYS A O 1
ATOM 1514 N N . GLY A 1 195 ? -6.973 1.28 -6.535 1 97.62 195 GLY A N 1
ATOM 1515 C CA . GLY A 1 195 ? -6.27 1.978 -5.469 1 97.62 195 GLY A CA 1
ATOM 1516 C C . GLY A 1 195 ? -6.34 1.256 -4.137 1 97.62 195 GLY A C 1
ATOM 1517 O O . GLY A 1 195 ? -6.055 1.843 -3.09 1 97.62 195 GLY A O 1
ATOM 1518 N N . MET A 1 196 ? -6.812 -0.008 -4.172 1 98.5 196 MET A N 1
ATOM 1519 C CA . MET A 1 196 ? -6.809 -0.833 -2.969 1 98.5 196 MET A CA 1
ATOM 1520 C C . MET A 1 196 ? -5.488 -1.581 -2.824 1 98.5 196 MET A C 1
ATOM 1522 O O . MET A 1 196 ? -4.867 -1.949 -3.822 1 98.5 196 MET A O 1
ATOM 1526 N N . THR A 1 197 ? -5.094 -1.79 -1.566 1 98.44 197 THR A N 1
ATOM 1527 C CA . THR A 1 197 ? -3.789 -2.41 -1.367 1 98.44 197 THR A CA 1
ATOM 1528 C C . THR A 1 197 ? -3.941 -3.826 -0.819 1 98.44 197 THR A C 1
ATOM 1530 O O . THR A 1 197 ? -3.027 -4.645 -0.939 1 98.44 197 THR A O 1
ATOM 1533 N N . THR A 1 198 ? -5.02 -4.09 -0.174 1 98.75 198 THR A N 1
ATOM 1534 C CA . THR A 1 198 ? -5.227 -5.387 0.457 1 98.75 198 THR A CA 1
ATOM 1535 C C . THR A 1 198 ? -6.711 -5.637 0.704 1 98.75 198 THR A C 1
ATOM 1537 O O . THR A 1 198 ? -7.531 -4.727 0.56 1 98.75 198 THR A O 1
ATOM 1540 N N . THR A 1 199 ? -7.078 -6.863 0.916 1 98.81 199 THR A N 1
ATOM 1541 C CA . THR A 1 199 ? -8.398 -7.32 1.328 1 98.81 199 THR A CA 1
ATOM 1542 C C . THR A 1 199 ? -8.289 -8.477 2.322 1 98.81 199 THR A C 1
ATOM 1544 O O . THR A 1 199 ? -7.219 -8.703 2.891 1 98.81 199 THR A O 1
ATOM 1547 N N . THR A 1 200 ? -9.391 -9.07 2.695 1 98.75 200 THR A N 1
ATOM 1548 C CA . THR A 1 200 ? -9.375 -10.219 3.59 1 98.75 200 THR A CA 1
ATOM 1549 C C . THR A 1 200 ? -10.234 -11.352 3.031 1 98.75 200 THR A C 1
ATOM 1551 O O . THR A 1 200 ? -11.039 -11.133 2.117 1 98.75 200 THR A O 1
ATOM 1554 N N . VAL A 1 201 ? -10 -12.477 3.564 1 98.88 201 VAL A N 1
ATOM 1555 C CA . VAL A 1 201 ? -10.844 -13.617 3.215 1 98.88 201 VAL A CA 1
ATOM 1556 C C . VAL A 1 201 ? -12.305 -13.273 3.484 1 98.88 201 VAL A C 1
ATOM 1558 O O . VAL A 1 201 ? -13.172 -13.508 2.637 1 98.88 201 VAL A O 1
ATOM 1561 N N . TRP A 1 202 ? -12.586 -12.688 4.586 1 98.69 202 TRP A N 1
ATOM 1562 C CA . TRP A 1 202 ? -13.953 -12.312 4.941 1 98.69 202 TRP A CA 1
ATOM 1563 C C . TRP A 1 202 ? -14.555 -11.391 3.887 1 98.69 202 TRP A C 1
ATOM 1565 O O . TRP A 1 202 ? -15.688 -11.602 3.449 1 98.69 202 TRP A O 1
ATOM 1575 N N . GLU A 1 203 ? -13.836 -10.422 3.512 1 98.81 203 GLU A N 1
ATOM 1576 C CA . GLU A 1 203 ? -14.336 -9.453 2.537 1 98.81 203 GLU A CA 1
ATOM 1577 C C . GLU A 1 203 ? -14.672 -10.133 1.211 1 98.81 203 GLU A C 1
ATOM 1579 O O . GLU A 1 203 ? -15.719 -9.852 0.613 1 98.81 203 GLU A O 1
ATOM 1584 N N . GLU A 1 204 ? -13.789 -10.992 0.763 1 98.94 204 GLU A N 1
ATOM 1585 C CA . GLU A 1 204 ? -13.977 -11.586 -0.558 1 98.94 204 GLU A CA 1
ATOM 1586 C C . GLU A 1 204 ? -15.102 -12.625 -0.544 1 98.94 204 GLU A C 1
ATOM 1588 O O . GLU A 1 204 ? -15.805 -12.797 -1.541 1 98.94 204 GLU A O 1
ATOM 1593 N N . LEU A 1 205 ? -15.25 -13.273 0.564 1 98.81 205 LEU A N 1
ATOM 1594 C CA . LEU A 1 205 ? -16.375 -14.188 0.709 1 98.81 205 LEU A CA 1
ATOM 1595 C C . LEU A 1 205 ? -17.703 -13.438 0.613 1 98.81 205 LEU A C 1
ATOM 1597 O O . LEU A 1 205 ? -18.703 -13.992 0.155 1 98.81 205 LEU A O 1
ATOM 1601 N N . LYS A 1 206 ? -17.703 -12.164 0.906 1 98.56 206 LYS A N 1
ATOM 1602 C CA . LYS A 1 206 ? -18.953 -11.43 1.021 1 98.56 206 LYS A CA 1
ATOM 1603 C C . LYS A 1 206 ? -19.188 -10.547 -0.202 1 98.56 206 LYS A C 1
ATOM 1605 O O . LYS A 1 206 ? -20.328 -10.352 -0.627 1 98.56 206 LYS A O 1
ATOM 1610 N N . TYR A 1 207 ? -18.078 -10.055 -0.738 1 98.69 207 TYR A N 1
ATOM 1611 C CA . TYR A 1 207 ? -18.312 -8.914 -1.608 1 98.69 207 TYR A CA 1
ATOM 1612 C C . TYR A 1 207 ? -17.672 -9.117 -2.977 1 98.69 207 TYR A C 1
ATOM 1614 O O . TYR A 1 207 ? -17.828 -8.289 -3.873 1 98.69 207 TYR A O 1
ATOM 1622 N N . ASN A 1 208 ? -16.953 -10.203 -3.184 1 98.81 208 ASN A N 1
ATOM 1623 C CA . ASN A 1 208 ? -16.422 -10.438 -4.52 1 98.81 208 ASN A CA 1
ATOM 1624 C C . ASN A 1 208 ? -17.531 -10.711 -5.527 1 98.81 208 ASN A C 1
ATOM 1626 O O . ASN A 1 208 ? -18.266 -11.695 -5.398 1 98.81 208 ASN A O 1
ATOM 1630 N N . PRO A 1 209 ? -17.641 -9.875 -6.492 1 98.19 209 PRO A N 1
ATOM 1631 C CA . PRO A 1 209 ? -18.828 -9.984 -7.359 1 98.19 209 PRO A CA 1
ATOM 1632 C C . PRO A 1 209 ? -18.797 -11.234 -8.234 1 98.19 209 PRO A C 1
ATOM 1634 O O . PRO A 1 209 ? -19.812 -11.586 -8.844 1 98.19 209 PRO A O 1
ATOM 1637 N N . ARG A 1 210 ? -17.688 -11.875 -8.297 1 98.38 210 ARG A N 1
ATOM 1638 C CA . ARG A 1 210 ? -17.547 -13.078 -9.125 1 98.38 210 ARG A CA 1
ATOM 1639 C C . ARG A 1 210 ? -17.547 -14.336 -8.258 1 98.38 210 ARG A C 1
ATOM 1641 O O . ARG A 1 210 ? -18.312 -15.266 -8.5 1 98.38 210 ARG A O 1
ATOM 1648 N N . LEU A 1 211 ? -16.766 -14.312 -7.203 1 98.56 211 LEU A N 1
ATOM 1649 C CA . LEU A 1 211 ? -16.453 -15.523 -6.457 1 98.56 211 LEU A CA 1
ATOM 1650 C C . LEU A 1 211 ? -17.531 -15.805 -5.406 1 98.56 211 LEU A C 1
ATOM 1652 O O . LEU A 1 211 ? -17.531 -16.875 -4.781 1 98.56 211 LEU A O 1
ATOM 1656 N N . THR A 1 212 ? -18.469 -14.867 -5.234 1 98.62 212 THR A N 1
ATOM 1657 C CA . THR A 1 212 ? -19.609 -15.102 -4.352 1 98.62 212 THR A CA 1
ATOM 1658 C C . THR A 1 212 ? -20.719 -15.828 -5.09 1 98.62 212 THR A C 1
ATOM 1660 O O . THR A 1 212 ? -21.703 -16.25 -4.48 1 98.62 212 THR A O 1
ATOM 1663 N N . LYS A 1 213 ? -20.594 -16.031 -6.359 1 98.69 213 LYS A N 1
ATOM 1664 C CA . LYS A 1 213 ? -21.609 -16.688 -7.18 1 98.69 213 LYS A CA 1
ATOM 1665 C C . LYS A 1 213 ? -21.422 -18.203 -7.172 1 98.69 213 LYS A C 1
ATOM 1667 O O . LYS A 1 213 ? -20.375 -18.703 -6.727 1 98.69 213 LYS A O 1
ATOM 1672 N N . SER A 1 214 ? -22.438 -18.906 -7.672 1 98.62 214 SER A N 1
ATOM 1673 C CA . SER A 1 214 ? -22.25 -20.328 -7.906 1 98.62 214 SER A CA 1
ATOM 1674 C C . SER A 1 214 ? -21.188 -20.578 -8.969 1 98.62 214 SER A C 1
ATOM 1676 O O . SER A 1 214 ? -20.891 -19.703 -9.773 1 98.62 214 SER A O 1
ATOM 1678 N N . LYS A 1 215 ? -20.703 -21.766 -8.93 1 98.69 215 LYS A N 1
ATOM 1679 C CA . LYS A 1 215 ? -19.688 -22.109 -9.914 1 98.69 215 LYS A CA 1
ATOM 1680 C C . LYS A 1 215 ? -20.203 -21.906 -11.336 1 98.69 215 LYS A C 1
ATOM 1682 O O . LYS A 1 215 ? -19.5 -21.359 -12.18 1 98.69 215 LYS A O 1
ATOM 1687 N N . ALA A 1 216 ? -21.406 -22.344 -11.625 1 98.69 216 ALA A N 1
ATOM 1688 C CA . ALA A 1 216 ? -21.984 -22.203 -12.953 1 98.69 216 ALA A CA 1
ATOM 1689 C C . ALA A 1 216 ? -22.094 -20.734 -13.352 1 98.69 216 ALA A C 1
ATOM 1691 O O . ALA A 1 216 ? -21.781 -20.375 -14.484 1 98.69 216 ALA A O 1
ATOM 1692 N N . GLU A 1 217 ? -22.562 -19.875 -12.453 1 98.75 217 GLU A N 1
ATOM 1693 C CA . GLU A 1 217 ? -22.672 -18.453 -12.719 1 98.75 217 GLU A CA 1
ATOM 1694 C C . GLU A 1 217 ? -21.297 -17.828 -12.938 1 98.75 217 GLU A C 1
ATOM 1696 O O . GLU A 1 217 ? -21.125 -16.969 -13.812 1 98.75 217 GLU A O 1
ATOM 1701 N N . PHE A 1 218 ? -20.422 -18.203 -12.109 1 98.75 218 PHE A N 1
ATOM 1702 C CA . PHE A 1 218 ? -19.047 -17.719 -12.227 1 98.75 218 PHE A CA 1
ATOM 1703 C C . PHE A 1 218 ? -18.484 -18.031 -13.609 1 98.75 218 PHE A C 1
ATOM 1705 O O . PHE A 1 218 ? -17.922 -17.156 -14.273 1 98.75 218 PHE A O 1
ATOM 1712 N N . VAL A 1 219 ? -18.594 -19.281 -14.047 1 98.69 219 VAL A N 1
ATOM 1713 C CA . VAL A 1 219 ? -18.078 -19.719 -15.336 1 98.69 219 VAL A CA 1
ATOM 1714 C C . VAL A 1 219 ? -18.719 -18.891 -16.453 1 98.69 219 VAL A C 1
ATOM 1716 O O . VAL A 1 219 ? -18.031 -18.469 -17.391 1 98.69 219 VAL A O 1
ATOM 1719 N N . ASP A 1 220 ? -19.984 -18.656 -16.344 1 98.38 220 ASP A N 1
ATOM 1720 C CA . ASP A 1 220 ? -20.688 -17.828 -17.328 1 98.38 220 ASP A CA 1
ATOM 1721 C C . ASP A 1 220 ? -20.125 -16.406 -17.359 1 98.38 220 ASP A C 1
ATOM 1723 O O . ASP A 1 220 ? -19.891 -15.859 -18.438 1 98.38 220 ASP A O 1
ATOM 1727 N N . ILE A 1 221 ? -19.922 -15.844 -16.188 1 98.06 221 ILE A N 1
ATOM 1728 C CA . ILE A 1 221 ? -19.375 -14.5 -16.094 1 98.06 221 ILE A CA 1
ATOM 1729 C C . ILE A 1 221 ? -18 -14.461 -16.75 1 98.06 221 ILE A C 1
ATOM 1731 O O . ILE A 1 221 ? -17.734 -13.594 -17.594 1 98.06 221 ILE A O 1
ATOM 1735 N N . MET A 1 222 ? -17.172 -15.414 -16.391 1 98 222 MET A N 1
ATOM 1736 C CA . MET A 1 222 ? -15.797 -15.406 -16.859 1 98 222 MET A CA 1
ATOM 1737 C C . MET A 1 222 ? -15.727 -15.594 -18.375 1 98 222 MET A C 1
ATOM 1739 O O . MET A 1 222 ? -14.906 -14.969 -19.047 1 98 222 MET A O 1
ATOM 1743 N N . ASN A 1 223 ? -16.547 -16.406 -18.938 1 96.44 223 ASN A N 1
ATOM 1744 C CA . ASN A 1 223 ? -16.562 -16.688 -20.359 1 96.44 223 ASN A CA 1
ATOM 1745 C C . ASN A 1 223 ? -17.078 -15.5 -21.172 1 96.44 223 ASN A C 1
ATOM 1747 O O . ASN A 1 223 ? -16.891 -15.438 -22.391 1 96.44 223 ASN A O 1
ATOM 1751 N N . ASN A 1 224 ? -17.688 -14.5 -20.484 1 95.56 224 ASN A N 1
ATOM 1752 C CA . ASN A 1 224 ? -18.328 -13.398 -21.188 1 95.56 224 ASN A CA 1
ATOM 1753 C C . ASN A 1 224 ? -17.719 -12.055 -20.828 1 95.56 224 ASN A C 1
ATOM 1755 O O . ASN A 1 224 ? -18.312 -11 -21.078 1 95.56 224 ASN A O 1
ATOM 1759 N N . LEU A 1 225 ? -16.594 -12.016 -20.219 1 92.19 225 LEU A N 1
ATOM 1760 C CA . LEU A 1 225 ? -15.945 -10.773 -19.797 1 92.19 225 LEU A CA 1
ATOM 1761 C C . LEU A 1 225 ? -15.516 -9.945 -21 1 92.19 225 LEU A C 1
ATOM 1763 O O . LEU A 1 225 ? -15.422 -8.719 -20.906 1 92.19 225 LEU A O 1
ATOM 1767 N N . LYS A 1 226 ? -15.32 -10.477 -22.188 1 88.5 226 LYS A N 1
ATOM 1768 C CA . LYS A 1 226 ? -14.922 -9.789 -23.406 1 88.5 226 LYS A CA 1
ATOM 1769 C C . LYS A 1 226 ? -13.742 -8.852 -23.156 1 88.5 226 LYS A C 1
ATOM 1771 O O . LYS A 1 226 ? -13.797 -7.668 -23.5 1 88.5 226 LYS A O 1
ATOM 1776 N N . LEU A 1 227 ? -12.719 -9.32 -22.641 1 87.56 227 LEU A N 1
ATOM 1777 C CA . LEU A 1 227 ? -11.555 -8.523 -22.266 1 87.56 227 LEU A CA 1
ATOM 1778 C C . LEU A 1 227 ? -10.656 -8.289 -23.469 1 87.56 227 LEU A C 1
ATOM 1780 O O . LEU A 1 227 ? -10.578 -9.133 -24.375 1 87.56 227 LEU A O 1
ATOM 1784 N N . SER A 1 228 ? -9.984 -7.184 -23.453 1 87.62 228 SER A N 1
ATOM 1785 C CA . SER A 1 228 ? -9.023 -6.883 -24.516 1 87.62 228 SER A CA 1
ATOM 1786 C C . SER A 1 228 ? -7.812 -7.805 -24.438 1 87.62 228 SER A C 1
ATOM 1788 O O . SER A 1 228 ? -7.48 -8.312 -23.359 1 87.62 228 SER A O 1
ATOM 1790 N N . TYR A 1 229 ? -7.23 -8.031 -25.609 1 84.94 229 TYR A N 1
ATOM 1791 C CA . TYR A 1 229 ? -5.98 -8.781 -25.656 1 84.94 229 TYR A CA 1
ATOM 1792 C C . TYR A 1 229 ? -4.887 -8.07 -24.875 1 84.94 229 TYR A C 1
ATOM 1794 O O . TYR A 1 229 ? -4.688 -6.859 -25.031 1 84.94 229 TYR A O 1
ATOM 1802 N N . PRO A 1 230 ? -4.254 -8.773 -23.984 1 83.31 230 PRO A N 1
ATOM 1803 C CA . PRO A 1 230 ? -3.213 -8.086 -23.203 1 83.31 230 PRO A CA 1
ATOM 1804 C C . PRO A 1 230 ? -2.094 -7.535 -24.094 1 83.31 230 PRO A C 1
ATOM 1806 O O . PRO A 1 230 ? -1.523 -8.266 -24.906 1 83.31 230 PRO A O 1
ATOM 1809 N N . LYS A 1 231 ? -1.667 -6.34 -23.844 1 87.19 231 LYS A N 1
ATOM 1810 C CA . LYS A 1 231 ? -0.73 -5.621 -24.703 1 87.19 231 LYS A CA 1
ATOM 1811 C C . LYS A 1 231 ? 0.654 -6.266 -24.656 1 87.19 231 LYS A C 1
ATOM 1813 O O . LYS A 1 231 ? 1.368 -6.277 -25.672 1 87.19 231 LYS A O 1
ATOM 1818 N N . MET A 1 232 ? 0.998 -6.867 -23.562 1 91.31 232 MET A N 1
ATOM 1819 C CA . MET A 1 232 ? 2.379 -7.297 -23.375 1 91.31 232 MET A CA 1
ATOM 1820 C C . MET A 1 232 ? 2.5 -8.812 -23.516 1 91.31 232 MET A C 1
ATOM 1822 O O . MET A 1 232 ? 3.59 -9.367 -23.375 1 91.31 232 MET A O 1
ATOM 1826 N N . ILE A 1 233 ? 1.495 -9.477 -23.859 1 90.5 233 ILE A N 1
ATOM 1827 C CA . ILE A 1 233 ? 1.46 -10.93 -23.703 1 90.5 233 ILE A CA 1
ATOM 1828 C C . ILE A 1 233 ? 2.482 -11.57 -24.641 1 90.5 233 ILE A C 1
ATOM 1830 O O . ILE A 1 233 ? 3.189 -12.5 -24.266 1 90.5 233 ILE A O 1
ATOM 1834 N N . ASP A 1 234 ? 2.637 -11.086 -25.797 1 91.69 234 ASP A N 1
ATOM 1835 C CA . ASP A 1 234 ? 3.508 -11.695 -26.797 1 91.69 234 ASP A CA 1
ATOM 1836 C C . ASP A 1 234 ? 4.98 -11.523 -26.422 1 91.69 234 ASP A C 1
ATOM 1838 O O . ASP A 1 234 ? 5.824 -12.32 -26.828 1 91.69 234 ASP A O 1
ATOM 1842 N N . LYS A 1 235 ? 5.242 -10.555 -25.672 1 93.38 235 LYS A N 1
ATOM 1843 C CA . LYS A 1 235 ? 6.609 -10.32 -25.219 1 93.38 235 LYS A CA 1
ATOM 1844 C C . LYS A 1 235 ? 6.84 -10.938 -23.844 1 93.38 235 LYS A C 1
ATOM 1846 O O . LYS A 1 235 ? 7.883 -11.555 -23.594 1 93.38 235 LYS A O 1
ATOM 1851 N N . ALA A 1 236 ? 5.887 -10.805 -23 1 94.56 236 ALA A N 1
ATOM 1852 C CA . ALA A 1 236 ? 6.047 -11.156 -21.594 1 94.56 236 ALA A CA 1
ATOM 1853 C C . ALA A 1 236 ? 6.082 -12.664 -21.406 1 94.56 236 ALA A C 1
ATOM 1855 O O . ALA A 1 236 ? 6.941 -13.188 -20.688 1 94.56 236 ALA A O 1
ATOM 1856 N N . VAL A 1 237 ? 5.219 -13.391 -22.031 1 93.88 237 VAL A N 1
ATOM 1857 C CA . VAL A 1 237 ? 5.082 -14.82 -21.766 1 93.88 237 VAL A CA 1
ATOM 1858 C C . VAL A 1 237 ? 6.348 -15.547 -22.203 1 93.88 237 VAL A C 1
ATOM 1860 O O . VAL A 1 237 ? 6.961 -16.266 -21.406 1 93.88 237 VAL A O 1
ATOM 1863 N N . PRO A 1 238 ? 6.844 -15.328 -23.453 1 94.38 238 PRO A N 1
ATOM 1864 C CA . PRO A 1 238 ? 8.086 -16.016 -23.828 1 94.38 238 PRO A CA 1
ATOM 1865 C C . PRO A 1 238 ? 9.258 -15.656 -22.906 1 94.38 238 PRO A C 1
ATOM 1867 O O . PRO A 1 238 ? 10.047 -16.531 -22.531 1 94.38 238 PRO A O 1
ATOM 1870 N N . ALA A 1 239 ? 9.367 -14.445 -22.547 1 95.25 239 ALA A N 1
ATOM 1871 C CA . ALA A 1 239 ? 10.445 -14.016 -21.656 1 95.25 239 ALA A CA 1
ATOM 1872 C C . ALA A 1 239 ? 10.32 -14.664 -20.281 1 95.25 239 ALA A C 1
ATOM 1874 O O . ALA A 1 239 ? 11.312 -15.102 -19.703 1 95.25 239 ALA A O 1
ATOM 1875 N N . ASN A 1 240 ? 9.055 -14.742 -19.781 1 95.69 240 ASN A N 1
ATOM 1876 C CA . ASN A 1 240 ? 8.836 -15.227 -18.422 1 95.69 240 ASN A CA 1
ATOM 1877 C C . ASN A 1 240 ? 8.945 -16.75 -18.328 1 95.69 240 ASN A C 1
ATOM 1879 O O . ASN A 1 240 ? 9.07 -17.297 -17.25 1 95.69 240 ASN A O 1
ATOM 1883 N N . LEU A 1 241 ? 8.953 -17.406 -19.469 1 95.12 241 LEU A N 1
ATOM 1884 C CA . LEU A 1 241 ? 9.195 -18.844 -19.484 1 95.12 241 LEU A CA 1
ATOM 1885 C C . LEU A 1 241 ? 10.68 -19.156 -19.328 1 95.12 241 LEU A C 1
ATOM 1887 O O . LEU A 1 241 ? 11.062 -20.297 -19.047 1 95.12 241 LEU A O 1
ATOM 1891 N N . ILE A 1 242 ? 11.453 -18.062 -19.469 1 94.19 242 ILE A N 1
ATOM 1892 C CA . ILE A 1 242 ? 12.883 -18.234 -19.266 1 94.19 242 ILE A CA 1
ATOM 1893 C C . ILE A 1 242 ? 13.391 -17.203 -18.25 1 94.19 242 ILE A C 1
ATOM 1895 O O . ILE A 1 242 ? 14.438 -16.578 -18.469 1 94.19 242 ILE A O 1
ATOM 1899 N N . CYS A 1 243 ? 12.625 -16.875 -17.266 1 92.25 243 CYS A N 1
ATOM 1900 C CA . CYS A 1 243 ? 13.008 -16.125 -16.078 1 92.25 243 CYS A CA 1
ATOM 1901 C C . CYS A 1 243 ? 13.133 -14.641 -16.375 1 92.25 243 CYS A C 1
ATOM 1903 O O . CYS A 1 243 ? 13.898 -13.93 -15.734 1 92.25 243 CYS A O 1
ATOM 1905 N N . GLY A 1 244 ? 12.469 -14.219 -17.406 1 91.44 244 GLY A N 1
ATOM 1906 C CA . GLY A 1 244 ? 12.477 -12.805 -17.766 1 91.44 244 GLY A CA 1
ATOM 1907 C C . GLY A 1 244 ? 13.734 -12.398 -18.516 1 91.44 244 GLY A C 1
ATOM 1908 O O . GLY A 1 244 ? 14.047 -11.203 -18.609 1 91.44 244 GLY A O 1
ATOM 1909 N N . LEU A 1 245 ? 14.477 -13.344 -18.984 1 87.38 245 LEU A N 1
ATOM 1910 C CA . LEU A 1 245 ? 15.727 -13.078 -19.688 1 87.38 245 LEU A CA 1
ATOM 1911 C C . LEU A 1 245 ? 15.5 -13.008 -21.188 1 87.38 245 LEU A C 1
ATOM 1913 O O . LEU A 1 245 ? 14.438 -13.398 -21.672 1 87.38 245 LEU A O 1
ATOM 1917 N N . ASP A 1 246 ? 16.312 -12.109 -21.828 1 71.88 246 ASP A N 1
ATOM 1918 C CA . ASP A 1 246 ? 16.25 -12.062 -23.281 1 71.88 246 ASP A CA 1
ATOM 1919 C C . ASP A 1 246 ? 16.906 -13.289 -23.906 1 71.88 246 ASP A C 1
ATOM 1921 O O . ASP A 1 246 ? 17.875 -13.82 -23.359 1 71.88 246 ASP A O 1
ATOM 1925 N N . ASP A 1 247 ? 16.078 -13.961 -24.812 1 56.53 247 ASP A N 1
ATOM 1926 C CA . ASP A 1 247 ? 16.547 -15.141 -25.531 1 56.53 247 ASP A CA 1
ATOM 1927 C C . ASP A 1 247 ? 18.016 -14.984 -25.922 1 56.53 247 ASP A C 1
ATOM 1929 O O . ASP A 1 247 ? 18.766 -15.961 -25.922 1 56.53 247 ASP A O 1
ATOM 1933 N N . ALA A 1 248 ? 18.469 -13.867 -26.5 1 47.72 248 ALA A N 1
ATOM 1934 C CA . ALA A 1 248 ? 19.844 -13.711 -26.984 1 47.72 248 ALA A CA 1
ATOM 1935 C C . ALA A 1 248 ? 20.844 -13.844 -25.844 1 47.72 248 ALA A C 1
ATOM 1937 O O . ALA A 1 248 ? 22.047 -13.969 -26.078 1 47.72 248 ALA A O 1
ATOM 1938 N N . ALA A 1 249 ? 20.438 -13.703 -24.75 1 42.94 249 ALA A N 1
ATOM 1939 C CA . ALA A 1 249 ? 21.391 -13.758 -23.641 1 42.94 249 ALA A CA 1
ATOM 1940 C C . ALA A 1 249 ? 21.453 -15.164 -23.047 1 42.94 249 ALA A C 1
ATOM 1942 O O . ALA A 1 249 ? 22.203 -15.406 -22.094 1 42.94 249 ALA A O 1
ATOM 1943 N N . VAL A 1 250 ? 20.562 -16.016 -23.359 1 36.69 250 VAL A N 1
ATOM 1944 C CA . VAL A 1 250 ? 20.672 -17.391 -22.875 1 36.69 250 VAL A CA 1
ATOM 1945 C C . VAL A 1 250 ? 21.484 -18.234 -23.859 1 36.69 250 VAL A C 1
ATOM 1947 O O . VAL A 1 250 ? 21.312 -18.094 -25.078 1 36.69 250 VAL A O 1
ATOM 1950 N N . MET B 1 1 ? -36.625 -35.594 18.484 1 28.45 1 MET B N 1
ATOM 1951 C CA . MET B 1 1 ? -35.312 -35.688 17.859 1 28.45 1 MET B CA 1
ATOM 1952 C C . MET B 1 1 ? -34.688 -34.312 17.703 1 28.45 1 MET B C 1
ATOM 1954 O O . MET B 1 1 ? -35.188 -33.469 16.953 1 28.45 1 MET B O 1
ATOM 1958 N N . LEU B 1 2 ? -34.094 -33.688 18.766 1 27.94 2 LEU B N 1
ATOM 1959 C CA . LEU B 1 2 ? -33.75 -32.344 19.203 1 27.94 2 LEU B CA 1
ATOM 1960 C C . LEU B 1 2 ? -32.5 -31.844 18.469 1 27.94 2 LEU B C 1
ATOM 1962 O O . LEU B 1 2 ? -31.422 -32.438 18.578 1 27.94 2 LEU B O 1
ATOM 1966 N N . GLY B 1 3 ? -32.688 -31.297 17.25 1 26.27 3 GLY B N 1
ATOM 1967 C CA . GLY B 1 3 ? -31.656 -30.844 16.328 1 26.27 3 GLY B CA 1
ATOM 1968 C C . GLY B 1 3 ? -30.703 -29.859 16.953 1 26.27 3 GLY B C 1
ATOM 1969 O O . GLY B 1 3 ? -31.125 -28.844 17.516 1 26.27 3 GLY B O 1
ATOM 1970 N N . PHE B 1 4 ? -29.469 -30.266 17.406 1 26.16 4 PHE B N 1
ATOM 1971 C CA . PHE B 1 4 ? -28.422 -29.516 18.062 1 26.16 4 PHE B CA 1
ATOM 1972 C C . PHE B 1 4 ? -27.906 -28.391 17.156 1 26.16 4 PHE B C 1
ATOM 1974 O O . PHE B 1 4 ? -27.297 -28.656 16.125 1 26.16 4 PHE B O 1
ATOM 1981 N N . ALA B 1 5 ? -28.578 -27.203 17.172 1 25.44 5 ALA B N 1
ATOM 1982 C CA . ALA B 1 5 ? -28.141 -25.984 16.516 1 25.44 5 ALA B CA 1
ATOM 1983 C C . ALA B 1 5 ? -26.75 -25.578 16.969 1 25.44 5 ALA B C 1
ATOM 1985 O O . ALA B 1 5 ? -26.562 -25.156 18.125 1 25.44 5 ALA B O 1
ATOM 1986 N N . ARG B 1 6 ? -25.703 -26.281 16.469 1 25.91 6 ARG B N 1
ATOM 1987 C CA . ARG B 1 6 ? -24.359 -25.781 16.75 1 25.91 6 ARG B CA 1
ATOM 1988 C C . ARG B 1 6 ? -24.203 -24.328 16.328 1 25.91 6 ARG B C 1
ATOM 1990 O O . ARG B 1 6 ? -24.328 -24.016 15.141 1 25.91 6 ARG B O 1
ATOM 1997 N N . HIS B 1 7 ? -24.531 -23.422 17.078 1 25.77 7 HIS B N 1
ATOM 1998 C CA . HIS B 1 7 ? -24.219 -22 16.906 1 25.77 7 HIS B CA 1
ATOM 1999 C C . HIS B 1 7 ? -22.719 -21.781 16.781 1 25.77 7 HIS B C 1
ATOM 2001 O O . HIS B 1 7 ? -21.984 -21.906 17.75 1 25.77 7 HIS B O 1
ATOM 2007 N N . LEU B 1 8 ? -22.141 -22.203 15.695 1 26.11 8 LEU B N 1
ATOM 2008 C CA . LEU B 1 8 ? -20.75 -21.844 15.477 1 26.11 8 LEU B CA 1
ATOM 2009 C C . LEU B 1 8 ? -20.547 -20.344 15.594 1 26.11 8 LEU B C 1
ATOM 2011 O O . LEU B 1 8 ? -21.172 -19.562 14.875 1 26.11 8 LEU B O 1
ATOM 2015 N N . SER B 1 9 ? -20.234 -19.875 16.766 1 26 9 SER B N 1
ATOM 2016 C CA . SER B 1 9 ? -19.812 -18.531 17.109 1 26 9 SER B CA 1
ATOM 2017 C C . SER B 1 9 ? -18.719 -18.016 16.172 1 26 9 SER B C 1
ATOM 2019 O O . SER B 1 9 ? -17.734 -18.703 15.93 1 26 9 SER B O 1
ATOM 2021 N N . ALA B 1 10 ? -19.047 -17.219 15.234 1 27.27 10 ALA B N 1
ATOM 2022 C CA . ALA B 1 10 ? -18.219 -16.406 14.344 1 27.27 10 ALA B CA 1
ATOM 2023 C C . ALA B 1 10 ? -17.141 -15.641 15.117 1 27.27 10 ALA B C 1
ATOM 2025 O O . ALA B 1 10 ? -17.422 -14.57 15.68 1 27.27 10 ALA B O 1
ATOM 2026 N N . GLY B 1 11 ? -16.328 -16.297 15.875 1 29.58 11 GLY B N 1
ATOM 2027 C CA . GLY B 1 11 ? -15.258 -15.492 16.438 1 29.58 11 GLY B CA 1
ATOM 2028 C C . GLY B 1 11 ? -14.406 -14.797 15.391 1 29.58 11 GLY B C 1
ATOM 2029 O O . GLY B 1 11 ? -13.734 -15.453 14.602 1 29.58 11 GLY B O 1
ATOM 2030 N N . ALA B 1 12 ? -14.781 -13.758 14.758 1 29.7 12 ALA B N 1
ATOM 2031 C CA . ALA B 1 12 ? -13.922 -12.852 14 1 29.7 12 ALA B CA 1
ATOM 2032 C C . ALA B 1 12 ? -12.594 -12.633 14.711 1 29.7 12 ALA B C 1
ATOM 2034 O O . ALA B 1 12 ? -12.562 -12.195 15.867 1 29.7 12 ALA B O 1
ATOM 2035 N N . ASN B 1 13 ? -11.688 -13.461 14.57 1 29.3 13 ASN B N 1
ATOM 2036 C CA . ASN B 1 13 ? -10.359 -13.117 15.086 1 29.3 13 ASN B CA 1
ATOM 2037 C C . ASN B 1 13 ? -10.031 -11.648 14.844 1 29.3 13 ASN B C 1
ATOM 2039 O O . ASN B 1 13 ? -9.812 -11.234 13.711 1 29.3 13 ASN B O 1
ATOM 2043 N N . LYS B 1 14 ? -10.57 -10.695 15.555 1 38.62 14 LYS B N 1
ATOM 2044 C CA . LYS B 1 14 ? -10.172 -9.297 15.719 1 38.62 14 LYS B CA 1
ATOM 2045 C C . LYS B 1 14 ? -8.648 -9.156 15.68 1 38.62 14 LYS B C 1
ATOM 2047 O O . LYS B 1 14 ? -7.93 -9.977 16.25 1 38.62 14 LYS B O 1
ATOM 2052 N N . ALA B 1 15 ? -8.031 -8.703 14.727 1 44.34 15 ALA B N 1
ATOM 2053 C CA . ALA B 1 15 ? -6.633 -8.312 14.891 1 44.34 15 ALA B CA 1
ATOM 2054 C C . ALA B 1 15 ? -6.277 -8.148 16.359 1 44.34 15 ALA B C 1
ATOM 2056 O O . ALA B 1 15 ? -7.121 -7.762 17.172 1 44.34 15 ALA B O 1
ATOM 2057 N N . LYS B 1 16 ? -5.152 -8.75 16.828 1 47.47 16 LYS B N 1
ATOM 2058 C CA . LYS B 1 16 ? -4.781 -8.68 18.25 1 47.47 16 LYS B CA 1
ATOM 2059 C C . LYS B 1 16 ? -5.414 -7.461 18.906 1 47.47 16 LYS B C 1
ATOM 2061 O O . LYS B 1 16 ? -5.832 -7.527 20.078 1 47.47 16 LYS B O 1
ATOM 2066 N N . ASN B 1 17 ? -5.414 -6.242 18.266 1 60.97 17 ASN B N 1
ATOM 2067 C CA . ASN B 1 17 ? -5.863 -5.062 19.016 1 60.97 17 ASN B CA 1
ATOM 2068 C C . ASN B 1 17 ? -7.168 -4.512 18.453 1 60.97 17 ASN B C 1
ATOM 2070 O O . ASN B 1 17 ? -7.605 -3.426 18.828 1 60.97 17 ASN B O 1
ATOM 2074 N N . GLY B 1 18 ? -7.879 -5.312 17.578 1 88.56 18 GLY B N 1
ATOM 2075 C CA . GLY B 1 18 ? -9.203 -4.855 17.172 1 88.56 18 GLY B CA 1
ATOM 2076 C C . GLY B 1 18 ? -9.164 -3.615 16.297 1 88.56 18 GLY B C 1
ATOM 2077 O O . GLY B 1 18 ? -10.07 -2.781 16.359 1 88.56 18 GLY B O 1
ATOM 2078 N N . VAL B 1 19 ? -7.957 -3.463 15.555 1 95.56 19 VAL B N 1
ATOM 2079 C CA . VAL B 1 19 ? -7.875 -2.258 14.734 1 95.56 19 VAL B CA 1
ATOM 2080 C C . VAL B 1 19 ? -7.785 -2.637 13.258 1 95.56 19 VAL B C 1
ATOM 2082 O O . VAL B 1 19 ? -7.367 -3.748 12.922 1 95.56 19 VAL B O 1
ATOM 2085 N N . LEU B 1 20 ? -8.227 -1.788 12.445 1 97.56 20 LEU B N 1
ATOM 2086 C CA . LEU B 1 20 ? -8.094 -1.891 11 1 97.56 20 LEU B CA 1
ATOM 2087 C C . LEU B 1 20 ? -7.234 -0.756 10.453 1 97.56 20 LEU B C 1
ATOM 2089 O O . LEU B 1 20 ? -7.383 0.396 10.859 1 97.56 20 LEU B O 1
ATOM 2093 N N . PHE B 1 21 ? -6.297 -1.053 9.625 1 98.25 21 PHE B N 1
ATOM 2094 C CA . PHE B 1 21 ? -5.48 -0.107 8.875 1 98.25 21 PHE B CA 1
ATOM 2095 C C . PHE B 1 21 ? -5.496 -0.436 7.387 1 98.25 21 PHE B C 1
ATOM 2097 O O . PHE B 1 21 ? -5.168 -1.557 6.988 1 98.25 21 PHE B O 1
ATOM 2104 N N . ARG B 1 22 ? -5.934 0.565 6.555 1 98.75 22 ARG B N 1
ATOM 2105 C CA . ARG B 1 22 ? -5.867 0.451 5.102 1 98.75 22 ARG B CA 1
ATOM 2106 C C . ARG B 1 22 ? -5.172 1.662 4.488 1 98.75 22 ARG B C 1
ATOM 2108 O O . ARG B 1 22 ? -5.48 2.803 4.84 1 98.75 22 ARG B O 1
ATOM 2115 N N . GLN B 1 23 ? -4.195 1.375 3.658 1 98.88 23 GLN B N 1
ATOM 2116 C CA . GLN B 1 23 ? -3.631 2.387 2.77 1 98.88 23 GLN B CA 1
ATOM 2117 C C . GLN B 1 23 ? -4.293 2.342 1.396 1 98.88 23 GLN B C 1
ATOM 2119 O O . GLN B 1 23 ? -4.387 1.276 0.781 1 98.88 23 GLN B O 1
ATOM 2124 N N . LEU B 1 24 ? -4.832 3.445 0.951 1 98.88 24 LEU B N 1
ATOM 2125 C CA . LEU B 1 24 ? -5.488 3.588 -0.344 1 98.88 24 LEU B CA 1
ATOM 2126 C C . LEU B 1 24 ? -4.715 4.543 -1.245 1 98.88 24 LEU B C 1
ATOM 2128 O O . LEU B 1 24 ? -3.934 5.367 -0.76 1 98.88 24 LEU B O 1
ATOM 2132 N N . PHE B 1 25 ? -4.918 4.383 -2.549 1 98.81 25 PHE B N 1
ATOM 2133 C CA . PHE B 1 25 ? -4.07 5.121 -3.482 1 98.81 25 PHE B CA 1
ATOM 2134 C C . PHE B 1 25 ? -4.91 5.773 -4.57 1 98.81 25 PHE B C 1
ATOM 2136 O O . PHE B 1 25 ? -5.797 5.137 -5.148 1 98.81 25 PHE B O 1
ATOM 2143 N N . ASP B 1 26 ? -4.68 7.047 -4.801 1 98.38 26 ASP B N 1
ATOM 2144 C CA . ASP B 1 26 ? -5.219 7.75 -5.961 1 98.38 26 ASP B CA 1
ATOM 2145 C C . ASP B 1 26 ? -4.164 7.898 -7.055 1 98.38 26 ASP B C 1
ATOM 2147 O O . ASP B 1 26 ? -3.174 8.609 -6.875 1 98.38 26 ASP B O 1
ATOM 2151 N N . GLU B 1 27 ? -4.43 7.34 -8.172 1 95.88 27 GLU B N 1
ATOM 2152 C CA . GLU B 1 27 ? -3.457 7.297 -9.258 1 95.88 27 GLU B CA 1
ATOM 2153 C C . GLU B 1 27 ? -3.23 8.688 -9.852 1 95.88 27 GLU B C 1
ATOM 2155 O O . GLU B 1 27 ? -2.111 9.031 -10.234 1 95.88 27 GLU B O 1
ATOM 2160 N N . L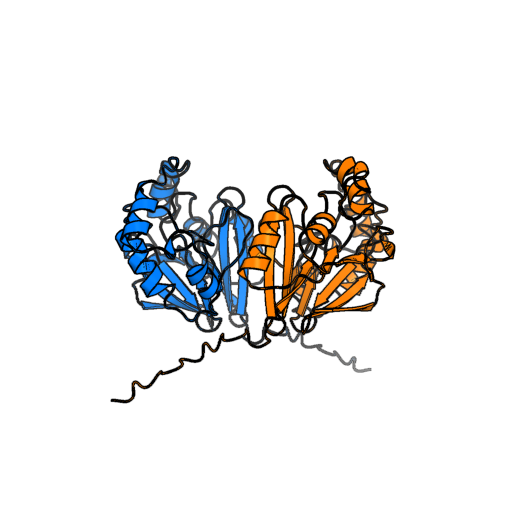YS B 1 28 ? -4.273 9.477 -9.945 1 95.56 28 LYS B N 1
ATOM 2161 C CA . LYS B 1 28 ? -4.184 10.75 -10.641 1 95.56 28 LYS B CA 1
ATOM 2162 C C . LYS B 1 28 ? -3.283 11.727 -9.891 1 95.56 28 LYS B C 1
ATOM 2164 O O . LYS B 1 28 ? -2.416 12.367 -10.484 1 95.56 28 LYS B O 1
ATOM 2169 N N . SER B 1 29 ? -3.443 11.773 -8.602 1 96 29 SER B N 1
ATOM 2170 C CA . SER B 1 29 ? -2.688 12.742 -7.82 1 96 29 SER B CA 1
ATOM 2171 C C . SER B 1 29 ? -1.536 12.078 -7.074 1 96 29 SER B C 1
ATOM 2173 O O . SER B 1 29 ? -0.755 12.75 -6.398 1 96 29 SER B O 1
ATOM 2175 N N . TRP B 1 30 ? -1.426 10.727 -7.191 1 97 30 TRP B N 1
ATOM 2176 C CA . TRP B 1 30 ? -0.426 9.953 -6.461 1 97 30 TRP B CA 1
ATOM 2177 C C . TRP B 1 30 ? -0.536 10.195 -4.961 1 97 30 TRP B C 1
ATOM 2179 O O . TRP B 1 30 ? 0.474 10.398 -4.281 1 97 30 TRP B O 1
ATOM 2189 N N . THR B 1 31 ? -1.753 10.195 -4.473 1 98.44 31 THR B N 1
ATOM 2190 C CA . THR B 1 31 ? -2.029 10.469 -3.066 1 98.44 31 THR B CA 1
ATOM 2191 C C . THR B 1 31 ? -2.367 9.188 -2.322 1 98.44 31 THR B C 1
ATOM 2193 O O . THR B 1 31 ? -3.115 8.344 -2.828 1 98.44 31 THR B O 1
ATOM 2196 N N . TYR B 1 32 ? -1.763 9.047 -1.186 1 98.88 32 TYR B N 1
ATOM 2197 C CA . TYR B 1 32 ? -2.191 7.996 -0.268 1 98.88 32 TYR B CA 1
ATOM 2198 C C . TYR B 1 32 ? -3.244 8.516 0.703 1 98.88 32 TYR B C 1
ATOM 2200 O O . TYR B 1 32 ? -3.135 9.641 1.205 1 98.88 32 TYR B O 1
ATOM 2208 N N . THR B 1 33 ? -4.305 7.766 0.87 1 98.94 33 THR B N 1
ATOM 2209 C CA . THR B 1 33 ? -5.34 7.93 1.885 1 98.94 33 THR B CA 1
ATOM 2210 C C . THR B 1 33 ? -5.301 6.777 2.889 1 98.94 33 THR B C 1
ATOM 2212 O O . THR B 1 33 ? -5.062 5.629 2.514 1 98.94 33 THR B O 1
ATOM 2215 N N . TYR B 1 34 ? -5.496 7.102 4.156 1 98.94 34 TYR B N 1
ATOM 2216 C CA . TYR B 1 34 ? -5.383 6.074 5.188 1 98.94 34 TYR B CA 1
ATOM 2217 C C . TYR B 1 34 ? -6.691 5.918 5.949 1 98.94 34 TYR B C 1
ATOM 2219 O O . TYR B 1 34 ? -7.207 6.887 6.512 1 98.94 34 TYR B O 1
ATOM 2227 N N . LEU B 1 35 ? -7.234 4.684 5.965 1 98.94 35 LEU B N 1
ATOM 2228 C CA . LEU B 1 35 ? -8.414 4.332 6.746 1 98.94 35 LEU B CA 1
ATOM 2229 C C . LEU B 1 35 ? -8.016 3.631 8.047 1 98.94 35 LEU B C 1
ATOM 2231 O O . LEU B 1 35 ? -7.355 2.592 8.016 1 98.94 35 LEU B O 1
ATOM 2235 N N . LEU B 1 36 ? -8.297 4.238 9.141 1 98.88 36 LEU B N 1
ATOM 2236 C CA . LEU B 1 36 ? -8.062 3.682 10.469 1 98.88 36 LEU B CA 1
ATOM 2237 C C . LEU B 1 36 ? -9.383 3.422 11.188 1 98.88 36 LEU B C 1
ATOM 2239 O O . LEU B 1 36 ? -10.273 4.273 11.188 1 98.88 36 LEU B O 1
ATOM 2243 N N . ALA B 1 37 ? -9.492 2.25 11.875 1 98.75 37 ALA B N 1
ATOM 2244 C CA . ALA B 1 37 ? -10.766 1.961 12.523 1 98.75 37 ALA B CA 1
ATOM 2245 C C . ALA B 1 37 ? -10.57 1.077 13.75 1 98.75 37 ALA B C 1
ATOM 2247 O O . ALA B 1 37 ? -9.602 0.325 13.836 1 98.75 37 ALA B O 1
ATOM 2248 N N . ASP B 1 38 ? -11.43 1.275 14.641 1 98 38 ASP B N 1
ATOM 2249 C CA . ASP B 1 38 ? -11.664 0.323 15.719 1 98 38 ASP B CA 1
ATOM 2250 C C . ASP B 1 38 ? -12.711 -0.719 15.32 1 98 38 ASP B C 1
ATOM 2252 O O . ASP B 1 38 ? -13.891 -0.396 15.164 1 98 38 ASP B O 1
ATOM 2256 N N . LEU B 1 39 ? -12.312 -1.966 15.25 1 96.06 39 LEU B N 1
ATOM 2257 C CA . LEU B 1 39 ? -13.188 -3.004 14.719 1 96.06 39 LEU B CA 1
ATOM 2258 C C . LEU B 1 39 ? -14.25 -3.387 15.742 1 96.06 39 LEU B C 1
ATOM 2260 O O . LEU B 1 39 ? -15.258 -4.008 15.398 1 96.06 39 LEU B O 1
ATOM 2264 N N . ASN B 1 40 ? -14.039 -3.049 16.969 1 95.62 40 ASN B N 1
ATOM 2265 C CA . ASN B 1 40 ? -15.039 -3.309 18 1 95.62 40 ASN B CA 1
ATOM 2266 C C . ASN B 1 40 ? -16.172 -2.283 17.938 1 95.62 40 ASN B C 1
ATOM 2268 O O . ASN B 1 40 ? -17.344 -2.648 17.812 1 95.62 40 ASN B O 1
ATOM 2272 N N . SER B 1 41 ? -15.82 -1.028 17.953 1 97.12 41 SER B N 1
ATOM 2273 C CA . SER B 1 41 ? -16.828 0.023 17.922 1 97.12 41 SER B CA 1
ATOM 2274 C C . SER B 1 41 ? -17.297 0.289 16.5 1 97.12 41 SER B C 1
ATOM 2276 O O . SER B 1 41 ? -18.328 0.945 16.281 1 97.12 41 SER B O 1
ATOM 2278 N N . LYS B 1 42 ? -16.5 -0.105 15.531 1 98.12 42 LYS B N 1
ATOM 2279 C CA . LYS B 1 42 ? -16.734 0.081 14.102 1 98.12 42 LYS B CA 1
ATOM 2280 C C . LYS B 1 42 ? -16.562 1.546 13.703 1 98.12 42 LYS B C 1
ATOM 2282 O O . LYS B 1 42 ? -16.953 1.939 12.594 1 98.12 42 LYS B O 1
ATOM 2287 N N . GLU B 1 43 ? -16.031 2.342 14.586 1 98.62 43 GLU B N 1
ATOM 2288 C CA . GLU B 1 43 ? -15.758 3.742 14.281 1 98.62 43 GLU B CA 1
ATOM 2289 C C . GLU B 1 43 ? -14.453 3.893 13.508 1 98.62 43 GLU B C 1
ATOM 2291 O O . GLU B 1 43 ? -13.484 3.176 13.766 1 98.62 43 GLU B O 1
ATOM 2296 N N . ALA B 1 44 ? -14.477 4.836 12.555 1 98.88 44 ALA B N 1
ATOM 2297 C CA . ALA B 1 44 ? -13.328 4.977 11.664 1 98.88 44 ALA B CA 1
ATOM 2298 C C . ALA B 1 44 ? -13 6.449 11.414 1 98.88 44 ALA B C 1
ATOM 2300 O O . ALA B 1 44 ? -13.828 7.324 11.68 1 98.88 44 ALA B O 1
ATOM 2301 N N . LEU B 1 45 ? -11.844 6.707 11.008 1 98.94 45 LEU B N 1
ATOM 2302 C CA . LEU B 1 45 ? -11.438 7.984 10.43 1 98.94 45 LEU B CA 1
ATOM 2303 C C . LEU B 1 45 ? -10.617 7.777 9.164 1 98.94 45 LEU B C 1
ATOM 2305 O O . LEU B 1 45 ? -10.07 6.695 8.945 1 98.94 45 LEU B O 1
ATOM 2309 N N . LEU B 1 46 ? -10.625 8.711 8.289 1 98.94 46 LEU B N 1
ATOM 2310 C CA . LEU B 1 46 ? -9.961 8.695 6.992 1 98.94 46 LEU B CA 1
ATOM 2311 C C . LEU B 1 46 ? -9.039 9.906 6.84 1 98.94 46 LEU B C 1
ATOM 2313 O O . LEU B 1 46 ? -9.484 11.047 6.961 1 98.94 46 LEU B O 1
ATOM 2317 N N . ILE B 1 47 ? -7.746 9.641 6.617 1 98.94 47 ILE B N 1
ATOM 2318 C CA . ILE B 1 47 ? -6.758 10.711 6.512 1 98.94 47 ILE B CA 1
ATOM 2319 C C . ILE B 1 47 ? -6.512 11.047 5.043 1 98.94 47 ILE B C 1
ATOM 2321 O O . ILE B 1 47 ? -6.234 10.156 4.234 1 98.94 47 ILE B O 1
ATOM 2325 N N . ASP B 1 48 ? -6.637 12.305 4.676 1 98.88 48 ASP B N 1
ATOM 2326 C CA . ASP B 1 48 ? -6.312 12.898 3.383 1 98.88 48 ASP B CA 1
ATOM 2327 C C . ASP B 1 48 ? -7.152 12.281 2.268 1 98.88 48 ASP B C 1
ATOM 2329 O O . ASP B 1 48 ? -6.613 11.82 1.259 1 98.88 48 ASP B O 1
ATOM 2333 N N . PRO B 1 49 ? -8.469 12.297 2.412 1 98.88 49 PRO B N 1
ATOM 2334 C CA . PRO B 1 49 ? -9.32 11.797 1.331 1 98.88 49 PRO B CA 1
ATOM 2335 C C . PRO B 1 49 ? -9.242 12.656 0.07 1 98.88 49 PRO B C 1
ATOM 2337 O O . PRO B 1 49 ? -8.969 13.852 0.152 1 98.88 49 PRO B O 1
ATOM 2340 N N . VAL B 1 50 ? -9.43 12.07 -1.033 1 98.81 50 VAL B N 1
ATOM 2341 C CA . VAL B 1 50 ? -9.398 12.711 -2.342 1 98.81 50 VAL B CA 1
ATOM 2342 C C . VAL B 1 50 ? -10.805 12.742 -2.936 1 98.81 50 VAL B C 1
ATOM 2344 O O . VAL B 1 50 ? -11.508 11.727 -2.949 1 98.81 50 VAL B O 1
ATOM 2347 N N . LEU B 1 51 ? -11.164 13.828 -3.438 1 98.5 51 LEU B N 1
ATOM 2348 C CA . LEU B 1 51 ? -12.523 14.055 -3.91 1 98.5 51 LEU B CA 1
ATOM 2349 C C . LEU B 1 51 ? -12.93 12.992 -4.922 1 98.5 51 LEU B C 1
ATOM 2351 O O . LEU B 1 51 ? -14 12.383 -4.797 1 98.5 51 LEU B O 1
ATOM 2355 N N . GLU B 1 52 ? -12.094 12.711 -5.926 1 98.19 52 GLU B N 1
ATOM 2356 C CA . GLU B 1 52 ? -12.391 11.781 -7.008 1 98.19 52 GLU B CA 1
ATOM 2357 C C . GLU B 1 52 ? -12.516 10.352 -6.488 1 98.19 52 GLU B C 1
ATOM 2359 O O . GLU B 1 52 ? -13 9.469 -7.199 1 98.19 52 GLU B O 1
ATOM 2364 N N . GLN B 1 53 ? -12.125 10.109 -5.227 1 98.75 53 GLN B N 1
ATOM 2365 C CA . GLN B 1 53 ? -12.125 8.75 -4.691 1 98.75 53 GLN B CA 1
ATOM 2366 C C . GLN B 1 53 ? -13.203 8.586 -3.625 1 98.75 53 GLN B C 1
ATOM 2368 O O . GLN B 1 53 ? -13.273 7.551 -2.955 1 98.75 53 GLN B O 1
ATOM 2373 N N . VAL B 1 54 ? -14.07 9.516 -3.455 1 98.69 54 VAL B N 1
ATOM 2374 C CA . VAL B 1 54 ? -15.07 9.477 -2.395 1 98.69 54 VAL B CA 1
ATOM 2375 C C . VAL B 1 54 ? -15.969 8.25 -2.576 1 98.69 54 VAL B C 1
ATOM 2377 O O . VAL B 1 54 ? -16.297 7.566 -1.607 1 98.69 54 VAL B O 1
ATOM 2380 N N . GLU B 1 55 ? -16.391 8.008 -3.812 1 98.56 55 GLU B N 1
ATOM 2381 C CA . GLU B 1 55 ? -17.234 6.848 -4.051 1 98.56 55 GLU B CA 1
ATOM 2382 C C . GLU B 1 55 ? -16.547 5.559 -3.615 1 98.56 55 GLU B C 1
ATOM 2384 O O . GLU B 1 55 ? -17.172 4.699 -2.984 1 98.56 55 GLU B O 1
ATOM 2389 N N . ARG B 1 56 ? -15.289 5.434 -3.975 1 98.62 56 ARG B N 1
ATOM 2390 C CA . ARG B 1 56 ? -14.5 4.273 -3.566 1 98.62 56 ARG B CA 1
ATOM 2391 C C . ARG B 1 56 ? -14.453 4.148 -2.049 1 98.62 56 ARG B C 1
ATOM 2393 O O . ARG B 1 56 ? -14.656 3.062 -1.503 1 98.62 56 ARG B O 1
ATOM 2400 N N . ASP B 1 57 ? -14.203 5.227 -1.39 1 98.88 57 ASP B N 1
ATOM 2401 C CA . ASP B 1 57 ? -14.031 5.234 0.059 1 98.88 57 ASP B CA 1
ATOM 2402 C C . ASP B 1 57 ? -15.336 4.922 0.774 1 98.88 57 ASP B C 1
ATOM 2404 O O . ASP B 1 57 ? -15.359 4.145 1.731 1 98.88 57 ASP B O 1
ATOM 2408 N N . VAL B 1 58 ? -16.391 5.496 0.297 1 98.88 58 VAL B N 1
ATOM 2409 C CA . VAL B 1 58 ? -17.703 5.242 0.885 1 98.88 58 VAL B CA 1
ATOM 2410 C C . VAL B 1 58 ? -18.062 3.768 0.736 1 98.88 58 VAL B C 1
ATOM 2412 O O . VAL B 1 58 ? -18.562 3.145 1.679 1 98.88 58 VAL B O 1
ATOM 2415 N N . LYS B 1 59 ? -17.859 3.236 -0.409 1 98.75 59 LYS B N 1
ATOM 2416 C CA . LYS B 1 59 ? -18.141 1.825 -0.65 1 98.75 59 LYS B CA 1
ATOM 2417 C C . LYS B 1 59 ? -17.344 0.933 0.297 1 98.75 59 LYS B C 1
ATOM 2419 O O . LYS B 1 59 ? -17.891 -0.004 0.883 1 98.75 59 LYS B O 1
ATOM 2424 N N . LEU B 1 60 ? -16.062 1.182 0.432 1 98.75 60 LEU B N 1
ATOM 2425 C CA . LEU B 1 60 ? -15.219 0.387 1.312 1 98.75 60 LEU B CA 1
ATOM 2426 C C . LEU B 1 60 ? -15.703 0.469 2.756 1 98.75 60 LEU B C 1
ATOM 2428 O O . LEU B 1 60 ? -15.82 -0.553 3.436 1 98.75 60 LEU B O 1
ATOM 2432 N N . ILE B 1 61 ? -15.953 1.673 3.213 1 98.75 61 ILE B N 1
ATOM 2433 C CA . ILE B 1 61 ? -16.422 1.91 4.574 1 98.75 61 ILE B CA 1
ATOM 2434 C C . ILE B 1 61 ? -17.719 1.146 4.82 1 98.75 61 ILE B C 1
ATOM 2436 O O . ILE B 1 61 ? -17.875 0.484 5.848 1 98.75 61 ILE B O 1
ATOM 2440 N N . SER B 1 62 ? -18.609 1.224 3.875 1 98.56 62 SER B N 1
ATOM 2441 C CA . SER B 1 62 ? -19.891 0.539 3.977 1 98.56 62 SER B CA 1
ATOM 2442 C C . SER B 1 62 ? -19.719 -0.976 3.99 1 98.56 62 SER B C 1
ATOM 2444 O O . SER B 1 62 ? -20.297 -1.667 4.836 1 98.56 62 SER B O 1
ATOM 2446 N N . GLU B 1 63 ? -18.969 -1.496 3.074 1 98.5 63 GLU B N 1
ATOM 2447 C CA . GLU B 1 63 ? -18.719 -2.934 2.992 1 98.5 63 GLU B CA 1
ATOM 2448 C C . GLU B 1 63 ? -18.125 -3.467 4.289 1 98.5 63 GLU B C 1
ATOM 2450 O O . GLU B 1 63 ? -18.422 -4.586 4.707 1 98.5 63 GLU B O 1
ATOM 2455 N N . LEU B 1 64 ? -17.297 -2.678 4.949 1 98.25 64 LEU B N 1
ATOM 2456 C CA . LEU B 1 64 ? -16.609 -3.115 6.156 1 98.25 64 LEU B CA 1
ATOM 2457 C C . LEU B 1 64 ? -17.484 -2.895 7.391 1 98.25 64 LEU B C 1
ATOM 2459 O O . LEU B 1 64 ? -17.078 -3.217 8.508 1 98.25 64 LEU B O 1
ATOM 2463 N N . GLY B 1 65 ? -18.641 -2.32 7.164 1 97.94 65 GLY B N 1
ATOM 2464 C CA . GLY B 1 65 ? -19.547 -2.07 8.266 1 97.94 65 GLY B CA 1
ATOM 2465 C C . GLY B 1 65 ? -19.062 -1.002 9.227 1 97.94 65 GLY B C 1
ATOM 2466 O O . GLY B 1 65 ? -19.281 -1.087 10.43 1 97.94 65 GLY B O 1
ATOM 2467 N N . LEU B 1 66 ? -18.344 -0.03 8.727 1 98.56 66 LEU B N 1
ATOM 2468 C CA . LEU B 1 66 ? -17.75 1.003 9.562 1 98.56 66 LEU B CA 1
ATOM 2469 C C . LEU B 1 66 ? -18.609 2.268 9.562 1 98.56 66 LEU B C 1
ATOM 2471 O O . LEU B 1 66 ? -19.422 2.467 8.656 1 98.56 66 LEU B O 1
ATOM 2475 N N . ARG B 1 67 ? -18.422 3.012 10.602 1 98.69 67 ARG B N 1
ATOM 2476 C CA . ARG B 1 67 ? -18.953 4.367 10.695 1 98.69 67 ARG B CA 1
ATOM 2477 C C . ARG B 1 67 ? -17.828 5.398 10.68 1 98.69 67 ARG B C 1
ATOM 2479 O O . ARG B 1 67 ? -17.031 5.473 11.617 1 98.69 67 ARG B O 1
ATOM 2486 N N . LEU B 1 68 ? -17.781 6.156 9.633 1 98.88 68 LEU B N 1
ATOM 2487 C CA . LEU B 1 68 ? -16.75 7.176 9.531 1 98.88 68 LEU B CA 1
ATOM 2488 C C . LEU B 1 68 ? -17.094 8.398 10.375 1 98.88 68 LEU B C 1
ATOM 2490 O O . LEU B 1 68 ? -18.062 9.109 10.07 1 98.88 68 LEU B O 1
ATOM 2494 N N . LEU B 1 69 ? -16.312 8.664 11.32 1 98.88 69 LEU B N 1
ATOM 2495 C CA . LEU B 1 69 ? -16.609 9.789 12.195 1 98.88 69 LEU B CA 1
ATOM 2496 C C . LEU B 1 69 ? -15.82 11.023 11.773 1 98.88 69 LEU B C 1
ATOM 2498 O O . LEU B 1 69 ? -16.281 12.156 11.945 1 98.88 69 LEU B O 1
ATOM 2502 N N . TYR B 1 70 ? -14.609 10.797 11.242 1 98.88 70 TYR B N 1
ATOM 2503 C CA . TYR B 1 70 ? -13.766 11.945 10.93 1 98.88 70 TYR B CA 1
ATOM 2504 C C . TYR B 1 70 ? -13.109 11.781 9.562 1 98.88 70 TYR B C 1
ATOM 2506 O O . TYR B 1 70 ? -12.562 10.719 9.258 1 98.88 70 TYR B O 1
ATOM 2514 N N . ALA B 1 71 ? -13.203 12.727 8.742 1 98.88 71 ALA B N 1
ATOM 2515 C CA . ALA B 1 71 ? -12.336 12.953 7.59 1 98.88 71 ALA B CA 1
ATOM 2516 C C . ALA B 1 71 ? -11.242 13.977 7.914 1 98.88 71 ALA B C 1
ATOM 2518 O O . ALA B 1 71 ? -11.523 15.164 8.062 1 98.88 71 ALA B O 1
ATOM 2519 N N . VAL B 1 72 ? -10.016 13.539 7.988 1 98.88 72 VAL B N 1
ATOM 2520 C CA . VAL B 1 72 ? -8.914 14.312 8.539 1 98.88 72 VAL B CA 1
ATOM 2521 C C . VAL B 1 72 ? -7.941 14.695 7.422 1 98.88 72 VAL B C 1
ATOM 2523 O O . VAL B 1 72 ? -7.613 13.875 6.566 1 98.88 72 VAL B O 1
ATOM 2526 N N . ASN B 1 73 ? -7.523 15.922 7.43 1 98.88 73 ASN B N 1
ATOM 2527 C CA . ASN B 1 73 ? -6.488 16.359 6.496 1 98.88 73 ASN B CA 1
ATOM 2528 C C . ASN B 1 73 ? -5.203 16.75 7.223 1 98.88 73 ASN B C 1
ATOM 2530 O O . ASN B 1 73 ? -5.25 17.422 8.25 1 98.88 73 ASN B O 1
ATOM 2534 N N . THR B 1 74 ? -4.117 16.312 6.652 1 98.88 74 THR B N 1
ATOM 2535 C CA . THR B 1 74 ? -2.816 16.688 7.203 1 98.88 74 THR B CA 1
ATOM 2536 C C . THR B 1 74 ? -2.492 18.141 6.91 1 98.88 74 THR B C 1
ATOM 2538 O O . THR B 1 74 ? -1.737 18.781 7.648 1 98.88 74 THR B O 1
ATOM 2541 N N . HIS B 1 75 ? -2.961 18.641 5.816 1 98.44 75 HIS B N 1
ATOM 2542 C CA . HIS B 1 75 ? -2.787 20.031 5.402 1 98.44 75 HIS B CA 1
ATOM 2543 C C . HIS B 1 75 ? -3.764 20.406 4.293 1 98.44 75 HIS B C 1
ATOM 2545 O O . HIS B 1 75 ? -4.531 19.562 3.828 1 98.44 75 HIS B O 1
ATOM 2551 N N . ALA B 1 76 ? -3.84 21.719 4.02 1 97.19 76 ALA B N 1
ATOM 2552 C CA . ALA B 1 76 ? -4.582 22.141 2.836 1 97.19 76 ALA B CA 1
ATOM 2553 C C . ALA B 1 76 ? -3.826 21.781 1.559 1 97.19 76 ALA B C 1
ATOM 2555 O O . ALA B 1 76 ? -2.846 22.453 1.207 1 97.19 76 ALA B O 1
ATOM 2556 N N . HIS B 1 77 ? -4.348 20.828 0.84 1 96.81 77 HIS B N 1
ATOM 2557 C CA . HIS B 1 77 ? -3.643 20.25 -0.302 1 96.81 77 HIS B CA 1
ATOM 2558 C C . HIS B 1 77 ? -3.656 21.203 -1.492 1 96.81 77 HIS B C 1
ATOM 2560 O O . HIS B 1 77 ? -4.613 21.953 -1.676 1 96.81 77 HIS B O 1
ATOM 2566 N N . ALA B 1 78 ? -2.643 21.094 -2.322 1 94.75 78 ALA B N 1
ATOM 2567 C CA . ALA B 1 78 ? -2.559 21.922 -3.525 1 94.75 78 ALA B CA 1
ATOM 2568 C C . ALA B 1 78 ? -2.678 21.062 -4.785 1 94.75 78 ALA B C 1
ATOM 2570 O O . ALA B 1 78 ? -2.906 21.594 -5.879 1 94.75 78 ALA B O 1
ATOM 2571 N N . ASP B 1 79 ? -2.555 19.812 -4.633 1 94.75 79 ASP B N 1
ATOM 2572 C CA . ASP B 1 79 ? -2.443 18.938 -5.801 1 94.75 79 ASP B CA 1
ATOM 2573 C C . ASP B 1 79 ? -3.752 18.188 -6.059 1 94.75 79 ASP B C 1
ATOM 2575 O O . ASP B 1 79 ? -3.934 17.594 -7.121 1 94.75 79 ASP B O 1
ATOM 2579 N N . HIS B 1 80 ? -4.652 18.219 -5.059 1 97 80 HIS B N 1
ATOM 2580 C CA . HIS B 1 80 ? -5.984 17.641 -5.211 1 97 80 HIS B CA 1
ATOM 2581 C C . HIS B 1 80 ? -6.988 18.312 -4.281 1 97 80 HIS B C 1
ATOM 2583 O O . HIS B 1 80 ? -6.598 19.016 -3.348 1 97 80 HIS B O 1
ATOM 2589 N N . ILE B 1 81 ? -8.219 18.141 -4.59 1 97.88 81 ILE B N 1
ATOM 2590 C CA . ILE B 1 81 ? -9.281 18.609 -3.705 1 97.88 81 ILE B CA 1
ATOM 2591 C C . ILE B 1 81 ? -9.648 17.5 -2.709 1 97.88 81 ILE B C 1
ATOM 2593 O O . ILE B 1 81 ? -9.828 16.344 -3.09 1 97.88 81 ILE B O 1
ATOM 2597 N N . THR B 1 82 ? -9.68 17.859 -1.465 1 98.62 82 THR B N 1
ATOM 2598 C CA . THR B 1 82 ? -10.023 16.891 -0.422 1 98.62 82 THR B CA 1
ATOM 2599 C C . THR B 1 82 ? -11.453 16.391 -0.603 1 98.62 82 THR B C 1
ATOM 2601 O O . THR B 1 82 ? -12.328 17.125 -1.044 1 98.62 82 THR B O 1
ATOM 2604 N N . GLY B 1 83 ? -11.656 15.102 -0.21 1 98.62 83 GLY B N 1
ATOM 2605 C CA . GLY B 1 83 ? -12.992 14.523 -0.23 1 98.62 83 GLY B CA 1
ATOM 2606 C C . GLY B 1 83 ? -13.773 14.789 1.039 1 98.62 83 GLY B C 1
ATOM 2607 O O . GLY B 1 83 ? -14.906 14.32 1.184 1 98.62 83 GLY B O 1
ATOM 2608 N N . SER B 1 84 ? -13.266 15.555 1.993 1 98.19 84 SER B N 1
ATOM 2609 C CA . SER B 1 84 ? -13.859 15.711 3.318 1 98.19 84 SER B CA 1
ATOM 2610 C C . SER B 1 84 ? -15.266 16.281 3.229 1 98.19 84 SER B C 1
ATOM 2612 O O . SER B 1 84 ? -16.188 15.773 3.873 1 98.19 84 SER B O 1
ATOM 2614 N N . GLY B 1 85 ? -15.414 17.328 2.445 1 97.56 85 GLY B N 1
ATOM 2615 C CA . GLY B 1 85 ? -16.734 17.938 2.314 1 97.56 85 GLY B CA 1
ATOM 2616 C C . GLY B 1 85 ? -17.766 16.969 1.774 1 97.56 85 GLY B C 1
ATOM 2617 O O . GLY B 1 85 ? -18.859 16.844 2.342 1 97.56 85 GLY B O 1
ATOM 2618 N N . LYS B 1 86 ? -17.422 16.328 0.682 1 98 86 LYS B N 1
ATOM 2619 C CA . LYS B 1 86 ? -18.344 15.391 0.061 1 98 86 LYS B CA 1
ATOM 2620 C C . LYS B 1 86 ? -18.641 14.219 0.992 1 98 86 LYS B C 1
ATOM 2622 O O . LYS B 1 86 ? -19.781 13.758 1.074 1 98 86 LYS B O 1
ATOM 2627 N N . LEU B 1 87 ? -17.672 13.711 1.701 1 98.56 87 LEU B N 1
ATOM 2628 C CA . LEU B 1 87 ? -17.859 12.609 2.639 1 98.56 87 LEU B CA 1
ATOM 2629 C C . LEU B 1 87 ? -18.828 12.992 3.744 1 98.56 87 LEU B C 1
ATOM 2631 O O . LEU B 1 87 ? -19.703 12.203 4.102 1 98.56 87 LEU B O 1
ATOM 2635 N N . LYS B 1 88 ? -18.719 14.148 4.262 1 96.44 88 LYS B N 1
ATOM 2636 C CA . LYS B 1 88 ? -19.609 14.617 5.32 1 96.44 88 LYS B CA 1
ATOM 2637 C C . LYS B 1 88 ? -21.062 14.703 4.828 1 96.44 88 LYS B C 1
ATOM 2639 O O . LYS B 1 88 ? -22 14.5 5.602 1 96.44 88 LYS B O 1
ATOM 2644 N N . GLY B 1 89 ? -21.172 15.031 3.602 1 95.81 89 GLY B N 1
ATOM 2645 C CA . GLY B 1 89 ? -22.5 15.117 3.018 1 95.81 89 GLY B CA 1
ATOM 2646 C C . GLY B 1 89 ? -23.156 13.766 2.832 1 95.81 89 GLY B C 1
ATOM 2647 O O . GLY B 1 89 ? -24.391 13.656 2.906 1 95.81 89 GLY B O 1
ATOM 2648 N N . ILE B 1 90 ? -22.406 12.75 2.643 1 97.44 90 ILE B N 1
ATOM 2649 C CA . ILE B 1 90 ? -22.922 11.422 2.309 1 97.44 90 ILE B CA 1
ATOM 2650 C C . ILE B 1 90 ? -23.078 10.594 3.582 1 97.44 90 ILE B C 1
ATOM 2652 O O . ILE B 1 90 ? -24.047 9.844 3.725 1 97.44 90 ILE B O 1
ATOM 2656 N N . LEU B 1 91 ? -22.094 10.734 4.461 1 98 91 LEU B N 1
ATOM 2657 C CA . LEU B 1 91 ? -22.047 9.875 5.637 1 98 91 LEU B CA 1
ATOM 2658 C C . LEU B 1 91 ? -22.484 10.625 6.883 1 98 91 LEU B C 1
ATOM 2660 O O . LEU B 1 91 ? -21.766 11.5 7.375 1 98 91 LEU B O 1
ATOM 2664 N N . LYS B 1 92 ? -23.562 10.234 7.422 1 96.44 92 LYS B N 1
ATOM 2665 C CA . LYS B 1 92 ? -24.156 10.914 8.57 1 96.44 92 LYS B CA 1
ATOM 2666 C C . LYS B 1 92 ? -23.203 10.898 9.766 1 96.44 92 LYS B C 1
ATOM 2668 O O . LYS B 1 92 ? -22.656 9.852 10.125 1 96.44 92 LYS B O 1
ATOM 2673 N N . GLY B 1 93 ? -22.984 12.094 10.289 1 97.25 93 GLY B N 1
ATOM 2674 C CA . GLY B 1 93 ? -22.188 12.188 11.5 1 97.25 93 GLY B CA 1
ATOM 2675 C C . GLY B 1 93 ? -20.719 12.438 11.242 1 97.25 93 GLY B C 1
ATOM 2676 O O . GLY B 1 93 ? -19.969 12.766 12.156 1 97.25 93 GLY B O 1
ATOM 2677 N N . CYS B 1 94 ? -20.328 12.297 10.039 1 98.5 94 CYS B N 1
ATOM 2678 C CA . CYS B 1 94 ? -18.938 12.523 9.688 1 98.5 94 CYS B CA 1
ATOM 2679 C C . CYS B 1 94 ? -18.562 14 9.844 1 98.5 94 CYS B C 1
ATOM 2681 O O . CYS B 1 94 ? -19.328 14.875 9.453 1 98.5 94 CYS B O 1
ATOM 2683 N N . ARG B 1 95 ? -17.438 14.273 10.438 1 98.69 95 ARG B N 1
ATOM 2684 C CA . ARG B 1 95 ? -16.938 15.625 10.633 1 98.69 95 ARG B CA 1
ATOM 2685 C C . ARG B 1 95 ? -15.555 15.797 10 1 98.69 95 ARG B C 1
ATOM 2687 O O . ARG B 1 95 ? -14.719 14.891 10.078 1 98.69 95 ARG B O 1
ATOM 2694 N N . SER B 1 96 ? -15.352 16.922 9.406 1 98.56 96 SER B N 1
ATOM 2695 C CA . SER B 1 96 ? -14.047 17.25 8.859 1 98.56 96 SER B CA 1
ATOM 2696 C C . SER B 1 96 ? -13.102 17.766 9.938 1 98.56 96 SER B C 1
ATOM 2698 O O . SER B 1 96 ? -13.531 18.438 10.875 1 98.56 96 SER B O 1
ATOM 2700 N N . VAL B 1 97 ? -11.844 17.422 9.852 1 98.81 97 VAL B N 1
ATOM 2701 C CA . VAL B 1 97 ? -10.836 17.781 10.828 1 98.81 97 VAL B CA 1
ATOM 2702 C C . VAL B 1 97 ? -9.578 18.281 10.117 1 98.81 97 VAL B C 1
ATOM 2704 O O . VAL B 1 97 ? -9.133 17.672 9.141 1 98.81 97 VAL B O 1
ATOM 2707 N N . ILE B 1 98 ? -8.984 19.359 10.602 1 98.69 98 ILE B N 1
ATOM 2708 C CA . ILE B 1 98 ? -7.723 19.875 10.078 1 98.69 98 ILE B CA 1
ATOM 2709 C C . ILE B 1 98 ? -7.062 20.766 11.125 1 98.69 98 ILE B C 1
ATOM 2711 O O . ILE B 1 98 ? -7.695 21.156 12.109 1 98.69 98 ILE B O 1
ATOM 2715 N N . ALA B 1 99 ? -5.855 21.062 10.977 1 98.75 99 ALA B N 1
ATOM 2716 C CA . ALA B 1 99 ? -5.121 21.922 11.891 1 98.75 99 ALA B CA 1
ATOM 2717 C C . ALA B 1 99 ? -5.727 23.328 11.922 1 98.75 99 ALA B C 1
ATOM 2719 O O . ALA B 1 99 ? -6.094 23.875 10.875 1 98.75 99 ALA B O 1
ATOM 2720 N N . ALA B 1 100 ? -5.789 23.938 13.07 1 98.62 100 ALA B N 1
ATOM 2721 C CA . ALA B 1 100 ? -6.223 25.328 13.203 1 98.62 100 ALA B CA 1
ATOM 2722 C C . ALA B 1 100 ? -5.316 26.25 12.406 1 98.62 100 ALA B C 1
ATOM 2724 O O . ALA B 1 100 ? -5.789 27.203 11.781 1 98.62 100 ALA B O 1
ATOM 2725 N N . ALA B 1 101 ? -4.09 25.969 12.391 1 98.25 101 ALA B N 1
ATOM 2726 C CA . ALA B 1 101 ? -3.084 26.812 11.758 1 98.25 101 ALA B CA 1
ATOM 2727 C C . ALA B 1 101 ? -3.273 26.859 10.25 1 98.25 101 ALA B C 1
ATOM 2729 O O . ALA B 1 101 ? -2.713 27.734 9.57 1 98.25 101 ALA B O 1
ATOM 2730 N N . SER B 1 102 ? -3.988 25.891 9.68 1 97.38 102 SER B N 1
ATOM 2731 C CA . SER B 1 102 ? -4.238 25.891 8.242 1 97.38 102 SER B CA 1
ATOM 2732 C C . SER B 1 102 ? -5.156 27.031 7.832 1 97.38 102 SER B C 1
ATOM 2734 O O . SER B 1 102 ? -5.18 27.422 6.664 1 97.38 102 SER B O 1
ATOM 2736 N N . LYS B 1 103 ? -5.977 27.469 8.789 1 96.5 103 LYS B N 1
ATOM 2737 C CA . LYS B 1 103 ? -6.98 28.516 8.586 1 96.5 103 LYS B CA 1
ATOM 2738 C C . LYS B 1 103 ? -8.094 28.031 7.66 1 96.5 103 LYS B C 1
ATOM 2740 O O . LYS B 1 103 ? -8.914 28.828 7.199 1 96.5 103 LYS B O 1
ATOM 2745 N N . ALA B 1 104 ? -8.055 26.781 7.328 1 97.31 104 ALA B N 1
ATOM 2746 C CA . ALA B 1 104 ? -9.125 26.203 6.523 1 97.31 104 ALA B CA 1
ATOM 2747 C C . ALA B 1 104 ? -10.367 25.938 7.371 1 97.31 104 ALA B C 1
ATOM 2749 O O . ALA B 1 104 ? -10.266 25.672 8.57 1 97.31 104 ALA B O 1
ATOM 2750 N N . ARG B 1 105 ? -11.469 26 6.703 1 97.12 105 ARG B N 1
ATOM 2751 C CA . ARG B 1 105 ? -12.719 25.656 7.367 1 97.12 105 ARG B CA 1
ATOM 2752 C C . ARG B 1 105 ? -12.812 24.156 7.629 1 97.12 105 ARG B C 1
ATOM 2754 O O . ARG B 1 105 ? -12.422 23.344 6.785 1 97.12 105 ARG B O 1
ATOM 2761 N N . ALA B 1 106 ? -13.289 23.812 8.805 1 97.75 106 ALA B N 1
ATOM 2762 C CA . ALA B 1 106 ? -13.562 22.422 9.195 1 97.75 106 ALA B CA 1
ATOM 2763 C C . ALA B 1 106 ? -14.5 22.375 10.398 1 97.75 106 ALA B C 1
ATOM 2765 O O . ALA B 1 106 ? -14.695 23.375 11.086 1 97.75 106 ALA B O 1
ATOM 2766 N N . ASP B 1 107 ? -15.078 21.234 10.602 1 98.38 107 ASP B N 1
ATOM 2767 C CA . ASP B 1 107 ? -15.953 21.062 11.758 1 98.38 107 ASP B CA 1
ATOM 2768 C C . ASP B 1 107 ? -15.141 21.031 13.055 1 98.38 107 ASP B C 1
ATOM 2770 O O . ASP B 1 107 ? -15.648 21.406 14.117 1 98.38 107 ASP B O 1
ATOM 2774 N N . LYS B 1 108 ? -13.953 20.531 12.969 1 98.31 108 LYS B N 1
ATOM 2775 C CA . LYS B 1 108 ? -13.039 20.469 14.109 1 98.31 108 LYS B CA 1
ATOM 2776 C C . LYS B 1 108 ? -11.633 20.922 13.711 1 98.31 108 LYS B C 1
ATOM 2778 O O . LYS B 1 108 ? -11.148 20.562 12.633 1 98.31 108 LYS B O 1
ATOM 2783 N N . HIS B 1 109 ? -10.992 21.656 14.594 1 98.81 109 HIS B N 1
ATOM 2784 C CA . HIS B 1 109 ? -9.625 22.109 14.398 1 98.81 109 HIS B CA 1
ATOM 2785 C C . HIS B 1 109 ? -8.695 21.547 15.461 1 98.81 109 HIS B C 1
ATOM 2787 O O . HIS B 1 109 ? -9.07 21.453 16.641 1 98.81 109 HIS B O 1
ATOM 2793 N N . LEU B 1 110 ? -7.539 21.141 15.055 1 98.75 110 LEU B N 1
ATOM 2794 C CA . LEU B 1 110 ? -6.551 20.562 15.961 1 98.75 110 LEU B CA 1
ATOM 2795 C C . LEU B 1 110 ? -5.449 21.562 16.281 1 98.75 110 LEU B C 1
ATOM 2797 O O . LEU B 1 110 ? -5.047 22.344 15.422 1 98.75 110 LEU B O 1
ATOM 2801 N N . ASN B 1 111 ? -4.969 21.469 17.484 1 98.75 111 ASN B N 1
ATOM 2802 C CA . ASN B 1 111 ? -3.77 22.172 17.922 1 98.75 111 ASN B CA 1
ATOM 2803 C C . ASN B 1 111 ? -2.611 21.203 18.172 1 98.75 111 ASN B C 1
ATOM 2805 O O . ASN B 1 111 ? -2.826 20.016 18.359 1 98.75 111 ASN B O 1
ATOM 2809 N N . PRO B 1 112 ? -1.425 21.75 18.125 1 98.69 112 PRO B N 1
ATOM 2810 C CA . PRO B 1 112 ? -0.276 20.875 18.406 1 98.69 112 PRO B CA 1
ATOM 2811 C C . PRO B 1 112 ? -0.39 20.172 19.75 1 98.69 112 PRO B C 1
ATOM 2813 O O . PRO B 1 112 ? -0.704 20.797 20.766 1 98.69 112 PRO B O 1
ATOM 2816 N N . GLY B 1 113 ? -0.219 18.859 19.719 1 98.38 113 GLY B N 1
ATOM 2817 C CA . GLY B 1 113 ? -0.223 18.094 20.953 1 98.38 113 GLY B CA 1
ATOM 2818 C C . GLY B 1 113 ? -1.568 17.453 21.25 1 98.38 113 GLY B C 1
ATOM 2819 O O . GLY B 1 113 ? -1.664 16.562 22.094 1 98.38 113 GLY B O 1
ATOM 2820 N N . ASP B 1 114 ? -2.598 17.844 20.516 1 98.69 114 ASP B N 1
ATOM 2821 C CA . ASP B 1 114 ? -3.904 17.234 20.719 1 98.69 114 ASP B CA 1
ATOM 2822 C C . ASP B 1 114 ? -3.842 15.727 20.469 1 98.69 114 ASP B C 1
ATOM 2824 O O . ASP B 1 114 ? -3.15 15.273 19.547 1 98.69 114 ASP B O 1
ATOM 2828 N N . VAL B 1 115 ? -4.484 14.977 21.312 1 98.62 115 VAL B N 1
ATOM 2829 C CA . VAL B 1 115 ? -4.734 13.57 21.047 1 98.62 115 VAL B CA 1
ATOM 2830 C C . VAL B 1 115 ? -6.184 13.375 20.594 1 98.62 115 VAL B C 1
ATOM 2832 O O . VAL B 1 115 ? -7.109 13.812 21.281 1 98.62 115 VAL B O 1
ATOM 2835 N N . PHE B 1 116 ? -6.395 12.75 19.453 1 98.31 116 PHE B N 1
ATOM 2836 C CA . PHE B 1 116 ? -7.723 12.516 18.891 1 98.31 116 PHE B CA 1
ATOM 2837 C C . PHE B 1 116 ? -7.801 11.133 18.266 1 98.31 116 PHE B C 1
ATOM 2839 O O . PHE B 1 116 ? -6.801 10.422 18.188 1 98.31 116 PHE B O 1
ATOM 2846 N N . GLY B 1 117 ? -9.023 10.734 17.859 1 98.06 117 GLY B N 1
ATOM 2847 C CA . GLY B 1 117 ? -9.195 9.422 17.25 1 98.06 117 GLY B CA 1
ATOM 2848 C C . GLY B 1 117 ? -10.602 8.883 17.406 1 98.06 117 GLY B C 1
ATOM 2849 O O . GLY B 1 117 ? -11.562 9.648 17.531 1 98.06 117 GLY B O 1
ATOM 2850 N N . VAL B 1 118 ? -10.703 7.559 17.188 1 98.12 118 VAL B N 1
ATOM 2851 C CA . VAL B 1 118 ? -11.961 6.836 17.297 1 98.12 118 VAL B CA 1
ATOM 2852 C C . VAL B 1 118 ? -11.75 5.516 18.016 1 98.12 118 VAL B C 1
ATOM 2854 O O . VAL B 1 118 ? -10.859 4.734 17.656 1 98.12 118 VAL B O 1
ATOM 2857 N N . GLY B 1 119 ? -12.555 5.234 18.953 1 96.69 119 GLY B N 1
ATOM 2858 C CA . GLY B 1 119 ? -12.383 4.012 19.734 1 96.69 119 GLY B CA 1
ATOM 2859 C C . GLY B 1 119 ? -10.984 3.852 20.281 1 96.69 119 GLY B C 1
ATOM 2860 O O . GLY B 1 119 ? -10.461 4.754 20.953 1 96.69 119 GLY B O 1
ATOM 2861 N N . CYS B 1 120 ? -10.391 2.762 19.906 1 96.38 120 CYS B N 1
ATOM 2862 C CA . CYS B 1 120 ? -9.062 2.484 20.438 1 96.38 120 CYS B CA 1
ATOM 2863 C C . CYS B 1 120 ? -7.98 3.125 19.578 1 96.38 120 CYS B C 1
ATOM 2865 O O . CYS B 1 120 ? -6.801 3.078 19.922 1 96.38 120 CYS B O 1
ATOM 2867 N N . VAL B 1 121 ? -8.328 3.742 18.484 1 98 121 VAL B N 1
ATOM 2868 C CA . VAL B 1 121 ? -7.379 4.484 17.656 1 98 121 VAL B CA 1
ATOM 2869 C C . VAL B 1 121 ? -7.105 5.848 18.281 1 98 121 VAL B C 1
ATOM 2871 O O . VAL B 1 121 ? -8.008 6.676 18.406 1 98 121 VAL B O 1
ATOM 2874 N N . LYS B 1 122 ? -5.898 6.062 18.672 1 98.38 122 LYS B N 1
ATOM 2875 C CA . LYS B 1 122 ? -5.477 7.332 19.25 1 98.38 122 LYS B CA 1
ATOM 2876 C C . LYS B 1 122 ? -4.285 7.914 18.5 1 98.38 122 LYS B C 1
ATOM 2878 O O . LYS B 1 122 ? -3.236 7.27 18.391 1 98.38 122 LYS B O 1
ATOM 2883 N N . LEU B 1 123 ? -4.445 9.133 18.062 1 98.81 123 LEU B N 1
ATOM 2884 C CA . LEU B 1 123 ? -3.418 9.812 17.281 1 98.81 123 LEU B CA 1
ATOM 2885 C C . LEU B 1 123 ? -2.969 11.094 17.969 1 98.81 123 LEU B C 1
ATOM 2887 O O . LEU B 1 123 ? -3.799 11.898 18.406 1 98.81 123 LEU B O 1
ATOM 2891 N N . GLU B 1 124 ? -1.717 11.219 18.094 1 98.94 124 GLU B N 1
ATOM 2892 C CA . GLU B 1 124 ? -1.149 12.492 18.5 1 98.94 124 GLU B CA 1
ATOM 2893 C C . GLU B 1 124 ? -0.931 13.414 17.312 1 98.94 124 GLU B C 1
ATOM 2895 O O . GLU B 1 124 ? -0.291 13.031 16.328 1 98.94 124 GLU B O 1
ATOM 2900 N N . ALA B 1 125 ? -1.474 14.641 17.438 1 98.94 125 ALA B N 1
ATOM 2901 C CA . ALA B 1 125 ? -1.273 15.633 16.391 1 98.94 125 ALA B CA 1
ATOM 2902 C C . ALA B 1 125 ? -0.008 16.453 16.641 1 98.94 125 ALA B C 1
ATOM 2904 O O . ALA B 1 125 ? 0.085 17.172 17.641 1 98.94 125 ALA B O 1
ATOM 2905 N N . ARG B 1 126 ? 0.925 16.344 15.766 1 98.94 126 ARG B N 1
ATOM 2906 C CA . ARG B 1 126 ? 2.156 17.125 15.844 1 98.94 126 ARG B CA 1
ATOM 2907 C C . ARG B 1 126 ? 2.221 18.172 14.727 1 98.94 126 ARG B C 1
ATOM 2909 O O . ARG B 1 126 ? 1.999 17.844 13.562 1 98.94 126 ARG B O 1
ATOM 2916 N N . ALA B 1 127 ? 2.508 19.359 15.141 1 98.88 127 ALA B N 1
ATOM 2917 C CA . ALA B 1 127 ? 2.674 20.391 14.117 1 98.88 127 ALA B CA 1
ATOM 2918 C C . ALA B 1 127 ? 3.977 20.203 13.352 1 98.88 127 ALA B C 1
ATOM 2920 O O . ALA B 1 127 ? 5.047 20.062 13.953 1 98.88 127 ALA B O 1
ATOM 2921 N N . THR B 1 128 ? 3.885 20.156 12.055 1 98.88 128 THR B N 1
ATOM 2922 C CA . THR B 1 128 ? 5.059 20.047 11.195 1 98.88 128 THR B CA 1
ATOM 2923 C C . THR B 1 128 ? 5.027 21.094 10.094 1 98.88 128 THR B C 1
ATOM 2925 O O . THR B 1 128 ? 5.145 20.766 8.906 1 98.88 128 THR B O 1
ATOM 2928 N N . PRO B 1 129 ? 4.961 22.391 10.445 1 98.81 129 PRO B N 1
ATOM 2929 C CA . PRO B 1 129 ? 4.922 23.453 9.43 1 98.81 129 PRO B CA 1
ATOM 2930 C C . PRO B 1 129 ? 6.199 23.5 8.594 1 98.81 129 PRO B C 1
ATOM 2932 O O . PRO B 1 129 ? 7.246 23.016 9.023 1 98.81 129 PRO B O 1
ATOM 2935 N N . GLY B 1 130 ? 6.129 24.109 7.453 1 98.62 130 GLY B N 1
ATOM 2936 C CA . GLY B 1 130 ? 7.23 24.266 6.516 1 98.62 130 GLY B CA 1
ATOM 2937 C C . GLY B 1 130 ? 6.816 24.094 5.066 1 98.62 130 GLY B C 1
ATOM 2938 O O . GLY B 1 130 ? 7.07 24.969 4.23 1 98.62 130 GLY B O 1
ATOM 2939 N N . HIS B 1 131 ? 6.168 22.922 4.785 1 98.25 131 HIS B N 1
ATOM 2940 C CA . HIS B 1 131 ? 5.512 22.766 3.492 1 98.25 131 HIS B CA 1
ATOM 2941 C C . HIS B 1 131 ? 4.309 23.688 3.369 1 98.25 131 HIS B C 1
ATOM 2943 O O . HIS B 1 131 ? 4.121 24.344 2.336 1 98.25 131 HIS B O 1
ATOM 2949 N N . THR B 1 132 ? 3.463 23.688 4.32 1 97.75 132 THR B N 1
ATOM 2950 C CA . THR B 1 132 ? 2.467 24.719 4.617 1 97.75 132 THR B CA 1
ATOM 2951 C C . THR B 1 132 ? 2.482 25.062 6.102 1 97.75 132 THR B C 1
ATOM 2953 O O . THR B 1 132 ? 3.076 24.344 6.91 1 97.75 132 THR B O 1
ATOM 2956 N N . ASN B 1 133 ? 1.794 26.109 6.422 1 96.69 133 ASN B N 1
ATOM 2957 C CA . ASN B 1 133 ? 1.739 26.516 7.82 1 96.69 133 ASN B CA 1
ATOM 2958 C C . ASN B 1 133 ? 0.902 25.562 8.656 1 96.69 133 ASN B C 1
ATOM 2960 O O . ASN B 1 133 ? 1.111 25.438 9.867 1 96.69 133 ASN B O 1
ATOM 2964 N N . GLY B 1 134 ? 0.033 24.891 8.031 1 97.81 134 GLY B N 1
ATOM 2965 C CA . GLY B 1 134 ? -0.921 24.062 8.758 1 97.81 134 GLY B CA 1
ATOM 2966 C C . GLY B 1 134 ? -0.592 22.594 8.711 1 97.81 134 GLY B C 1
ATOM 2967 O O . GLY B 1 134 ? -1.403 21.75 9.117 1 97.81 134 GLY B O 1
ATOM 2968 N N . CYS B 1 135 ? 0.601 22.234 8.211 1 98.62 135 CYS B N 1
ATOM 2969 C CA . CYS B 1 135 ? 0.963 20.828 8.109 1 98.62 135 CYS B CA 1
ATOM 2970 C C . CYS B 1 135 ? 0.999 20.172 9.484 1 98.62 135 CYS B C 1
ATOM 2972 O O . CYS B 1 135 ? 1.533 20.75 10.438 1 98.62 135 CYS B O 1
ATOM 2974 N N . MET B 1 136 ? 0.429 18.984 9.539 1 98.75 136 MET B N 1
ATOM 2975 C CA . MET B 1 136 ? 0.468 18.156 10.734 1 98.75 136 MET B CA 1
ATOM 2976 C C . MET B 1 136 ? 0.929 16.734 10.398 1 98.75 136 MET B C 1
ATOM 2978 O O . MET B 1 136 ? 0.656 16.234 9.305 1 98.75 136 MET B O 1
ATOM 2982 N N . THR B 1 137 ? 1.619 16.125 11.344 1 98.94 137 THR B N 1
ATOM 2983 C CA . THR B 1 137 ? 1.879 14.688 11.391 1 98.94 137 THR B CA 1
ATOM 2984 C C . THR B 1 137 ? 1.043 14.023 12.477 1 98.94 137 THR B C 1
ATOM 2986 O O . THR B 1 137 ? 0.974 14.516 13.602 1 98.94 137 THR B O 1
ATOM 2989 N N . TYR B 1 138 ? 0.339 12.961 12.156 1 99 138 TYR B N 1
ATOM 2990 C CA . TYR B 1 138 ? -0.445 12.203 13.125 1 99 138 TYR B CA 1
ATOM 2991 C C . TYR B 1 138 ? 0.284 10.93 13.531 1 99 138 TYR B C 1
ATOM 2993 O O . TYR B 1 138 ? 0.595 10.078 12.695 1 99 138 TYR B O 1
ATOM 3001 N N . VAL B 1 139 ? 0.542 10.805 14.836 1 98.94 139 VAL B N 1
ATOM 3002 C CA . VAL B 1 139 ? 1.347 9.688 15.336 1 98.94 139 VAL B CA 1
ATOM 3003 C C . VAL B 1 139 ? 0.455 8.703 16.078 1 98.94 139 VAL B C 1
ATOM 3005 O O . VAL B 1 139 ? -0.271 9.086 17 1 98.94 139 VAL B O 1
ATOM 3008 N N . TRP B 1 140 ? 0.485 7.504 15.602 1 98.69 140 TRP B N 1
ATOM 3009 C CA . TRP B 1 140 ? -0.187 6.375 16.234 1 98.69 140 TRP B CA 1
ATOM 3010 C C . TRP B 1 140 ? 0.799 5.543 17.047 1 98.69 140 TRP B C 1
ATOM 3012 O O . TRP B 1 140 ? 1.239 4.48 16.609 1 98.69 140 TRP B O 1
ATOM 3022 N N . HIS B 1 141 ? 1.031 5.93 18.312 1 98.25 141 HIS B N 1
ATOM 3023 C CA . HIS B 1 141 ? 2.086 5.34 19.125 1 98.25 141 HIS B CA 1
ATOM 3024 C C . HIS B 1 141 ? 1.836 3.854 19.359 1 98.25 141 HIS B C 1
ATOM 3026 O O . HIS B 1 141 ? 2.771 3.049 19.328 1 98.25 141 HIS B O 1
ATOM 3032 N N . ASP B 1 142 ? 0.575 3.447 19.516 1 96.25 142 ASP B N 1
ATOM 3033 C CA . ASP B 1 142 ? 0.253 2.059 19.828 1 96.25 142 ASP B CA 1
ATOM 3034 C C . ASP B 1 142 ? 0.75 1.116 18.734 1 96.25 142 ASP B C 1
ATOM 3036 O O . ASP B 1 142 ? 1.093 -0.035 19.016 1 96.25 142 ASP B O 1
ATOM 3040 N N . LEU B 1 143 ? 0.765 1.641 17.516 1 96.75 143 LEU B N 1
ATOM 3041 C CA . LEU B 1 143 ? 1.18 0.788 16.406 1 96.75 143 LEU B CA 1
ATOM 3042 C C . LEU B 1 143 ? 2.482 1.287 15.797 1 96.75 143 LEU B C 1
ATOM 3044 O O . LEU B 1 143 ? 2.906 0.801 14.75 1 96.75 143 LEU B O 1
ATOM 3048 N N . ARG B 1 144 ? 3.104 2.301 16.391 1 97.94 144 ARG B N 1
ATOM 3049 C CA . ARG B 1 144 ? 4.375 2.873 15.961 1 97.94 144 ARG B CA 1
ATOM 3050 C C . ARG B 1 144 ? 4.316 3.291 14.5 1 97.94 144 ARG B C 1
ATOM 3052 O O . ARG B 1 144 ? 5.176 2.908 13.703 1 97.94 144 ARG B O 1
ATOM 3059 N N . LYS B 1 145 ? 3.264 4.02 14.148 1 98.81 145 LYS B N 1
ATOM 3060 C CA . LYS B 1 145 ? 3.035 4.582 12.82 1 98.81 145 LYS B CA 1
ATOM 3061 C C . LYS B 1 145 ? 2.883 6.098 12.883 1 98.81 145 LYS B C 1
ATOM 3063 O O . LYS B 1 145 ? 2.352 6.633 13.859 1 98.81 145 LYS B O 1
ATOM 3068 N N . ALA B 1 146 ? 3.365 6.734 11.883 1 98.94 146 ALA B N 1
ATOM 3069 C CA . ALA B 1 146 ? 3.139 8.172 11.758 1 98.94 146 ALA B CA 1
ATOM 3070 C C . ALA B 1 146 ? 2.729 8.531 10.328 1 98.94 146 ALA B C 1
ATOM 3072 O O . ALA B 1 146 ? 3.332 8.062 9.367 1 98.94 146 ALA B O 1
ATOM 3073 N N . PHE B 1 147 ? 1.694 9.281 10.203 1 99 147 PHE B N 1
ATOM 3074 C CA . PHE B 1 147 ? 1.207 9.812 8.938 1 99 147 PHE B CA 1
ATOM 3075 C C . PHE B 1 147 ? 1.72 11.234 8.719 1 99 147 PHE B C 1
ATOM 3077 O O . PHE B 1 147 ? 1.229 12.18 9.336 1 99 147 PHE B O 1
ATOM 3084 N N . THR B 1 148 ? 2.648 11.398 7.789 1 99 148 THR B N 1
ATOM 3085 C CA . THR B 1 148 ? 3.518 12.57 7.789 1 99 148 THR B CA 1
ATOM 3086 C C . THR B 1 148 ? 3.023 13.609 6.789 1 99 148 THR B C 1
ATOM 3088 O O . THR B 1 148 ? 3.604 14.695 6.672 1 99 148 THR B O 1
ATOM 3091 N N . GLY B 1 149 ? 1.898 13.242 6.07 1 98.81 149 GLY B N 1
ATOM 3092 C CA . GLY B 1 149 ? 1.486 14.172 5.031 1 98.81 149 GLY B CA 1
ATOM 3093 C C . GLY B 1 149 ? 2.6 14.508 4.055 1 98.81 149 GLY B C 1
ATOM 3094 O O . GLY B 1 149 ? 3.262 13.609 3.529 1 98.81 149 GLY B O 1
ATOM 3095 N N . ASP B 1 150 ? 2.766 15.836 3.84 1 98.5 150 ASP B N 1
ATOM 3096 C CA . ASP B 1 150 ? 3.773 16.25 2.871 1 98.5 150 ASP B CA 1
ATOM 3097 C C . ASP B 1 150 ? 5.02 16.797 3.574 1 98.5 150 ASP B C 1
ATOM 3099 O O . ASP B 1 150 ? 5.973 17.219 2.918 1 98.5 150 ASP B O 1
ATOM 3103 N N . ALA B 1 151 ? 4.996 16.781 4.91 1 98.81 151 ALA B N 1
ATOM 3104 C CA . ALA B 1 151 ? 6.195 17.234 5.609 1 98.81 151 ALA B CA 1
ATOM 3105 C C . ALA B 1 151 ? 7.395 16.359 5.285 1 98.81 151 ALA B C 1
ATOM 3107 O O . ALA B 1 151 ? 8.461 16.859 4.934 1 98.81 151 ALA B O 1
ATOM 3108 N N . LEU B 1 152 ? 7.223 15.102 5.391 1 98.94 152 LEU B N 1
ATOM 3109 C CA . LEU B 1 152 ? 8.242 14.109 5.062 1 98.94 152 LEU B CA 1
ATOM 3110 C C . LEU B 1 152 ? 7.684 13.055 4.117 1 98.94 152 LEU B C 1
ATOM 3112 O O . LEU B 1 152 ? 6.613 12.492 4.363 1 98.94 152 LEU B O 1
ATOM 3116 N N . LEU B 1 153 ? 8.352 12.867 3.02 1 98.88 153 LEU B N 1
ATOM 3117 C CA . LEU B 1 153 ? 8.055 11.82 2.045 1 98.88 153 LEU B CA 1
ATOM 3118 C C . LEU B 1 153 ? 9.133 10.734 2.066 1 98.88 153 LEU B C 1
ATOM 3120 O O . LEU B 1 153 ? 10.094 10.836 2.828 1 98.88 153 LEU B O 1
ATOM 3124 N N . ILE B 1 154 ? 8.969 9.625 1.342 1 98.81 154 ILE B N 1
ATOM 3125 C CA . ILE B 1 154 ? 9.984 8.578 1.266 1 98.81 154 ILE B CA 1
ATOM 3126 C C . ILE B 1 154 ? 11.172 9.062 0.438 1 98.81 154 ILE B C 1
ATOM 3128 O O . ILE B 1 154 ? 11.039 9.289 -0.767 1 98.81 154 ILE B O 1
ATOM 3132 N N . ARG B 1 155 ? 12.297 9.211 1.134 1 98.69 155 ARG B N 1
ATOM 3133 C CA . ARG B 1 155 ? 13.523 9.727 0.528 1 98.69 155 ARG B CA 1
ATOM 3134 C C . ARG B 1 155 ? 13.312 11.133 -0.03 1 98.69 155 ARG B C 1
ATOM 3136 O O . ARG B 1 155 ? 13.797 11.453 -1.116 1 98.69 155 ARG B O 1
ATOM 3143 N N . GLY B 1 156 ? 12.516 11.961 0.682 1 98.25 156 GLY B N 1
ATOM 3144 C CA . GLY B 1 156 ? 12.25 13.328 0.272 1 98.25 156 GLY B CA 1
ATOM 3145 C C . GLY B 1 156 ? 11.375 14.086 1.25 1 98.25 156 GLY B C 1
ATOM 3146 O O . GLY B 1 156 ? 11.273 13.711 2.422 1 98.25 156 GLY B O 1
ATOM 3147 N N . CYS B 1 157 ? 10.828 15.164 0.819 1 98.44 157 CYS B N 1
ATOM 3148 C CA . CYS B 1 157 ? 9.898 15.984 1.583 1 98.44 157 CYS B CA 1
ATOM 3149 C C . CYS B 1 157 ? 9.07 16.875 0.66 1 98.44 157 CYS B C 1
ATOM 3151 O O . CYS B 1 157 ? 9.32 16.922 -0.545 1 98.44 157 CYS B O 1
ATOM 3153 N N . GLY B 1 158 ? 8.102 17.5 1.221 1 97.31 158 GLY B N 1
ATOM 3154 C CA . GLY B 1 158 ? 7.27 18.406 0.444 1 97.31 158 GLY B CA 1
ATOM 3155 C C . GLY B 1 158 ? 8 19.656 0.013 1 97.31 158 GLY B C 1
ATOM 3156 O O . GLY B 1 158 ? 8.992 20.047 0.637 1 97.31 158 GLY B O 1
ATOM 3157 N N . ARG B 1 159 ? 7.48 20.266 -1.004 1 96.25 159 ARG B N 1
ATOM 3158 C CA . ARG B 1 159 ? 8.047 21.5 -1.516 1 96.25 159 ARG B CA 1
ATOM 3159 C C . ARG B 1 159 ? 7.824 22.656 -0.533 1 96.25 159 ARG B C 1
ATOM 3161 O O . ARG B 1 159 ? 6.973 22.562 0.351 1 96.25 159 ARG B O 1
ATOM 3168 N N . THR B 1 160 ? 8.555 23.703 -0.677 1 97.12 160 THR B N 1
ATOM 3169 C CA . THR B 1 160 ? 8.469 24.828 0.246 1 97.12 160 THR B CA 1
ATOM 3170 C C . THR B 1 160 ? 8.398 26.141 -0.516 1 97.12 160 THR B C 1
ATOM 3172 O O . THR B 1 160 ? 8.672 27.203 0.049 1 97.12 160 THR B O 1
ATOM 3175 N N . ASP B 1 161 ? 8.102 26.094 -1.729 1 93.88 161 ASP B N 1
ATOM 3176 C CA . ASP B 1 161 ? 8.148 27.312 -2.539 1 93.88 161 ASP B CA 1
ATOM 3177 C C . ASP B 1 161 ? 6.75 27.859 -2.793 1 93.88 161 ASP B C 1
ATOM 3179 O O . ASP B 1 161 ? 6.59 28.891 -3.457 1 93.88 161 ASP B O 1
ATOM 3183 N N . PHE B 1 162 ? 5.73 27.203 -2.277 1 88.25 162 PHE B N 1
ATOM 3184 C CA . PHE B 1 162 ? 4.352 27.656 -2.381 1 88.25 162 PHE B CA 1
ATOM 3185 C C . PHE B 1 162 ? 3.656 27.578 -1.025 1 88.25 162 PHE B C 1
ATOM 3187 O O . PHE B 1 162 ? 4.219 27.062 -0.058 1 88.25 162 PHE B O 1
ATOM 3194 N N . GLN B 1 163 ? 2.377 28.094 -0.883 1 85.75 163 GLN B N 1
ATOM 3195 C CA . GLN B 1 163 ? 1.486 28 0.269 1 85.75 163 GLN B CA 1
ATOM 3196 C C . GLN B 1 163 ? 2.221 28.359 1.559 1 85.75 163 GLN B C 1
ATOM 3198 O O . GLN B 1 163 ? 2.176 27.609 2.533 1 85.75 163 GLN B O 1
ATOM 3203 N N . GLN B 1 164 ? 3.047 29.375 1.56 1 90.12 164 GLN B N 1
ATOM 3204 C CA . GLN B 1 164 ? 3.762 29.875 2.734 1 90.12 164 GLN B CA 1
ATOM 3205 C C . GLN B 1 164 ? 4.949 28.969 3.068 1 90.12 164 GLN B C 1
ATOM 3207 O O . GLN B 1 164 ? 5.363 28.891 4.227 1 90.12 164 GLN B O 1
ATOM 3212 N N . GLY B 1 165 ? 5.449 28.25 2.174 1 95.69 165 GLY B N 1
ATOM 3213 C CA . GLY B 1 165 ? 6.555 27.328 2.383 1 95.69 165 GLY B CA 1
ATOM 3214 C C . GLY B 1 165 ? 7.797 28 2.93 1 95.69 165 GLY B C 1
ATOM 3215 O O . GLY B 1 165 ? 8.109 29.125 2.566 1 95.69 165 GLY B O 1
ATOM 3216 N N . ASN B 1 166 ? 8.461 27.328 3.816 1 98.31 166 ASN B N 1
ATOM 3217 C CA . ASN B 1 166 ? 9.688 27.75 4.477 1 98.31 166 ASN B CA 1
ATOM 3218 C C . ASN B 1 166 ? 10.633 26.578 4.738 1 98.31 166 ASN B C 1
ATOM 3220 O O . ASN B 1 166 ? 10.398 25.797 5.652 1 98.31 166 ASN B O 1
ATOM 3224 N N . PRO B 1 167 ? 11.688 26.484 3.994 1 98.44 167 PRO B N 1
ATOM 3225 C CA . PRO B 1 167 ? 12.547 25.312 4.121 1 98.44 167 PRO B CA 1
ATOM 3226 C C . PRO B 1 167 ? 13.219 25.219 5.488 1 98.44 167 PRO B C 1
ATOM 3228 O O . PRO B 1 167 ? 13.445 24.109 5.996 1 98.44 167 PRO B O 1
ATOM 3231 N N . GLU B 1 168 ? 13.57 26.375 6.105 1 98.75 168 GLU B N 1
ATOM 3232 C CA . GLU B 1 168 ? 14.156 26.328 7.441 1 98.75 168 GLU B CA 1
ATOM 3233 C C . GLU B 1 168 ? 13.18 25.734 8.453 1 98.75 168 GLU B C 1
ATOM 3235 O O . GLU B 1 168 ? 13.555 24.875 9.258 1 98.75 168 GLU B O 1
ATOM 3240 N N . LEU B 1 169 ? 12.008 26.203 8.352 1 98.75 169 LEU B N 1
ATOM 3241 C CA . LEU B 1 169 ? 10.969 25.734 9.266 1 98.75 169 LEU B CA 1
ATOM 3242 C C . LEU B 1 169 ? 10.68 24.25 9.023 1 98.75 169 LEU B C 1
ATOM 3244 O O . LEU B 1 169 ? 10.492 23.484 9.977 1 98.75 169 LEU B O 1
ATOM 3248 N N . LEU B 1 170 ? 10.648 23.828 7.777 1 98.88 170 LEU B N 1
ATOM 3249 C CA . LEU B 1 170 ? 10.391 22.438 7.457 1 98.88 170 LEU B CA 1
ATOM 3250 C C . LEU B 1 170 ? 11.484 21.531 8.039 1 98.88 170 LEU B C 1
ATOM 3252 O O . LEU B 1 170 ? 11.188 20.5 8.633 1 98.88 170 LEU B O 1
ATOM 3256 N N . TYR B 1 171 ? 12.703 21.922 7.855 1 98.88 171 TYR B N 1
ATOM 3257 C CA . TYR B 1 171 ? 13.836 21.156 8.383 1 98.88 171 TYR B CA 1
ATOM 3258 C C . TYR B 1 171 ? 13.688 20.938 9.883 1 98.88 171 TYR B C 1
ATOM 3260 O O . TYR B 1 171 ? 13.812 19.812 10.367 1 98.88 171 TYR B O 1
ATOM 3268 N N . ASP B 1 172 ? 13.422 22 10.594 1 98.88 172 ASP B N 1
ATOM 3269 C CA . ASP B 1 172 ? 13.297 21.938 12.047 1 98.88 172 ASP B CA 1
ATOM 3270 C C . ASP B 1 172 ? 12.109 21.062 12.453 1 98.88 172 ASP B C 1
ATOM 3272 O O . ASP B 1 172 ? 12.211 20.25 13.383 1 98.88 172 ASP B O 1
ATOM 3276 N N . SER B 1 173 ? 10.984 21.266 11.789 1 98.88 173 SER B N 1
ATOM 3277 C CA . SER B 1 173 ? 9.766 20.516 12.086 1 98.88 173 SER B CA 1
ATOM 3278 C C . SER B 1 173 ? 9.984 19.016 11.891 1 98.88 173 SER B C 1
ATOM 3280 O O . SER B 1 173 ? 9.641 18.219 12.766 1 98.88 173 SER B O 1
ATOM 3282 N N . VAL B 1 174 ? 10.547 18.625 10.75 1 98.94 174 VAL B N 1
ATOM 3283 C CA . VAL B 1 174 ? 10.711 17.203 10.422 1 98.94 174 VAL B CA 1
ATOM 3284 C C . VAL B 1 174 ? 11.68 16.562 11.406 1 98.94 174 VAL B C 1
ATOM 3286 O O . VAL B 1 174 ? 11.414 15.469 11.922 1 98.94 174 VAL B O 1
ATOM 3289 N N . HIS B 1 175 ? 12.781 17.219 11.711 1 98.94 175 HIS B N 1
ATOM 3290 C CA . HIS B 1 175 ? 13.781 16.625 12.602 1 98.94 175 HIS B CA 1
ATOM 3291 C C . HIS B 1 17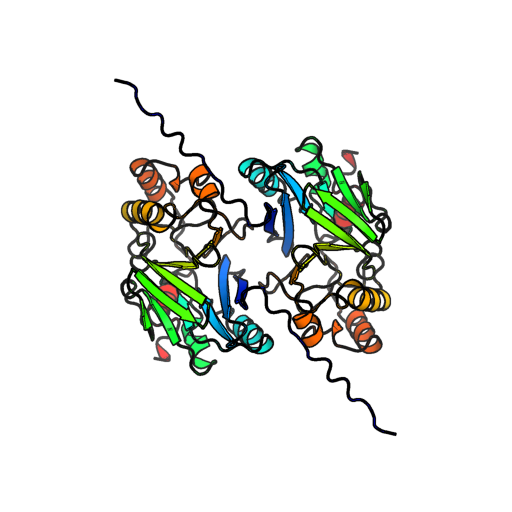5 ? 13.266 16.547 14.031 1 98.94 175 HIS B C 1
ATOM 3293 O O . HIS B 1 175 ? 13.508 15.547 14.719 1 98.94 175 HIS B O 1
ATOM 3299 N N . SER B 1 176 ? 12.523 17.547 14.461 1 98.88 176 SER B N 1
ATOM 3300 C CA . SER B 1 176 ? 12.117 17.578 15.867 1 98.88 176 SER B CA 1
ATOM 3301 C C . SER B 1 176 ? 10.852 16.75 16.094 1 98.88 176 SER B C 1
ATOM 3303 O O . SER B 1 176 ? 10.656 16.188 17.172 1 98.88 176 SER B O 1
ATOM 3305 N N . GLN B 1 177 ? 9.961 16.641 15.102 1 98.94 177 GLN B N 1
ATOM 3306 C CA . GLN B 1 177 ? 8.633 16.094 15.359 1 98.94 177 GLN B CA 1
ATOM 3307 C C . GLN B 1 177 ? 8.484 14.703 14.734 1 98.94 177 GLN B C 1
ATOM 3309 O O . GLN B 1 177 ? 7.645 13.914 15.164 1 98.94 177 GLN B O 1
ATOM 3314 N N . ILE B 1 178 ? 9.242 14.398 13.703 1 98.94 178 ILE B N 1
ATOM 3315 C CA . ILE B 1 178 ? 9.102 13.125 13.008 1 98.94 178 ILE B CA 1
ATOM 3316 C C . ILE B 1 178 ? 10.352 12.273 13.234 1 98.94 178 ILE B C 1
ATOM 3318 O O . ILE B 1 178 ? 10.281 11.211 13.852 1 98.94 178 ILE B O 1
ATOM 3322 N N . LEU B 1 179 ? 11.539 12.797 12.898 1 98.94 179 LEU B N 1
ATOM 3323 C CA . LEU B 1 179 ? 12.766 12.008 12.938 1 98.94 179 LEU B CA 1
ATOM 3324 C C . LEU B 1 179 ? 13.289 11.875 14.359 1 98.94 179 LEU B C 1
ATOM 3326 O O . LEU B 1 179 ? 14.25 11.148 14.609 1 98.94 179 LEU B O 1
ATOM 3330 N N . SER B 1 180 ? 12.602 12.531 15.273 1 98.88 180 SER B N 1
ATOM 3331 C CA . SER B 1 180 ? 12.883 12.359 16.703 1 98.88 180 SER B CA 1
ATOM 3332 C C . SER B 1 180 ? 12.148 11.148 17.266 1 98.88 180 SER B C 1
ATOM 3334 O O . SER B 1 180 ? 12.438 10.703 18.375 1 98.88 180 SER B O 1
ATOM 3336 N N . LEU B 1 181 ? 11.195 10.57 16.531 1 98.88 181 LEU B N 1
ATOM 3337 C CA . LEU B 1 181 ? 10.531 9.344 16.953 1 98.88 181 LEU B CA 1
ATOM 3338 C C . LEU B 1 181 ? 11.508 8.172 16.969 1 98.88 181 LEU B C 1
ATOM 3340 O O . LEU B 1 181 ? 12.562 8.234 16.328 1 98.88 181 LEU B O 1
ATOM 3344 N N . PRO B 1 182 ? 11.109 7.09 17.719 1 98.69 182 PRO B N 1
ATOM 3345 C CA . PRO B 1 182 ? 11.969 5.902 17.672 1 98.69 182 PRO B CA 1
ATOM 3346 C C . PRO B 1 182 ? 12.195 5.387 16.25 1 98.69 182 PRO B C 1
ATOM 3348 O O . PRO B 1 182 ? 11.289 5.469 15.414 1 98.69 182 PRO B O 1
ATOM 3351 N N . GLU B 1 183 ? 13.289 4.844 16 1 98 183 GLU B N 1
ATOM 3352 C CA . GLU B 1 183 ? 13.773 4.477 14.68 1 98 183 GLU B CA 1
ATOM 3353 C C . GLU B 1 183 ? 12.883 3.422 14.031 1 98 183 GLU B C 1
ATOM 3355 O O . GLU B 1 183 ? 12.844 3.295 12.812 1 98 183 GLU B O 1
ATOM 3360 N N . ASP B 1 184 ? 12.164 2.701 14.844 1 96.94 184 ASP B N 1
ATOM 3361 C CA . ASP B 1 184 ? 11.391 1.586 14.312 1 96.94 184 ASP B CA 1
ATOM 3362 C C . ASP B 1 184 ? 9.969 2.025 13.945 1 96.94 184 ASP B C 1
ATOM 3364 O O . ASP B 1 184 ? 9.141 1.201 13.562 1 96.94 184 ASP B O 1
ATOM 3368 N N . TYR B 1 185 ? 9.672 3.334 14.047 1 98.62 185 TYR B N 1
ATOM 3369 C CA . TYR B 1 185 ? 8.367 3.822 13.609 1 98.62 185 TYR B CA 1
ATOM 3370 C C . TYR B 1 185 ? 8.266 3.811 12.086 1 98.62 185 TYR B C 1
ATOM 3372 O O . TYR B 1 185 ? 9.195 4.23 11.391 1 98.62 185 TYR B O 1
ATOM 3380 N N . TYR B 1 186 ? 7.137 3.254 11.625 1 98.75 186 TYR B N 1
ATOM 3381 C CA . TYR B 1 186 ? 6.816 3.338 10.203 1 98.75 186 TYR B CA 1
ATOM 3382 C C . TYR B 1 186 ? 6.234 4.703 9.859 1 98.75 186 TYR B C 1
ATOM 3384 O O . TYR B 1 186 ? 5.441 5.258 10.617 1 98.75 186 TYR B O 1
ATOM 3392 N N . LEU B 1 187 ? 6.688 5.234 8.75 1 98.94 187 LEU B N 1
ATOM 3393 C CA . LEU B 1 187 ? 6.188 6.508 8.258 1 98.94 187 LEU B CA 1
ATOM 3394 C C . LEU B 1 187 ? 5.344 6.312 7 1 98.94 187 LEU B C 1
ATOM 3396 O O . LEU B 1 187 ? 5.73 5.562 6.098 1 98.94 187 LEU B O 1
ATOM 3400 N N . TYR B 1 188 ? 4.176 6.902 6.977 1 98.94 188 TYR B N 1
ATOM 3401 C CA . TYR B 1 188 ? 3.203 6.832 5.895 1 98.94 188 TYR B CA 1
ATOM 3402 C C . TYR B 1 188 ? 2.912 8.219 5.332 1 98.94 188 TYR B C 1
ATOM 3404 O O . TYR B 1 188 ? 2.051 8.938 5.852 1 98.94 188 TYR B O 1
ATOM 3412 N N . PRO B 1 189 ? 3.58 8.625 4.234 1 98.94 189 PRO B N 1
ATOM 3413 C CA . PRO B 1 189 ? 3.438 9.969 3.67 1 98.94 189 PRO B CA 1
ATOM 3414 C C . PRO B 1 189 ? 2.172 10.125 2.83 1 98.94 189 PRO B C 1
ATOM 3416 O O . PRO B 1 189 ? 1.442 9.156 2.617 1 98.94 189 PRO B O 1
ATOM 3419 N N . ALA B 1 190 ? 1.963 11.297 2.383 1 98.75 190 ALA B N 1
ATOM 3420 C CA . ALA B 1 190 ? 0.796 11.586 1.551 1 98.75 190 ALA B CA 1
ATOM 3421 C C . ALA B 1 190 ? 1.029 11.141 0.109 1 98.75 190 ALA B C 1
ATOM 3423 O O . ALA B 1 190 ? 0.076 10.891 -0.631 1 98.75 190 ALA B O 1
ATOM 3424 N N . HIS B 1 191 ? 2.322 11.094 -0.247 1 98.19 191 HIS B N 1
ATOM 3425 C CA . HIS B 1 191 ? 2.621 10.781 -1.64 1 98.19 191 HIS B CA 1
ATOM 3426 C C . HIS B 1 191 ? 3.861 9.906 -1.753 1 98.19 191 HIS B C 1
ATOM 3428 O O . HIS B 1 191 ? 4.75 9.961 -0.9 1 98.19 191 HIS B O 1
ATOM 3434 N N . ASP B 1 192 ? 3.893 9.148 -2.768 1 97.81 192 ASP B N 1
ATOM 3435 C CA . ASP B 1 192 ? 5.102 8.547 -3.326 1 97.81 192 ASP B CA 1
ATOM 3436 C C . ASP B 1 192 ? 4.965 8.344 -4.832 1 97.81 192 ASP B C 1
ATOM 3438 O O . ASP B 1 192 ? 3.906 7.938 -5.316 1 97.81 192 ASP B O 1
ATOM 3442 N N . TYR B 1 193 ? 6.016 8.586 -5.496 1 96.31 193 TYR B N 1
ATOM 3443 C CA . TYR B 1 193 ? 5.961 8.539 -6.953 1 96.31 193 TYR B CA 1
ATOM 3444 C C . TYR B 1 193 ? 6.844 7.426 -7.496 1 96.31 193 TYR B C 1
ATOM 3446 O O . TYR B 1 193 ? 7.074 7.34 -8.703 1 96.31 193 TYR B O 1
ATOM 3454 N N . LYS B 1 194 ? 7.355 6.625 -6.609 1 96.88 194 LYS B N 1
ATOM 3455 C CA . LYS B 1 194 ? 8.305 5.598 -7.02 1 96.88 194 LYS B CA 1
ATOM 3456 C C . LYS B 1 194 ? 7.793 4.203 -6.676 1 96.88 194 LYS B C 1
ATOM 3458 O O . LYS B 1 194 ? 8.531 3.221 -6.773 1 96.88 194 LYS B O 1
ATOM 3463 N N . GLY B 1 195 ? 6.633 4.09 -6.203 1 97.62 195 GLY B N 1
ATOM 3464 C CA . GLY B 1 195 ? 6.02 2.797 -5.949 1 97.62 195 GLY B CA 1
ATOM 3465 C C . GLY B 1 195 ? 6.281 2.279 -4.547 1 97.62 195 GLY B C 1
ATOM 3466 O O . GLY B 1 195 ? 6.078 1.095 -4.27 1 97.62 195 GLY B O 1
ATOM 3467 N N . MET B 1 196 ? 6.816 3.178 -3.68 1 98.5 196 MET B N 1
ATOM 3468 C CA . MET B 1 196 ? 7 2.818 -2.275 1 98.5 196 MET B CA 1
ATOM 3469 C C . MET B 1 196 ? 5.75 3.135 -1.466 1 98.5 196 MET B C 1
ATOM 3471 O O . MET B 1 196 ? 5.043 4.102 -1.76 1 98.5 196 MET B O 1
ATOM 3475 N N . THR B 1 197 ? 5.512 2.297 -0.445 1 98.44 197 THR B N 1
ATOM 3476 C CA . THR B 1 197 ? 4.273 2.484 0.304 1 98.44 197 THR B CA 1
ATOM 3477 C C . THR B 1 197 ? 4.562 3.006 1.708 1 98.44 197 THR B C 1
ATOM 3479 O O . THR B 1 197 ? 3.682 3.572 2.359 1 98.44 197 THR B O 1
ATOM 3482 N N . THR B 1 198 ? 5.723 2.758 2.197 1 98.75 198 THR B N 1
ATOM 3483 C CA . THR B 1 198 ? 6.074 3.145 3.559 1 98.75 198 THR B CA 1
ATOM 3484 C C . THR B 1 198 ? 7.586 3.203 3.734 1 98.75 198 THR B C 1
ATOM 3486 O O . THR B 1 198 ? 8.336 2.754 2.863 1 98.75 198 THR B O 1
ATOM 3489 N N . THR B 1 199 ? 8.039 3.877 4.734 1 98.81 199 THR B N 1
ATOM 3490 C CA . THR B 1 199 ? 9.422 3.938 5.195 1 98.81 199 THR B CA 1
ATOM 3491 C C . THR B 1 199 ? 9.484 3.941 6.719 1 98.81 199 THR B C 1
ATOM 3493 O O . THR B 1 199 ? 8.5 3.615 7.387 1 98.81 199 THR B O 1
ATOM 3496 N N . THR B 1 200 ? 10.656 4.117 7.285 1 98.75 200 THR B N 1
ATOM 3497 C CA . THR B 1 200 ? 10.805 4.203 8.734 1 98.75 200 THR B CA 1
ATOM 3498 C C . THR B 1 200 ? 11.656 5.41 9.117 1 98.75 200 THR B C 1
ATOM 3500 O O . THR B 1 200 ? 12.336 5.996 8.273 1 98.75 200 THR B O 1
ATOM 3503 N N . VAL B 1 201 ? 11.531 5.738 10.328 1 98.88 201 VAL B N 1
ATOM 3504 C CA . VAL B 1 201 ? 12.391 6.793 10.859 1 98.88 201 VAL B CA 1
ATOM 3505 C C . VAL B 1 201 ? 13.859 6.445 10.617 1 98.88 201 VAL B C 1
ATOM 3507 O O . VAL B 1 201 ? 14.625 7.281 10.141 1 98.88 201 VAL B O 1
ATOM 3510 N N . TRP B 1 202 ? 14.227 5.242 10.859 1 98.69 202 TRP B N 1
ATOM 3511 C CA . TRP B 1 202 ? 15.602 4.801 10.656 1 98.69 202 TRP B CA 1
ATOM 3512 C C . TRP B 1 202 ? 16.031 5.023 9.211 1 98.69 202 TRP B C 1
ATOM 3514 O O . TRP B 1 202 ? 17.109 5.551 8.945 1 98.69 202 TRP B O 1
ATOM 3524 N N . GLU B 1 203 ? 15.234 4.633 8.312 1 98.81 203 GLU B N 1
ATOM 3525 C CA . GLU B 1 203 ? 15.562 4.754 6.898 1 98.81 203 GLU B CA 1
ATOM 3526 C C . GLU B 1 203 ? 15.773 6.211 6.508 1 98.81 203 GLU B C 1
ATOM 3528 O O . GLU B 1 203 ? 16.719 6.531 5.785 1 98.81 203 GLU B O 1
ATOM 3533 N N . GLU B 1 204 ? 14.891 7.07 6.957 1 98.94 204 GLU B N 1
ATOM 3534 C CA . GLU B 1 204 ? 14.953 8.461 6.523 1 98.94 204 GLU B CA 1
ATOM 3535 C C . GLU B 1 204 ? 16.125 9.195 7.184 1 98.94 204 GLU B C 1
ATOM 3537 O O . GLU B 1 204 ? 16.703 10.094 6.582 1 98.94 204 GLU B O 1
ATOM 3542 N N . LEU B 1 205 ? 16.438 8.789 8.375 1 98.88 205 LEU B N 1
ATOM 3543 C CA . LEU B 1 205 ? 17.625 9.344 9.023 1 98.88 205 LEU B CA 1
ATOM 3544 C C . LEU B 1 205 ? 18.875 8.992 8.25 1 98.88 205 LEU B C 1
ATOM 3546 O O . LEU B 1 205 ? 19.844 9.758 8.25 1 98.88 205 LEU B O 1
ATOM 3550 N N . LYS B 1 206 ? 18.859 7.953 7.492 1 98.56 206 LYS B N 1
ATOM 3551 C CA . LYS B 1 206 ? 20.078 7.445 6.867 1 98.56 206 LYS B CA 1
ATOM 3552 C C . LYS B 1 206 ? 20.109 7.793 5.383 1 98.56 206 LYS B C 1
ATOM 3554 O O . LYS B 1 206 ? 21.188 8.047 4.828 1 98.56 206 LYS B O 1
ATOM 3559 N N . TYR B 1 207 ? 18.906 7.797 4.797 1 98.69 207 TYR B N 1
ATOM 3560 C CA . TYR B 1 207 ? 19 7.711 3.342 1 98.69 207 TYR B CA 1
ATOM 3561 C C . TYR B 1 207 ? 18.203 8.836 2.682 1 98.69 207 TYR B C 1
ATOM 3563 O O . TYR B 1 207 ? 18.203 8.969 1.456 1 98.69 207 TYR B O 1
ATOM 3571 N N . ASN B 1 208 ? 17.531 9.672 3.436 1 98.81 208 ASN B N 1
ATOM 3572 C CA . ASN B 1 208 ? 16.859 10.797 2.807 1 98.81 208 ASN B CA 1
ATOM 3573 C C . ASN B 1 208 ? 17.859 11.797 2.221 1 98.81 208 ASN B C 1
ATOM 3575 O O . ASN B 1 208 ? 18.656 12.383 2.953 1 98.81 208 ASN B O 1
ATOM 3579 N N . PRO B 1 209 ? 17.812 11.977 0.953 1 98.19 209 PRO B N 1
ATOM 3580 C CA . PRO B 1 209 ? 18.875 12.758 0.329 1 98.19 209 PRO B CA 1
ATOM 3581 C C . PRO B 1 209 ? 18.828 14.234 0.704 1 98.19 209 PRO B C 1
ATOM 3583 O O . PRO B 1 209 ? 19.781 14.977 0.455 1 98.19 209 PRO B O 1
ATOM 3586 N N . ARG B 1 210 ? 17.75 14.656 1.278 1 98.38 210 ARG B N 1
ATOM 3587 C CA . ARG B 1 210 ? 17.578 16.062 1.655 1 98.38 210 ARG B CA 1
ATOM 3588 C C . ARG B 1 210 ? 17.734 16.234 3.162 1 98.38 210 ARG B C 1
ATOM 3590 O O . ARG B 1 210 ? 18.531 17.078 3.613 1 98.38 210 ARG B O 1
ATOM 3597 N N . LEU B 1 211 ? 17.109 15.391 3.926 1 98.62 211 LEU B N 1
ATOM 3598 C CA . LEU B 1 211 ? 16.938 15.609 5.359 1 98.62 211 LEU B CA 1
ATOM 3599 C C . LEU B 1 211 ? 18.141 15.062 6.129 1 98.62 211 LEU B C 1
ATOM 3601 O O . LEU B 1 211 ? 18.266 15.297 7.332 1 98.62 211 LEU B O 1
ATOM 3605 N N . THR B 1 212 ? 19.047 14.359 5.426 1 98.62 212 THR B N 1
ATOM 3606 C CA . THR B 1 212 ? 20.297 13.914 6.047 1 98.62 212 THR B CA 1
ATOM 3607 C C . THR B 1 212 ? 21.359 15 5.98 1 98.62 212 THR B C 1
ATOM 3609 O O . THR B 1 212 ? 22.422 14.867 6.582 1 98.62 212 THR B O 1
ATOM 3612 N N . LYS B 1 213 ? 21.094 16.078 5.312 1 98.69 213 LYS B N 1
ATOM 3613 C CA . LYS B 1 213 ? 22.031 17.188 5.16 1 98.69 213 LYS B CA 1
ATOM 3614 C C . LYS B 1 213 ? 21.922 18.156 6.328 1 98.69 213 LYS B C 1
ATOM 3616 O O . LYS B 1 213 ? 20.969 18.109 7.105 1 98.69 213 LYS B O 1
ATOM 3621 N N . SER B 1 214 ? 22.922 19.047 6.41 1 98.69 214 SER B N 1
ATOM 3622 C CA . SER B 1 214 ? 22.781 20.156 7.352 1 98.69 214 SER B CA 1
ATOM 3623 C C . SER B 1 214 ? 21.625 21.062 6.977 1 98.69 214 SER B C 1
ATOM 3625 O O . SER B 1 214 ? 21.172 21.078 5.828 1 98.69 214 SER B O 1
ATOM 3627 N N . LYS B 1 215 ? 21.203 21.781 7.953 1 98.69 215 LYS B N 1
ATOM 3628 C CA . LYS B 1 215 ? 20.094 22.703 7.695 1 98.69 215 LYS B CA 1
ATOM 3629 C C . LYS B 1 215 ? 20.438 23.656 6.555 1 98.69 215 LYS B C 1
ATOM 3631 O O . LYS B 1 215 ? 19.609 23.891 5.668 1 98.69 215 LYS B O 1
ATOM 3636 N N . ALA B 1 216 ? 21.609 24.234 6.551 1 98.69 216 ALA B N 1
ATOM 3637 C CA . ALA B 1 216 ? 22.031 25.172 5.512 1 98.69 216 ALA B CA 1
ATOM 3638 C C . ALA B 1 216 ? 22.016 24.516 4.137 1 98.69 216 ALA B C 1
ATOM 3640 O O . ALA B 1 216 ? 21.547 25.109 3.16 1 98.69 216 ALA B O 1
ATOM 3641 N N . GLU B 1 217 ? 22.531 23.297 4.027 1 98.75 217 GLU B N 1
ATOM 3642 C CA . GLU B 1 217 ? 22.531 22.562 2.768 1 98.75 217 GLU B CA 1
ATOM 3643 C C . GLU B 1 217 ? 21.109 22.234 2.316 1 98.75 217 GLU B C 1
ATOM 3645 O O . GLU B 1 217 ? 20.797 22.344 1.129 1 98.75 217 GLU B O 1
ATOM 3650 N N . PHE B 1 218 ? 20.359 21.828 3.242 1 98.75 218 PHE B N 1
ATOM 3651 C CA . PHE B 1 218 ? 18.953 21.531 2.955 1 98.75 218 PHE B CA 1
ATOM 3652 C C . PHE B 1 218 ? 18.25 22.734 2.363 1 98.75 218 PHE B C 1
ATOM 3654 O O . PHE B 1 218 ? 17.578 22.641 1.338 1 98.75 218 PHE B O 1
ATOM 3661 N N . VAL B 1 219 ? 18.375 23.891 3.008 1 98.69 219 VAL B N 1
ATOM 3662 C CA . VAL B 1 219 ? 17.734 25.125 2.551 1 98.69 219 VAL B CA 1
ATOM 3663 C C . VAL B 1 219 ? 18.188 25.453 1.132 1 98.69 219 VAL B C 1
ATOM 3665 O O . VAL B 1 219 ? 17.391 25.844 0.283 1 98.69 219 VAL B O 1
ATOM 3668 N N . ASP B 1 220 ? 19.453 25.281 0.874 1 98.38 220 ASP B N 1
ATOM 3669 C CA . ASP B 1 220 ? 20 25.516 -0.461 1 98.38 220 ASP B CA 1
ATOM 3670 C C . ASP B 1 220 ? 19.359 24.578 -1.486 1 98.38 220 ASP B C 1
ATOM 3672 O O . ASP B 1 220 ? 18.984 25 -2.576 1 98.38 220 ASP B O 1
ATOM 3676 N N . ILE B 1 221 ? 19.266 23.328 -1.127 1 98.06 221 ILE B N 1
ATOM 3677 C CA . ILE B 1 221 ? 18.656 22.328 -2.004 1 98.06 221 ILE B CA 1
ATOM 3678 C C . ILE B 1 221 ? 17.203 22.734 -2.309 1 98.06 221 ILE B C 1
ATOM 3680 O O . ILE B 1 221 ? 16.812 22.781 -3.473 1 98.06 221 ILE B O 1
ATOM 3684 N N . MET B 1 222 ? 16.484 23.031 -1.261 1 98 222 MET B N 1
ATOM 3685 C CA . MET B 1 222 ? 15.062 23.312 -1.41 1 98 222 MET B CA 1
ATOM 3686 C C . MET B 1 222 ? 14.836 24.562 -2.248 1 98 222 MET B C 1
ATOM 3688 O O . MET B 1 222 ? 13.906 24.609 -3.055 1 98 222 MET B O 1
ATOM 3692 N N . ASN B 1 223 ? 15.641 25.562 -2.096 1 96.44 223 ASN B N 1
ATOM 3693 C CA . ASN B 1 223 ? 15.492 26.828 -2.811 1 96.44 223 ASN B CA 1
ATOM 3694 C C . ASN B 1 223 ? 15.859 26.688 -4.285 1 96.44 223 ASN B C 1
ATOM 3696 O O . ASN B 1 223 ? 15.531 27.547 -5.098 1 96.44 223 ASN B O 1
ATOM 3700 N N . ASN B 1 224 ? 16.484 25.531 -4.664 1 95.62 224 ASN B N 1
ATOM 3701 C CA . ASN B 1 224 ? 16.984 25.391 -6.027 1 95.62 224 ASN B CA 1
ATOM 3702 C C . ASN B 1 224 ? 16.344 24.188 -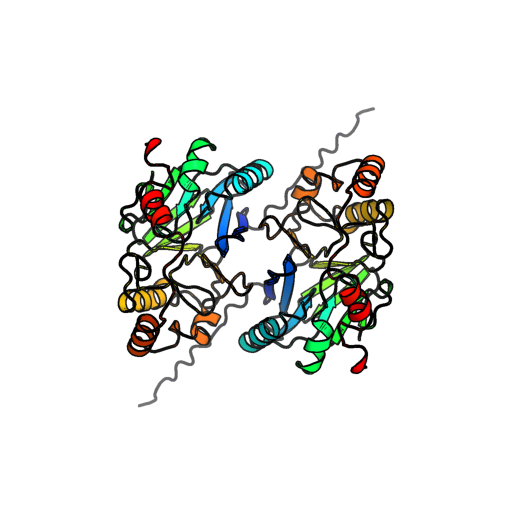6.73 1 95.62 224 ASN B C 1
ATOM 3704 O O . ASN B 1 224 ? 16.828 23.734 -7.762 1 95.62 224 ASN B O 1
ATOM 3708 N N . LEU B 1 225 ? 15.289 23.656 -6.234 1 92.19 225 LEU B N 1
ATOM 3709 C CA . LEU B 1 225 ? 14.625 22.484 -6.82 1 92.19 225 LEU B CA 1
ATOM 3710 C C . LEU B 1 225 ? 14.016 22.828 -8.172 1 92.19 225 LEU B C 1
ATOM 3712 O O . LEU B 1 225 ? 13.867 21.953 -9.031 1 92.19 225 LEU B O 1
ATOM 3716 N N . LYS B 1 226 ? 13.719 24.062 -8.516 1 88.5 226 LYS B N 1
ATOM 3717 C CA . LYS B 1 226 ? 13.141 24.516 -9.781 1 88.5 226 LYS B CA 1
ATOM 3718 C C . LYS B 1 226 ? 11.953 23.656 -10.188 1 88.5 226 LYS B C 1
ATOM 3720 O O . LYS B 1 226 ? 11.906 23.141 -11.312 1 88.5 226 LYS B O 1
ATOM 3725 N N . LEU B 1 227 ? 11.023 23.5 -9.383 1 87.75 227 LEU B N 1
ATOM 3726 C CA . LEU B 1 227 ? 9.875 22.641 -9.609 1 87.75 227 LEU B CA 1
ATOM 3727 C C . LEU B 1 227 ? 8.82 23.344 -10.461 1 87.75 227 LEU B C 1
ATOM 3729 O O . LEU B 1 227 ? 8.688 24.562 -10.398 1 87.75 227 LEU B O 1
ATOM 3733 N N . SER B 1 228 ? 8.102 22.562 -11.211 1 87.81 228 SER B N 1
ATOM 3734 C CA . SER B 1 228 ? 7.012 23.125 -12.008 1 87.81 228 SER B CA 1
ATOM 3735 C C . SER B 1 228 ? 5.867 23.594 -11.125 1 87.81 228 SER B C 1
ATOM 3737 O O . SER B 1 228 ? 5.688 23.109 -10.008 1 87.81 228 SER B O 1
ATOM 3739 N N . TYR B 1 229 ? 5.152 24.594 -11.648 1 85.19 229 TYR B N 1
ATOM 3740 C CA . TYR B 1 229 ? 3.943 25.047 -10.969 1 85.19 229 TYR B CA 1
ATOM 3741 C C . TYR B 1 229 ? 2.918 23.922 -10.867 1 85.19 229 TYR B C 1
ATOM 3743 O O . TYR B 1 229 ? 2.635 23.25 -11.859 1 85.19 229 TYR B O 1
ATOM 3751 N N . PRO B 1 230 ? 2.432 23.688 -9.688 1 83.75 230 PRO B N 1
ATOM 3752 C CA . PRO B 1 230 ? 1.46 22.594 -9.578 1 83.75 230 PRO B CA 1
ATOM 3753 C C . PRO B 1 230 ? 0.219 22.828 -10.438 1 83.75 230 PRO B C 1
ATOM 3755 O O . PRO B 1 230 ? -0.404 23.891 -10.359 1 83.75 230 PRO B O 1
ATOM 3758 N N . LYS B 1 231 ? -0.235 21.828 -11.125 1 87.31 231 LYS B N 1
ATOM 3759 C CA . LYS B 1 231 ? -1.305 21.953 -12.109 1 87.31 231 LYS B CA 1
ATOM 3760 C C . LYS B 1 231 ? -2.637 22.281 -11.445 1 87.31 231 LYS B C 1
ATOM 3762 O O . LYS B 1 231 ? -3.459 23 -12.008 1 87.31 231 LYS B O 1
ATOM 3767 N N . MET B 1 232 ? -2.824 21.828 -10.242 1 91.38 232 MET B N 1
ATOM 3768 C CA . MET B 1 232 ? -4.145 21.906 -9.633 1 91.38 232 MET B CA 1
ATOM 3769 C C . MET B 1 232 ? -4.199 23.016 -8.578 1 91.38 232 MET B C 1
ATOM 3771 O O . MET B 1 232 ? -5.23 23.219 -7.934 1 91.38 232 MET B O 1
ATOM 3775 N N . ILE B 1 233 ? -3.197 23.75 -8.414 1 90.75 233 ILE B N 1
ATOM 3776 C CA . ILE B 1 233 ? -3.066 24.594 -7.23 1 90.75 233 ILE B CA 1
ATOM 3777 C C . ILE B 1 233 ? -4.152 25.672 -7.242 1 90.75 233 ILE B C 1
ATOM 3779 O O . ILE B 1 233 ? -4.758 25.969 -6.211 1 90.75 233 ILE B O 1
ATOM 3783 N N . ASP B 1 234 ? -4.469 26.203 -8.328 1 91.88 234 ASP B N 1
ATOM 3784 C CA . ASP B 1 234 ? -5.414 27.312 -8.422 1 91.88 234 ASP B CA 1
ATOM 3785 C C . ASP B 1 234 ? -6.836 26.844 -8.133 1 91.88 234 ASP B C 1
ATOM 3787 O O . ASP B 1 234 ? -7.684 27.625 -7.707 1 91.88 234 ASP B O 1
ATOM 3791 N N . LYS B 1 235 ? -7.07 25.625 -8.352 1 93.56 235 LYS B N 1
ATOM 3792 C CA . LYS B 1 235 ? -8.383 25.062 -8.07 1 93.56 235 LYS B CA 1
ATOM 3793 C C . LYS B 1 235 ? -8.422 24.422 -6.684 1 93.56 235 LYS B C 1
ATOM 3795 O O . LYS B 1 235 ? -9.398 24.578 -5.941 1 93.56 235 LYS B O 1
ATOM 3800 N N . ALA B 1 236 ? -7.383 23.75 -6.352 1 94.69 236 ALA B N 1
ATOM 3801 C CA . ALA B 1 236 ? -7.359 22.906 -5.156 1 94.69 236 ALA B CA 1
ATOM 3802 C C . ALA B 1 236 ? -7.289 23.766 -3.893 1 94.69 236 ALA B C 1
ATOM 3804 O O . ALA B 1 236 ? -8.031 23.531 -2.934 1 94.69 236 ALA B O 1
ATOM 3805 N N . VAL B 1 237 ? -6.469 24.766 -3.855 1 93.94 237 VAL B N 1
ATOM 3806 C CA . VAL B 1 237 ? -6.223 25.516 -2.627 1 93.94 237 VAL B CA 1
ATOM 3807 C C . VAL B 1 237 ? -7.492 26.25 -2.211 1 93.94 237 VAL B C 1
ATOM 3809 O O . VAL B 1 237 ? -7.969 26.094 -1.083 1 93.94 237 VAL B O 1
ATOM 3812 N N . PRO B 1 238 ? -8.141 27.016 -3.127 1 94.44 238 PRO B N 1
ATOM 3813 C CA . PRO B 1 238 ? -9.383 27.672 -2.709 1 94.44 238 PRO B CA 1
ATOM 3814 C C . PRO B 1 238 ? -10.453 26.688 -2.25 1 94.44 23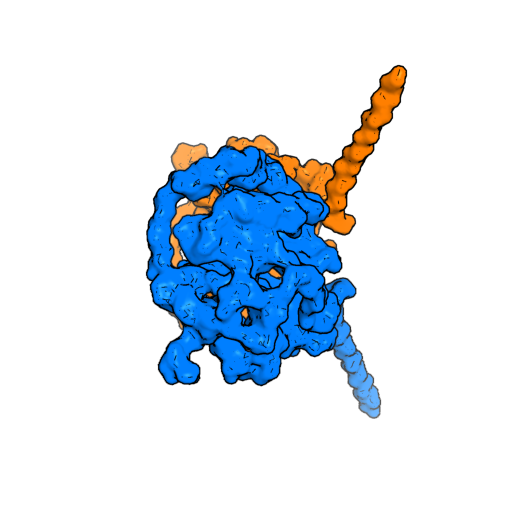8 PRO B C 1
ATOM 3816 O O . PRO B 1 238 ? -11.148 26.953 -1.262 1 94.44 238 PRO B O 1
ATOM 3819 N N . ALA B 1 239 ? -10.594 25.625 -2.91 1 95.38 239 ALA B N 1
ATOM 3820 C CA . ALA B 1 239 ? -11.578 24.609 -2.537 1 95.38 239 ALA B CA 1
ATOM 3821 C C . ALA B 1 239 ? -11.258 24.016 -1.168 1 95.38 239 ALA B C 1
ATOM 3823 O O . ALA B 1 239 ? -12.164 23.812 -0.352 1 95.38 239 ALA B O 1
ATOM 3824 N N . ASN B 1 240 ? -9.945 23.75 -0.937 1 95.81 240 ASN B N 1
ATOM 3825 C CA . ASN B 1 240 ? -9.539 23.062 0.283 1 95.81 240 ASN B CA 1
ATOM 3826 C C . ASN B 1 240 ? -9.562 23.984 1.491 1 95.81 240 ASN B C 1
ATOM 3828 O O . ASN B 1 240 ? -9.531 23.531 2.635 1 95.81 240 ASN B O 1
ATOM 3832 N N . LEU B 1 241 ? -9.664 25.281 1.262 1 95.19 241 LEU B N 1
ATOM 3833 C CA . LEU B 1 241 ? -9.836 26.234 2.357 1 95.19 241 LEU B CA 1
ATOM 3834 C C . LEU B 1 241 ? -11.273 26.219 2.865 1 95.19 241 LEU B C 1
ATOM 3836 O O . LEU B 1 241 ? -11.555 26.734 3.949 1 95.19 241 LEU B O 1
ATOM 3840 N N . ILE B 1 242 ? -12.117 25.562 2.033 1 94.25 242 ILE B N 1
ATOM 3841 C CA . ILE B 1 242 ? -13.508 25.453 2.461 1 94.25 242 ILE B CA 1
ATOM 3842 C C . ILE B 1 242 ? -13.945 24 2.408 1 94.25 242 ILE B C 1
ATOM 3844 O O . ILE B 1 242 ? -15.039 23.688 1.923 1 94.25 242 ILE B O 1
ATOM 3848 N N . CYS B 1 243 ? -13.078 23.078 2.713 1 92.44 243 CYS B N 1
ATOM 3849 C CA . CYS B 1 243 ? -13.359 21.672 2.965 1 92.44 243 CYS B CA 1
ATOM 3850 C C . CYS B 1 243 ? -13.594 20.922 1.661 1 92.44 243 CYS B C 1
ATOM 3852 O O . CYS B 1 243 ? -14.32 19.922 1.638 1 92.44 243 CYS B O 1
ATOM 3854 N N . GLY B 1 244 ? -13.078 21.438 0.599 1 91.5 244 GLY B N 1
ATOM 3855 C CA . GLY B 1 244 ? -13.203 20.781 -0.694 1 91.5 244 GLY B CA 1
ATOM 3856 C C . GLY B 1 244 ? -14.555 21.016 -1.343 1 91.5 244 GLY B C 1
ATOM 3857 O O . GLY B 1 244 ? -14.938 20.281 -2.264 1 91.5 244 GLY B O 1
ATOM 3858 N N . LEU B 1 245 ? -15.305 21.938 -0.829 1 87.62 245 LEU B N 1
ATOM 3859 C CA . LEU B 1 245 ? -16.641 22.234 -1.343 1 87.62 245 LEU B CA 1
ATOM 3860 C C . LEU B 1 245 ? -16.594 23.312 -2.406 1 87.62 245 LEU B C 1
ATOM 3862 O O . LEU B 1 245 ? -15.562 23.984 -2.576 1 87.62 245 LEU B O 1
ATOM 3866 N N . ASP B 1 246 ? -17.547 23.172 -3.387 1 72 246 ASP B N 1
ATOM 3867 C CA . ASP B 1 246 ? -17.656 24.234 -4.383 1 72 246 ASP B CA 1
ATOM 3868 C C . ASP B 1 246 ? -18.312 25.484 -3.795 1 72 246 ASP B C 1
ATOM 3870 O O . ASP B 1 246 ? -19.188 25.375 -2.932 1 72 246 ASP B O 1
ATOM 3874 N N . ASP B 1 247 ? -17.562 26.641 -3.982 1 56.94 247 ASP B N 1
ATOM 3875 C CA . ASP B 1 247 ? -18.047 27.922 -3.514 1 56.94 247 ASP B CA 1
ATOM 3876 C C . ASP B 1 247 ? -19.562 28.031 -3.709 1 56.94 247 ASP B C 1
ATOM 3878 O O . ASP B 1 247 ? -20.25 28.641 -2.891 1 56.94 247 ASP B O 1
ATOM 3882 N N . ALA B 1 248 ? -20.141 27.703 -4.867 1 48.19 248 ALA B N 1
ATOM 3883 C CA . ALA B 1 248 ? -21.562 27.891 -5.137 1 48.19 248 ALA B CA 1
ATOM 3884 C C . ALA B 1 248 ? -22.422 27.047 -4.18 1 48.19 248 ALA B C 1
ATOM 3886 O O . ALA B 1 248 ? -23.625 27.234 -4.09 1 48.19 248 ALA B O 1
ATOM 3887 N N . ALA B 1 249 ? -21.875 26.156 -3.635 1 43.5 249 ALA B N 1
ATOM 3888 C CA . ALA B 1 249 ? -22.672 25.312 -2.758 1 43.5 249 ALA B CA 1
ATOM 3889 C C . ALA B 1 249 ? -22.578 25.781 -1.309 1 43.5 249 ALA B C 1
ATOM 3891 O O . ALA B 1 249 ? -23.188 25.188 -0.417 1 43.5 249 ALA B O 1
ATOM 3892 N N . VAL B 1 250 ? -21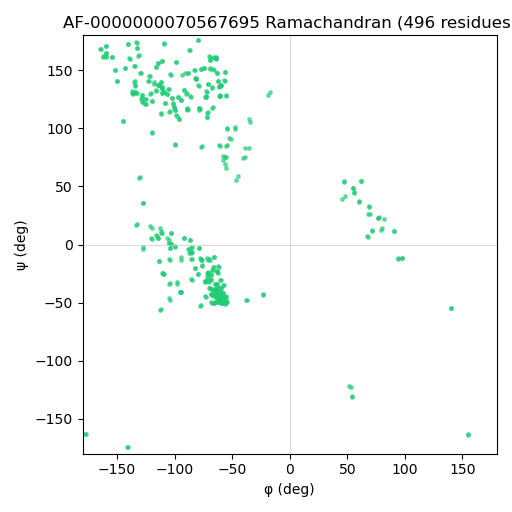.719 26.656 -0.97 1 36.66 250 VAL B N 1
ATOM 3893 C CA . VAL B 1 250 ? -21.703 27.203 0.382 1 36.66 250 VAL B CA 1
ATOM 3894 C C . VAL B 1 250 ? -22.578 28.453 0.443 1 36.66 250 VAL B C 1
ATOM 3896 O O . VAL B 1 250 ? -22.578 29.25 -0.489 1 36.66 250 VAL B O 1
#

Solvent-accessible surface area (backbone atoms only — not comparable to full-atom values): 25724 Å² total; per-residue (Å²): 138,84,79,80,78,77,73,76,74,79,72,72,66,56,50,96,80,29,57,44,80,42,63,32,44,39,79,90,68,36,32,37,24,39,40,40,31,10,63,78,78,23,28,22,35,34,37,43,46,41,44,95,43,41,67,62,51,51,51,52,37,53,76,70,62,42,44,54,45,35,31,32,34,35,48,73,38,40,68,46,38,34,15,35,38,62,46,36,73,72,37,81,78,28,34,30,34,32,31,50,66,48,71,38,50,56,78,38,66,44,53,73,67,42,73,46,75,33,80,82,42,55,29,38,33,37,60,25,29,12,33,26,65,15,21,28,28,39,33,27,69,94,74,36,35,30,37,29,24,50,49,40,31,80,62,45,53,45,65,34,88,50,74,75,26,30,49,67,49,26,54,52,22,42,49,64,65,50,59,59,45,63,48,68,23,36,35,37,34,28,44,51,90,79,29,59,64,64,47,30,31,46,52,40,64,72,58,12,79,44,78,55,46,53,70,71,56,31,37,54,50,64,76,62,63,80,70,76,79,65,90,34,31,84,60,10,36,66,22,23,40,50,30,30,39,60,73,89,75,104,138,82,79,79,78,75,75,75,74,79,72,71,65,53,48,99,80,27,56,45,80,44,62,32,43,39,80,90,68,35,33,38,26,39,41,40,30,10,63,80,78,23,28,21,34,34,37,43,44,42,43,95,43,40,68,61,51,50,50,52,38,54,75,70,60,44,44,54,44,34,30,31,35,36,46,74,40,40,67,47,36,35,15,34,39,61,47,34,74,71,37,82,78,27,34,30,33,32,33,50,67,48,70,39,50,56,77,37,68,44,52,74,68,42,74,48,75,34,80,82,43,55,29,38,33,37,61,25,29,12,32,26,64,15,22,28,27,40,32,27,70,94,73,36,35,31,36,29,24,50,50,40,33,79,62,44,53,45,65,33,88,48,74,76,26,31,49,67,48,26,52,53,23,42,49,63,66,50,59,61,46,63,48,70,25,35,35,38,34,28,44,52,92,78,28,58,67,66,45,30,30,47,52,40,64,72,58,12,79,46,77,58,45,54,69,70,57,30,37,54,50,63,76,61,63,80,71,77,80,65,90,33,31,83,58,10,38,66,23,24,40,50,30,31,38,60,71,88,76,103

Radius of gyration: 23.66 Å; Cα contacts (8 Å, |Δi|>4): 1167; chains: 2; bounding box: 75×66×61 Å

InterPro domains:
  IPR001279 Metallo-beta-lactamase [PF00753] (32-191)
  IPR001279 Metallo-beta-lactamase [SM00849] (30-191)
  IPR036866 Ribonuclease Z/Hydroxyacylglutathione hydrolase-like [G3DSA:3.60.15.10] (14-245)
  IPR036866 Ribonuclease Z/Hydroxyacylglutathione hydrolase-like [SSF56281] (23-222)
  IPR044528 Persulfide dioxygenase-like, MBL-fold metallo-hydrolase domain [cd07724] (20-193)
  IPR051682 Mitochondrial Persulfide Dioxygenase [PTHR43084] (10-247)

Foldseek 3Di:
DDPPPPPPPPPPPQDPQQKDWDWDADPQLQFIKIWIARNVVLEIEIEQAFQVCLVVVVVVSVVSVHAYQEYEYQAQDQQGAGNQVVNCVVGPNYWYEFAVQNLADTPYHDDQQDWDDDDPFIWHWHQQPALARGGTKTARVVVLEIEREQLDDQLEGHAQPDNNHHLLSSLCSCVVPPLPRPFARKYAYGHDDPPDGIDTSVNCCPRNPQNVDDSVSNRVCRVPVPDDDRPRRVPRNVCSSHNNDDPVVD/DDPPPPPPPPPPPQDPQQKDWDWDADPQLQFIKIWIARNVVLEIEIEQAFQVCLVVVVVVSVVSVHAYQEYEYQAQDQQGAGNQVVNCVVGPNYWYEFAVQNLADTPYHDDQQDWDDPDPFIWHWHQQPALARGGTKTARVVVLEIEREQLDDQLEGHAQPDNNHHLLSSLCSCVVPPLPRPFARKYAYGHDDPPDGIDTSVNCCPRNPQNVDDSVSNRVCRVPVPDDDRPRRVPRNVCSSHNNDDPVVD

Sequence (500 aa):
MLGFARHLSAGANKAKNGVLFRQLFDEKSWTYTYLLADLNSKEALLIDPVLEQVERDVKLISELGLRLLYAVNTHAHADHITGSGKLKGILKGCRSVIAAASKARADKHLNPGDVFGVGCVKLEARATPGHTNGCMTYVWHDLRKAFTGDALLIRGCGRTDFQQGNPELLYDSVHSQILSLPEDYYLYPAHDYKGMTTTTVWEELKYNPRLTKSKAEFVDIMNNLKLSYPKMIDKAVPANLICGLDDAAVMLGFARHLSAGANKAKNGVLFRQLFDEKSWTYTYLLADLNSKEALLIDPVLEQVERDVKLISELGLRLLYAVNTHAHADHITGSGKLKGILKGCRSVIAAASKARADKHLNPGDVFGVGCVKLEARATPGHTNGCMTYVWHDLRKAFTGDALLIRGCGRTDFQQGNPELLYDSVHSQILSLPEDYYLYPAHDYKGMTTTTVWEELKYNPRLTKSKAEFVDIMNNLKLSYPKMIDKAVPANLICGLDDAAV

Organism: Amblyomma americanum (NCBI:txid6943)

pLDDT: mean 92.02, std 17.88, range [25.38, 99.0]

Secondary structure (DSSP, 8-state):
---------------TTSEEEEEEEETTTTEEEEEEEETTT-EEEEES-BGGGHHHHHHHHHHTT-EEEEEE-SS--SSS-BSHHHHHHHSTT-EEEEEGGG----SEEE-TT-EEEETTEEEEEEE-TTSSTT-EEEEEGGGTEEEEETTEETTEE---SSTT--HHHHHHHIIIIITTS-TT-EEEESB-SSS---EEHHHHHHH-TTTTS-HHHHHHHHHT--PPPPTTHHHHHHHHTTTT--GGG-/---------------TTSEEEEEEEETTTTEEEEEEEETTT-EEEEES-BGGGHHHHHHHHHHTT-EEEEEE-SS--SSS-BSHHHHHHHSTT-EEEEEGGG----SEEE-TT-EEEETTEEEEEEE-TTSSTT-EEEEEGGGTEEEEETTSBTTB----SSTT--HHHHHHHIIIIITTS-TT-EEEESB-SSS---EEHHHHHHH-TTTTS-HHHHHHHHHT--PPPPTTHHHHHHHHTTTT--GGG-